Protein AF-0000000072595841 (afdb_homodimer)

pLDDT: mean 74.38, std 19.24, range [22.05, 98.5]

Sequence (706 aa):
MADIISNLPDSILCVLSKHWNLLSRSVTSMDFDYHGGDHGADRWEDRWGDEKACSRFVSSAYFFLLRRRHKDPSFHRFRLRFKSCYNHGEINTLIKHAMQISRRRLQHLDLNLHLFIEVPFFVFRCKTLVVLKLSHLVLKNIFFVNLPLLKTLHLNSVISIKCQDLLQQFLSRSPNLEDLVVQNFIVKNSVANTNTAEKLYRLFKLVTANVDLHLVPLEIVKNVKVLMTDTVCQQDLVFDLQNLVQFVWTQLLPIHQWLLVLEVLRHCPKLQTLANFIQFLKPMKKNQFCHAYFLFPTCLSSHLKSCCLHNYRGSVFEFKFAEYIMQNAKYLRTMKFCFDISTHPYDNSLRREMADIISNLPDSILCVLSKHWNLLSRSVTSMDFDYHGGDHGADRWEDRWGDEKACSRFVSSAYFFLLRRRHKDPSFHRFRLRFKSCYNHGEINTLIKHAMQISRRRLQHLDLNLHLFIEVPFFVFRCKTLVVLKLSHLVLKNIFFVNLPLLKTLHLNSVISIKCQDLLQQFLSRSPNLEDLVVQNFIVKNSVANTNTAEKLYRLFKLVTANVDLHLVPLEIVKNVKVLMTDTVCQQDLVFDLQNLVQFVWTQLLPIHQWLLVLEVLRHCPKLQTLANFIQFLKPMKKNQFCHAYFLFPTCLSSHLKSCCLHNYRGSVFEFKFAEYIMQNAKYLRTMKFCFDISTHPYDNSLRRE

Radius of gyration: 28.28 Å; Cα contacts (8 Å, |Δi|>4): 1492; chains: 2; bounding box: 80×78×52 Å

Nearest PDB structures (foldseek):
  4z64-assembly2_A  TM=2.746E-01  e=5.522E-04  Arabidopsis thaliana
  4z5w-assembly2_B  TM=2.981E-01  e=2.938E-03  Daucus carota
  4z61-assembly2_B  TM=4.494E-01  e=1.606E-01  Daucus carota
  5z8x-assembly2_B  TM=5.050E-01  e=4.895E-01  Homo sapiens
  4z64-assembly2_A  TM=2.803E-01  e=5.641E-04  Arabidopsis thaliana

Organism: Phaseolus vulgaris (NCBI:txid3885)

Foldseek 3Di:
DDPPVVVQDPVLNVVPPDPPPLPDLPDQADAEADPQPPPPPPDPVSVVVRQVVVSVSLSVLQVVLVSNQPDHDAHQYYYHADQDYPCLPSVLVSQVSSCVSNQQRHAYYHYHYLDQHEHDQCVQVRANHAEDADENYEYEDHEAGAHANHAEYADYQYEYEQYEPVVLRVQQRHLNHAYEHDYNYHYDPHPHDPPCPRPLRANPNHAEYHDECVSHPVNNCLAYQYYHYEDDFLVRDPAASANHAYYEYEYADALLVVVRVLSNLLRYQQHAEYEYHYNHDPRDDDDCSVPPPPSQRNCQQPHHAYYEYEQCPPDPSSVVSLVVSVVRRPNHNYYHYYRDPDDDPPVVDCPPD/DDPPVVVQDPVLNVVPPPPPPLPDLPAQADAEADPQPPPPPPDPVSVVVRQVVVSVSLSVLQVVLVSNQPDHDAHQYYAHADQDYPCQPSVLVSQVSSCVSNQQRHAYYHYHHLDAHEHDQSVQVRANHAEDADENYEYEDHEAGAHANHAYYADYQYEYEQYEPVVLRVQQRHLNHAYEHDYNYHYDPHPHDPPCPRPLDANPNHAEYHDECVSRPVNNCLAYQYYHYEDDFLVRDPAASANHAYYEYEYADALLVVVRVLSNLLRYQQHAEYEYHYNHDPNDDDDCSVPPDCSQRNCQQPHHAYYEYEQCPPDPSSVVSLVVSVVRRPNHNYYYYYRDPDDDPPVVDCPPD

Secondary structure (DSSP, 8-state):
---GGGGS-HHHHGGG-TT-----TT--EEEEEEE-----TT-HHHHHHHHHHHHHHHHHHHHHHHHHHTTS---SEEEEEESS-S-HHHHHHHHHHHHHHHTTT--EEEEEESS--B--GGGGG-TT--EEEEES-EEES------TT--EEEEES-EEES-SSHHHHHHHT-TT--EEEEES-EEES----S---------TT--EEEE-TTTS-GGGGTT-SEEEEE---GGG-SS--TT--EEEEEEEEETT-THHHHHHHTT-TT--EEEEEEEEE---S------------HHHHHT--EEEEET----HHHHHHHHHHHHH-TT--EEEEEEESSS-TTTT-----/---TGGGS-HHHHTT--TT-----TT--EEEEEEE-----TT-HHHHHHHHHHHHHHHHHHHHHHHHHHTTS---SEEEEEESS-S-HHHHHHHHHHHHHHHTTT--EEEEEESS--B--GGGGG-TT--EEEEES-EEES------TT--EEEEES-EEES-SSHHHHHHHT-TT--EEEEES-EEES----S---------TT--EEEE-TTTS-GGGGTT-SEEEES---GGG-SS--TT--EEEEEEEEETT-THHHHHHHTT-TT--EEEEEEEEE---S------------HHHHHT--EEEEET----HHHHHHHHHHHHH-TT--EEEEEEESSS-TTTS-----

Structure (mmCIF, N/CA/C/O backbone):
data_AF-0000000072595841-model_v1
#
loop_
_entity.id
_entity.type
_entity.pdbx_description
1 polymer 'FBD domain-containing protein'
#
loop_
_atom_site.group_PDB
_atom_site.id
_atom_site.type_symbol
_atom_site.label_atom_id
_atom_site.label_alt_id
_atom_site.label_comp_id
_atom_site.label_asym_id
_atom_site.label_entity_id
_atom_site.label_seq_id
_atom_site.pdbx_PDB_ins_code
_atom_site.Cartn_x
_atom_site.Cartn_y
_atom_site.Cartn_z
_atom_site.occupancy
_atom_site.B_iso_or_equiv
_atom_site.auth_seq_id
_atom_site.auth_comp_id
_atom_site.auth_asym_id
_atom_site.auth_atom_id
_atom_site.pdbx_PDB_model_num
ATOM 1 N N . MET A 1 1 ? -31 -34.625 -3.008 1 22.05 1 MET A N 1
ATOM 2 C CA . MET A 1 1 ? -30.906 -33.156 -3.057 1 22.05 1 MET A CA 1
ATOM 3 C C . MET A 1 1 ? -30.922 -32.562 -1.652 1 22.05 1 MET A C 1
ATOM 5 O O . MET A 1 1 ? -31.875 -31.891 -1.274 1 22.05 1 MET A O 1
ATOM 9 N N . ALA A 1 2 ? -30.562 -33.156 -0.598 1 28.88 2 ALA A N 1
ATOM 10 C CA . ALA A 1 2 ? -30.609 -33.156 0.862 1 28.88 2 ALA A CA 1
ATOM 11 C C . ALA A 1 2 ? -29.984 -31.859 1.421 1 28.88 2 ALA A C 1
ATOM 13 O O . ALA A 1 2 ? -29.188 -31.203 0.746 1 28.88 2 ALA A O 1
ATOM 14 N N . ASP A 1 3 ? -30.406 -31.328 2.77 1 32.53 3 ASP A N 1
ATOM 15 C CA . ASP A 1 3 ? -30.641 -30.094 3.502 1 32.53 3 ASP A CA 1
ATOM 16 C C . ASP A 1 3 ? -29.328 -29.422 3.881 1 32.53 3 ASP A C 1
ATOM 18 O O . ASP A 1 3 ? -28.672 -29.812 4.855 1 32.53 3 ASP A O 1
ATOM 22 N N . ILE A 1 4 ? -28.484 -29.219 3.014 1 37.25 4 ILE A N 1
ATOM 23 C CA . ILE A 1 4 ? -27.188 -28.594 3.254 1 37.25 4 ILE A CA 1
ATOM 24 C C . ILE A 1 4 ? -27.328 -27.438 4.23 1 37.25 4 ILE A C 1
ATOM 26 O O . ILE A 1 4 ? -26.375 -27.062 4.918 1 37.25 4 ILE A O 1
ATOM 30 N N . ILE A 1 5 ? -28.516 -26.75 4.254 1 39.03 5 ILE A N 1
ATOM 31 C CA . ILE A 1 5 ? -28.984 -25.812 5.266 1 39.03 5 ILE A CA 1
ATOM 32 C C . ILE A 1 5 ? -28.922 -26.469 6.645 1 39.03 5 ILE A C 1
ATOM 34 O O . ILE A 1 5 ? -28.688 -25.797 7.648 1 39.03 5 ILE A O 1
ATOM 38 N N . SER A 1 6 ? -29.188 -27.719 6.711 1 39.31 6 SER A N 1
ATOM 39 C CA . SER A 1 6 ? -29.344 -28.453 7.969 1 39.31 6 SER A CA 1
ATOM 40 C C . SER A 1 6 ? -28.031 -28.469 8.75 1 39.31 6 SER A C 1
ATOM 42 O O . SER A 1 6 ? -28.031 -28.703 9.961 1 39.31 6 SER A O 1
ATOM 44 N N . ASN A 1 7 ? -26.922 -28.391 8.125 1 40.09 7 ASN A N 1
ATOM 45 C CA . ASN A 1 7 ? -25.688 -28.562 8.867 1 40.09 7 ASN A CA 1
ATOM 46 C C . ASN A 1 7 ? -25.078 -27.219 9.281 1 40.09 7 ASN A C 1
ATOM 48 O O . ASN A 1 7 ? -23.938 -27.156 9.719 1 40.09 7 ASN A O 1
ATOM 52 N N . LEU A 1 8 ? -25.688 -26.094 9 1 41.59 8 LEU A N 1
ATOM 53 C CA . LEU A 1 8 ? -25.266 -24.766 9.43 1 41.59 8 LEU A CA 1
ATOM 54 C C . LEU A 1 8 ? -25.562 -24.547 10.906 1 41.59 8 LEU A C 1
ATOM 56 O O . LEU A 1 8 ? -26.547 -25.078 11.43 1 41.59 8 LEU A O 1
ATOM 60 N N . PRO A 1 9 ? -24.766 -24.094 11.789 1 43.88 9 PRO A N 1
ATOM 61 C CA . PRO A 1 9 ? -25.109 -23.906 13.195 1 43.88 9 PRO A CA 1
ATOM 62 C C . PRO A 1 9 ? -26.422 -23.156 13.383 1 43.88 9 PRO A C 1
ATOM 64 O O . PRO A 1 9 ? -26.844 -22.391 12.5 1 43.88 9 PRO A O 1
ATOM 67 N N . ASP A 1 10 ? -27.344 -23.484 14.375 1 44.5 10 ASP A N 1
ATOM 68 C CA . ASP A 1 10 ? -28.656 -23.031 14.781 1 44.5 10 ASP A CA 1
ATOM 69 C C . ASP A 1 10 ? -28.719 -21.516 14.836 1 44.5 10 ASP A C 1
ATOM 71 O O . ASP A 1 10 ? -29.75 -20.906 14.539 1 44.5 10 ASP A O 1
ATOM 75 N N . SER A 1 11 ? -27.734 -20.891 15.219 1 42.34 11 SER A N 1
ATOM 76 C CA . SER A 1 11 ? -27.75 -19.438 15.391 1 42.34 11 SER A CA 1
ATOM 77 C C . SER A 1 11 ? -27.969 -18.734 14.055 1 42.34 11 SER A C 1
ATOM 79 O O . SER A 1 11 ? -28.594 -17.672 14.016 1 42.34 11 SER A O 1
ATOM 81 N N . ILE A 1 12 ? -27.422 -19.172 12.977 1 42.41 12 ILE A N 1
ATOM 82 C CA . ILE A 1 12 ? -27.578 -18.625 11.641 1 42.41 12 ILE A CA 1
ATOM 83 C C . ILE A 1 12 ? -28.938 -19.047 11.062 1 42.41 12 ILE A C 1
ATOM 85 O O . ILE A 1 12 ? -29.594 -18.266 10.375 1 42.41 12 ILE A O 1
ATOM 89 N N . LEU A 1 13 ? -29.438 -20.297 11.375 1 42 13 LEU A N 1
ATOM 90 C CA . LEU A 1 13 ? -30.703 -20.828 10.883 1 42 13 LEU A CA 1
ATOM 91 C C . LEU A 1 13 ? -31.859 -19.938 11.312 1 42 13 LEU A C 1
ATOM 93 O O . LEU A 1 13 ? -32.812 -19.766 10.562 1 42 13 LEU A O 1
ATOM 97 N N . CYS A 1 14 ? -31.891 -19.453 12.516 1 39.78 14 CYS A N 1
ATOM 98 C CA . CYS A 1 14 ? -33.031 -18.719 13.016 1 39.78 14 CYS A CA 1
ATOM 99 C C . CYS A 1 14 ? -33.25 -17.422 12.227 1 39.78 14 CYS A C 1
ATOM 101 O O . CYS A 1 14 ? -34.375 -16.969 12.062 1 39.78 14 CYS A O 1
ATOM 103 N N . VAL A 1 15 ? -32.25 -16.734 11.844 1 39.69 15 VAL A N 1
ATOM 104 C CA . VAL A 1 15 ? -32.406 -15.492 11.102 1 39.69 15 VAL A CA 1
ATOM 105 C C . VAL A 1 15 ? -32.812 -15.797 9.664 1 39.69 15 VAL A C 1
ATOM 107 O O . VAL A 1 15 ? -33.281 -14.914 8.945 1 39.69 15 VAL A O 1
ATOM 110 N N . LEU A 1 16 ? -32.594 -16.969 9.164 1 39.62 16 LEU A N 1
ATOM 111 C CA . LEU A 1 16 ? -32.938 -17.375 7.801 1 39.62 16 LEU A CA 1
ATOM 112 C C . LEU A 1 16 ? -34.438 -17.531 7.621 1 39.62 16 LEU A C 1
ATOM 114 O O . LEU A 1 16 ? -34.906 -18.25 6.727 1 39.62 16 LEU A O 1
ATOM 118 N N . SER A 1 17 ? -35.344 -17 8.359 1 35.84 17 SER A N 1
ATOM 119 C CA . SER A 1 17 ? -36.719 -17.234 7.941 1 35.84 17 SER A CA 1
ATOM 120 C C . SER A 1 17 ? -36.906 -16.969 6.453 1 35.84 17 SER A C 1
ATOM 122 O O . SER A 1 17 ? -36.094 -16.297 5.836 1 35.84 17 SER A O 1
ATOM 124 N N . LYS A 1 18 ? -38.125 -17.453 5.773 1 39 18 LYS A N 1
ATOM 125 C CA . LYS A 1 18 ? -38.688 -17.688 4.449 1 39 18 LYS A CA 1
ATOM 126 C C . LYS A 1 18 ? -38.531 -16.453 3.561 1 39 18 LYS A C 1
ATOM 128 O O . LYS A 1 18 ? -38.5 -16.562 2.334 1 39 18 LYS A O 1
ATOM 133 N N . HIS A 1 19 ? -38.719 -15.219 4.109 1 38.12 19 HIS A N 1
ATOM 134 C CA . HIS A 1 19 ? -39.031 -14.102 3.221 1 38.12 19 HIS A CA 1
ATOM 135 C C . HIS A 1 19 ? -37.75 -13.539 2.615 1 38.12 19 HIS A C 1
ATOM 137 O O . HIS A 1 19 ? -37.688 -12.367 2.227 1 38.12 19 HIS A O 1
ATOM 143 N N . TRP A 1 20 ? -36.656 -14.18 2.814 1 39.94 20 TRP A N 1
ATOM 144 C CA . TRP A 1 20 ? -35.5 -13.469 2.33 1 39.94 20 TRP A CA 1
ATOM 145 C C . TRP A 1 20 ? -35.562 -13.227 0.827 1 39.94 20 TRP A C 1
ATOM 147 O O . TRP A 1 20 ? -35.625 -14.172 0.04 1 39.94 20 TRP A O 1
ATOM 157 N N . ASN A 1 21 ? -36.219 -12.211 0.546 1 44.69 21 ASN A N 1
ATOM 158 C CA . ASN A 1 21 ? -36.219 -11.68 -0.813 1 44.69 21 ASN A CA 1
ATOM 159 C C . ASN A 1 21 ? -34.844 -11.742 -1.457 1 44.69 21 ASN A C 1
ATOM 161 O O . ASN A 1 21 ? -33.844 -11.781 -0.758 1 44.69 21 ASN A O 1
ATOM 165 N N . LEU A 1 22 ? -34.75 -12.047 -2.732 1 45.12 22 LEU A N 1
ATOM 166 C CA . LEU A 1 22 ? -33.719 -12.141 -3.754 1 45.12 22 LEU A CA 1
ATOM 167 C C . LEU A 1 22 ? -32.625 -11.078 -3.533 1 45.12 22 LEU A C 1
ATOM 169 O O . LEU A 1 22 ? -32.906 -9.883 -3.59 1 45.12 22 LEU A O 1
ATOM 173 N N . LEU A 1 23 ? -31.859 -11.164 -2.496 1 50.31 23 LEU A N 1
ATOM 174 C CA . LEU A 1 23 ? -30.719 -10.297 -2.27 1 50.31 23 LEU A CA 1
ATOM 175 C C . LEU A 1 23 ? -30.094 -9.844 -3.592 1 50.31 23 LEU A C 1
ATOM 177 O O . LEU A 1 23 ? -30.281 -10.508 -4.617 1 50.31 23 LEU A O 1
ATOM 181 N N . SER A 1 24 ? -29.516 -8.602 -3.629 1 53.69 24 SER A N 1
ATOM 182 C CA . SER A 1 24 ? -29.141 -7.832 -4.812 1 53.69 24 SER A CA 1
ATOM 183 C C . SER A 1 24 ? -28.219 -8.633 -5.727 1 53.69 24 SER A C 1
ATOM 185 O O . SER A 1 24 ? -27.188 -9.141 -5.289 1 53.69 24 SER A O 1
ATOM 187 N N . ARG A 1 25 ? -28.719 -9.18 -6.797 1 58.91 25 ARG A N 1
ATOM 188 C CA . ARG A 1 25 ? -28.234 -9.773 -8.039 1 58.91 25 ARG A CA 1
ATOM 189 C C . ARG A 1 25 ? -27 -9.039 -8.555 1 58.91 25 ARG A C 1
ATOM 191 O O . ARG A 1 25 ? -26.266 -9.555 -9.398 1 58.91 25 ARG A O 1
ATOM 198 N N . SER A 1 26 ? -26.609 -7.934 -7.844 1 72.31 26 SER A N 1
ATOM 199 C CA . SER A 1 26 ? -25.656 -7.113 -8.578 1 72.31 26 SER A CA 1
ATOM 200 C C . SER A 1 26 ? -24.234 -7.301 -8.039 1 72.31 26 SER A C 1
ATOM 202 O O . SER A 1 26 ? -23.266 -6.887 -8.672 1 72.31 26 SER A O 1
ATOM 204 N N . VAL A 1 27 ? -24.016 -8.086 -7.004 1 79.75 27 VAL A N 1
ATOM 205 C CA . VAL A 1 27 ? -22.672 -8.18 -6.438 1 79.75 27 VAL A CA 1
ATOM 206 C C . VAL A 1 27 ? -21.844 -9.203 -7.219 1 79.75 27 VAL A C 1
ATOM 208 O O . VAL A 1 27 ? -22.156 -10.391 -7.211 1 79.75 27 VAL A O 1
ATOM 211 N N . THR A 1 28 ? -20.828 -8.766 -7.852 1 82.31 28 THR A N 1
ATOM 212 C CA . THR A 1 28 ? -20 -9.648 -8.672 1 82.31 28 THR A CA 1
ATOM 213 C C . THR A 1 28 ? -18.656 -9.906 -8.016 1 82.31 28 THR A C 1
ATOM 215 O O . THR A 1 28 ? -17.922 -10.805 -8.43 1 82.31 28 THR A O 1
ATOM 218 N N . SER A 1 29 ? -18.375 -9.156 -6.988 1 88.88 29 SER A N 1
ATOM 219 C CA . SER A 1 29 ? -17.094 -9.328 -6.309 1 88.88 29 SER A CA 1
ATOM 220 C C . SER A 1 29 ? -17.281 -9.453 -4.801 1 88.88 29 SER A C 1
ATOM 222 O O . SER A 1 29 ? -17.906 -8.594 -4.172 1 88.88 29 SER A O 1
ATOM 224 N N . MET A 1 30 ? -16.781 -10.562 -4.27 1 88.19 30 MET A N 1
ATOM 225 C CA . MET A 1 30 ? -16.828 -10.797 -2.828 1 88.19 30 MET A CA 1
ATOM 226 C C . MET A 1 30 ? -15.438 -10.891 -2.232 1 88.19 30 MET A C 1
ATOM 228 O O . MET A 1 30 ? -14.586 -11.617 -2.744 1 88.19 30 MET A O 1
ATOM 232 N N . ASP A 1 31 ? -15.227 -10.141 -1.233 1 90.19 31 ASP A N 1
ATOM 233 C CA . ASP A 1 31 ? -13.922 -10.086 -0.575 1 90.19 31 ASP A CA 1
ATOM 234 C C . ASP A 1 31 ? -14.062 -10.297 0.931 1 90.19 31 ASP A C 1
ATOM 236 O O . ASP A 1 31 ? -14.758 -9.547 1.609 1 90.19 31 ASP A O 1
ATOM 240 N N . PHE A 1 32 ? -13.492 -11.406 1.411 1 89.81 32 PHE A N 1
ATOM 241 C CA . PHE A 1 32 ? -13.508 -11.711 2.836 1 89.81 32 PHE A CA 1
ATOM 242 C C . PHE A 1 32 ? -12.094 -11.688 3.406 1 89.81 32 PHE A C 1
ATOM 244 O O . PHE A 1 32 ? -11.219 -12.422 2.947 1 89.81 32 PHE A O 1
ATOM 251 N N . ASP A 1 33 ? -11.844 -10.828 4.352 1 86.94 33 ASP A N 1
ATOM 252 C CA . ASP A 1 33 ? -10.516 -10.664 4.941 1 86.94 33 ASP A CA 1
ATOM 253 C C . ASP A 1 33 ? -10.578 -10.773 6.465 1 86.94 33 ASP A C 1
ATOM 255 O O . ASP A 1 33 ? -11.008 -9.836 7.141 1 86.94 33 ASP A O 1
ATOM 259 N N . TYR A 1 34 ? -10.195 -11.891 6.934 1 83.5 34 TYR A N 1
ATOM 260 C CA . TYR A 1 34 ? -10.172 -12.094 8.375 1 83.5 34 TYR A CA 1
ATOM 261 C C . TYR A 1 34 ? -8.75 -12.086 8.914 1 83.5 34 TYR A C 1
ATOM 263 O O . TYR A 1 34 ? -8 -13.047 8.727 1 83.5 34 TYR A O 1
ATOM 271 N N . HIS A 1 35 ? -8.336 -10.891 9.477 1 72.44 35 HIS A N 1
ATOM 272 C CA . HIS A 1 35 ? -7.016 -10.781 10.078 1 72.44 35 HIS A CA 1
ATOM 273 C C . HIS A 1 35 ? -7.082 -10.969 11.594 1 72.44 35 HIS A C 1
ATOM 275 O O . HIS A 1 35 ? -7.539 -10.078 12.312 1 72.44 35 HIS A O 1
ATOM 281 N N . GLY A 1 36 ? -7.473 -12.062 12.109 1 60.91 36 GLY A N 1
ATOM 282 C CA . GLY A 1 36 ? -7.598 -12.305 13.539 1 60.91 36 GLY A CA 1
ATOM 283 C C . GLY A 1 36 ? -6.59 -11.531 14.367 1 60.91 36 GLY A C 1
ATOM 284 O O . GLY A 1 36 ? -5.605 -11.016 13.828 1 60.91 36 GLY A O 1
ATOM 285 N N . GLY A 1 37 ? -6.875 -10.922 15.562 1 53.16 37 GLY A N 1
ATOM 286 C CA . GLY A 1 37 ? -6.031 -10.203 16.5 1 53.16 37 GLY A CA 1
ATOM 287 C C . GLY A 1 37 ? -4.711 -10.891 16.781 1 53.16 37 GLY A C 1
ATOM 288 O O . GLY A 1 37 ? -4.648 -12.117 16.844 1 53.16 37 GLY A O 1
ATOM 289 N N . ASP A 1 38 ? -3.643 -10.562 16.188 1 46.69 38 ASP A N 1
ATOM 290 C CA . ASP A 1 38 ? -2.439 -10.945 16.922 1 46.69 38 ASP A CA 1
ATOM 291 C C . ASP A 1 38 ? -2.639 -10.773 18.422 1 46.69 38 ASP A C 1
ATOM 293 O O . ASP A 1 38 ? -2.039 -9.891 19.047 1 46.69 38 ASP A O 1
ATOM 297 N N . HIS A 1 39 ? -3.797 -10.734 19.031 1 41.81 39 HIS A N 1
ATOM 298 C CA . HIS A 1 39 ? -3.637 -10.625 20.484 1 41.81 39 HIS A CA 1
ATOM 299 C C . HIS A 1 39 ? -2.518 -11.531 20.984 1 41.81 39 HIS A C 1
ATOM 301 O O . HIS A 1 39 ? -2.412 -12.688 20.562 1 41.81 39 HIS A O 1
ATOM 307 N N . GLY A 1 40 ? -1.374 -10.969 21.266 1 39.06 40 GLY A N 1
ATOM 308 C CA . GLY A 1 40 ? -0.54 -11.758 22.156 1 39.06 40 GLY A CA 1
ATOM 309 C C . GLY A 1 40 ? -1.288 -12.906 22.812 1 39.06 40 GLY A C 1
ATOM 310 O O . GLY A 1 40 ? -2.473 -12.773 23.125 1 39.06 40 GLY A O 1
ATOM 311 N N . ALA A 1 41 ? -0.907 -14.133 22.531 1 38.59 41 ALA A N 1
ATOM 312 C CA . ALA A 1 41 ? -1.227 -15.398 23.203 1 38.59 41 ALA A CA 1
ATOM 313 C C . ALA A 1 41 ? -1.666 -15.156 24.641 1 38.59 41 ALA A C 1
ATOM 315 O O . ALA A 1 41 ? -1.985 -16.109 25.359 1 38.59 41 ALA A O 1
ATOM 316 N N . ASP A 1 42 ? -1.461 -14.07 25.25 1 40.97 42 ASP A N 1
ATOM 317 C CA . ASP A 1 42 ? -1.396 -14.234 26.703 1 40.97 42 ASP A CA 1
ATOM 318 C C . ASP A 1 42 ? -2.795 -14.305 27.312 1 40.97 42 ASP A C 1
ATOM 320 O O . ASP A 1 42 ? -2.963 -14.742 28.453 1 40.97 42 ASP A O 1
ATOM 324 N N . ARG A 1 43 ? -3.811 -13.43 26.828 1 42.47 43 ARG A N 1
ATOM 325 C CA . ARG A 1 43 ? -4.941 -13.719 27.703 1 42.47 43 ARG A CA 1
ATOM 326 C C . ARG A 1 43 ? -5.938 -14.648 27.016 1 42.47 43 ARG A C 1
ATOM 328 O O . ARG A 1 43 ? -6.336 -14.414 25.875 1 42.47 43 ARG A O 1
ATOM 335 N N . TRP A 1 44 ? -6.227 -15.797 27.469 1 42.59 44 TRP A N 1
ATOM 336 C CA . TRP A 1 44 ? -7.109 -16.922 27.141 1 42.59 44 TRP A CA 1
ATOM 337 C C . TRP A 1 44 ? -8.461 -16.422 26.641 1 42.59 44 TRP A C 1
ATOM 339 O O . TRP A 1 44 ? -9.031 -16.969 25.703 1 42.59 44 TRP A O 1
ATOM 349 N N . GLU A 1 45 ? -8.984 -15.484 27.203 1 45.25 45 GLU A N 1
ATOM 350 C CA . GLU A 1 45 ? -10.312 -14.938 26.938 1 45.25 45 GLU A CA 1
ATOM 351 C C . GLU A 1 45 ? -10.383 -14.305 25.547 1 45.25 45 GLU A C 1
ATOM 353 O O . GLU A 1 45 ? -11.414 -14.391 24.875 1 45.25 45 GLU A O 1
ATOM 358 N N . ASP A 1 46 ? -9.305 -13.797 25.109 1 50.59 46 ASP A N 1
ATOM 359 C CA . ASP A 1 46 ? -9.242 -13.094 23.828 1 50.59 46 ASP A CA 1
ATOM 360 C C . ASP A 1 46 ? -9.188 -14.078 22.672 1 50.59 46 ASP A C 1
ATOM 362 O O . ASP A 1 46 ? -9.773 -13.828 21.609 1 50.59 46 ASP A O 1
ATOM 366 N N . ARG A 1 47 ? -8.695 -15.141 23.031 1 52.41 47 ARG A N 1
ATOM 367 C CA . ARG A 1 47 ? -8.656 -16.219 22.047 1 52.41 47 ARG A CA 1
ATOM 368 C C . ARG A 1 47 ? -10.055 -16.734 21.734 1 52.41 47 ARG A C 1
ATOM 370 O O . ARG A 1 47 ? -10.391 -16.969 20.578 1 52.41 47 ARG A O 1
ATOM 377 N N . TRP A 1 48 ? -10.766 -17.031 22.875 1 50.69 48 TRP A N 1
ATOM 378 C CA . TRP A 1 48 ? -12.125 -17.531 22.703 1 50.69 48 TRP A CA 1
ATOM 379 C C . TRP A 1 48 ? -12.992 -16.516 21.953 1 50.69 48 TRP A C 1
ATOM 381 O O . TRP A 1 48 ? -13.805 -16.906 21.109 1 50.69 48 TRP A O 1
ATOM 391 N N . GLY A 1 49 ? -12.75 -15.281 22.234 1 55.5 49 GLY A N 1
ATOM 392 C CA . GLY A 1 49 ? -13.469 -14.227 21.531 1 55.5 49 GLY A CA 1
ATOM 393 C C . GLY A 1 49 ? -13.125 -14.133 20.062 1 55.5 49 GLY A C 1
ATOM 394 O O . GLY A 1 49 ? -14.016 -13.961 19.219 1 55.5 49 GLY A O 1
ATOM 395 N N . ASP A 1 50 ? -11.977 -14.617 19.891 1 64.06 50 ASP A N 1
ATOM 396 C CA . ASP A 1 50 ? -11.5 -14.57 18.516 1 64.06 50 ASP A CA 1
ATOM 397 C C . ASP A 1 50 ? -12.031 -15.75 17.703 1 64.06 50 ASP A C 1
ATOM 399 O O . ASP A 1 50 ? -12.398 -15.602 16.547 1 64.06 50 ASP A O 1
ATOM 403 N N . GLU A 1 51 ? -12.195 -16.875 18.484 1 69 51 GLU A N 1
ATOM 404 C CA . GLU A 1 51 ? -12.703 -18.062 17.781 1 69 51 GLU A CA 1
ATOM 405 C C . GLU A 1 51 ? -14.172 -17.891 17.422 1 69 51 GLU A C 1
ATOM 407 O O . GLU A 1 51 ? -14.602 -18.281 16.344 1 69 51 GLU A O 1
ATOM 412 N N . LYS A 1 52 ? -14.898 -17.344 18.328 1 72.31 52 LYS A N 1
ATOM 413 C CA . LYS A 1 52 ? -16.312 -17.109 18.062 1 72.31 52 LYS A CA 1
ATOM 414 C C . LYS A 1 52 ? -16.5 -16.094 16.938 1 72.31 52 LYS A C 1
ATOM 416 O O . LYS A 1 52 ? -17.359 -16.266 16.078 1 72.31 52 LYS A O 1
ATOM 421 N N . ALA A 1 53 ? -15.672 -15.156 16.953 1 73.5 53 ALA A N 1
ATOM 422 C CA . ALA A 1 53 ? -15.75 -14.148 15.898 1 73.5 53 ALA A CA 1
ATOM 423 C C . ALA A 1 53 ? -15.398 -14.734 14.539 1 73.5 53 ALA A C 1
ATOM 425 O O . ALA A 1 53 ? -16.031 -14.406 13.531 1 73.5 53 ALA A O 1
ATOM 426 N N . CYS A 1 54 ? -14.523 -15.602 14.656 1 77.06 54 CYS A N 1
ATOM 427 C CA . CYS A 1 54 ? -14.125 -16.266 13.414 1 77.06 54 CYS A CA 1
ATOM 428 C C . CYS A 1 54 ? -15.258 -17.125 12.867 1 77.06 54 CYS A C 1
ATOM 430 O O . CYS A 1 54 ? -15.562 -17.062 11.68 1 77.06 54 CYS A O 1
ATOM 432 N N . SER A 1 55 ? -15.797 -17.875 13.758 1 78.56 55 SER A N 1
ATOM 433 C CA . SER A 1 55 ? -16.891 -18.719 13.336 1 78.56 55 SER A CA 1
ATOM 434 C C . SER A 1 55 ? -18.062 -17.906 12.789 1 78.56 55 SER A C 1
ATOM 436 O O . SER A 1 55 ? -18.672 -18.281 11.797 1 78.56 55 SER A O 1
ATOM 438 N N . ARG A 1 56 ? -18.328 -16.828 13.383 1 79.06 56 ARG A N 1
ATOM 439 C CA . ARG A 1 56 ? -19.406 -15.953 12.914 1 79.06 56 ARG A CA 1
ATOM 440 C C . ARG A 1 56 ? -19.062 -15.344 11.562 1 79.06 56 ARG A C 1
ATOM 442 O O . ARG A 1 56 ? -19.922 -15.211 10.695 1 79.06 56 ARG A O 1
ATOM 449 N N . PHE A 1 57 ? -17.938 -15.023 11.438 1 82.5 57 PHE A N 1
ATOM 450 C CA . PHE A 1 57 ? -17.469 -14.461 10.18 1 82.5 57 PHE A CA 1
ATOM 451 C C . PHE A 1 57 ? -17.625 -15.461 9.047 1 82.5 57 PHE A C 1
ATOM 453 O O . PHE A 1 57 ? -18.172 -15.133 7.984 1 82.5 57 PHE A O 1
ATOM 460 N N . VAL A 1 58 ? -17.141 -16.609 9.344 1 81.25 58 VAL A N 1
ATOM 461 C CA . VAL A 1 58 ? -17.203 -17.656 8.328 1 81.25 58 VAL A CA 1
ATOM 462 C C . VAL A 1 58 ? -18.656 -17.969 8.016 1 81.25 58 VAL A C 1
ATOM 464 O O . VAL A 1 58 ? -19.031 -18.141 6.852 1 81.25 58 VAL A O 1
ATOM 467 N N . SER A 1 59 ? -19.453 -18.031 9.016 1 79.88 59 SER A N 1
ATOM 468 C CA . SER A 1 59 ? -20.875 -18.297 8.82 1 79.88 59 SER A CA 1
ATOM 469 C C . SER A 1 59 ? -21.531 -17.203 7.988 1 79.88 59 SER A C 1
ATOM 471 O O . SER A 1 59 ? -22.375 -17.484 7.133 1 79.88 59 SER A O 1
ATOM 473 N N . SER A 1 60 ? -21.172 -16.031 8.211 1 82.5 60 SER A N 1
ATOM 474 C CA . SER A 1 60 ? -21.703 -14.922 7.418 1 82.5 60 SER A CA 1
ATOM 475 C C . SER A 1 60 ? -21.281 -15.039 5.957 1 82.5 60 SER A C 1
ATOM 477 O O . SER A 1 60 ? -22.094 -14.844 5.055 1 82.5 60 SER A O 1
ATOM 479 N N . ALA A 1 61 ? -20.031 -15.305 5.836 1 82.38 61 ALA A N 1
ATOM 480 C CA . ALA A 1 61 ? -19.531 -15.469 4.473 1 82.38 61 ALA A CA 1
ATOM 481 C C . ALA A 1 61 ? -20.312 -16.562 3.736 1 82.38 61 ALA A C 1
ATOM 483 O O . ALA A 1 61 ? -20.703 -16.391 2.582 1 82.38 61 ALA A O 1
ATOM 484 N N . TYR A 1 62 ? -20.453 -17.641 4.441 1 79.25 62 TYR A N 1
ATOM 485 C CA . TYR A 1 62 ? -21.203 -18.766 3.873 1 79.25 62 TYR A CA 1
ATOM 486 C C . TYR A 1 62 ? -22.625 -18.344 3.514 1 79.25 62 TYR A C 1
ATOM 488 O O . TYR A 1 62 ? -23.109 -18.656 2.428 1 79.25 62 TYR A O 1
ATOM 496 N N . PHE A 1 63 ? -23.156 -17.609 4.285 1 78.94 63 PHE A N 1
ATOM 497 C CA . PHE A 1 63 ? -24.516 -17.156 4.074 1 78.94 63 PHE A CA 1
ATOM 498 C C . PHE A 1 63 ? -24.609 -16.266 2.836 1 78.94 63 PHE A C 1
ATOM 500 O O . PHE A 1 63 ? -25.5 -16.453 1.997 1 78.94 63 PHE A O 1
ATOM 507 N N . PHE A 1 64 ? -23.781 -15.391 2.748 1 80.12 64 PHE A N 1
ATOM 508 C CA . PHE A 1 64 ? -23.828 -14.461 1.625 1 80.12 64 PHE A CA 1
ATOM 509 C C . PHE A 1 64 ? -23.562 -15.188 0.312 1 80.12 64 PHE A C 1
ATOM 511 O O . PHE A 1 64 ? -24.125 -14.844 -0.723 1 80.12 64 PHE A O 1
ATOM 518 N N . LEU A 1 65 ? -22.766 -16.219 0.414 1 76.81 65 LEU A N 1
ATOM 519 C CA . LEU A 1 65 ? -22.469 -17 -0.783 1 76.81 65 LEU A CA 1
ATOM 520 C C . LEU A 1 65 ? -23.656 -17.859 -1.183 1 76.81 65 LEU A C 1
ATOM 522 O O . LEU A 1 65 ? -23.984 -17.953 -2.367 1 76.81 65 LEU A O 1
ATOM 526 N N . LEU A 1 66 ? -24.297 -18.5 -0.194 1 70 66 LEU A N 1
ATOM 527 C CA . LEU A 1 66 ? -25.406 -19.406 -0.458 1 70 66 LEU A CA 1
ATOM 528 C C . LEU A 1 66 ? -26.609 -18.641 -0.994 1 70 66 LEU A C 1
ATOM 530 O O . LEU A 1 66 ? -27.344 -19.141 -1.855 1 70 66 LEU A O 1
ATOM 534 N N . ARG A 1 67 ? -26.688 -17.609 -0.481 1 67.06 67 ARG A N 1
ATOM 535 C CA . ARG A 1 67 ? -27.844 -16.812 -0.878 1 67.06 67 ARG A CA 1
ATOM 536 C C . ARG A 1 67 ? -27.75 -16.406 -2.344 1 67.06 67 ARG A C 1
ATOM 538 O O . ARG A 1 67 ? -28.766 -16.188 -3 1 67.06 67 ARG A O 1
ATOM 545 N N . ARG A 1 68 ? -26.656 -16.422 -2.779 1 63.94 68 ARG A N 1
ATOM 546 C CA . ARG A 1 68 ? -26.422 -16.047 -4.172 1 63.94 68 ARG A CA 1
ATOM 547 C C . ARG A 1 68 ? -26.656 -17.234 -5.102 1 63.94 68 ARG A C 1
ATOM 549 O O . ARG A 1 68 ? -26.984 -17.047 -6.277 1 63.94 68 ARG A O 1
ATOM 556 N N . ARG A 1 69 ? -26.5 -18.609 -4.715 1 57.94 69 ARG A N 1
ATOM 557 C CA . ARG A 1 69 ? -26.562 -19.812 -5.535 1 57.94 69 ARG A CA 1
ATOM 558 C C . ARG A 1 69 ? -27.859 -19.844 -6.344 1 57.94 69 ARG A C 1
ATOM 560 O O . ARG A 1 69 ? -27.875 -20.312 -7.48 1 57.94 69 ARG A O 1
ATOM 567 N N . HIS A 1 70 ? -29.094 -19.562 -5.742 1 49.78 70 HIS A N 1
ATOM 568 C CA . HIS A 1 70 ? -30.359 -19.906 -6.371 1 49.78 70 HIS A CA 1
ATOM 569 C C . HIS A 1 70 ? -30.562 -19.125 -7.664 1 49.78 70 HIS A C 1
ATOM 571 O O . HIS A 1 70 ? -31.203 -19.625 -8.594 1 49.78 70 HIS A O 1
ATOM 577 N N . LYS A 1 71 ? -30.625 -18.031 -7.609 1 48.81 71 LYS A N 1
ATOM 578 C CA . LYS A 1 71 ? -31.172 -17.469 -8.844 1 48.81 71 LYS A CA 1
ATOM 579 C C . LYS A 1 71 ? -30.062 -17.109 -9.828 1 48.81 71 LYS A C 1
ATOM 581 O O . LYS A 1 71 ? -30.219 -17.266 -11.039 1 48.81 71 LYS A O 1
ATOM 586 N N . ASP A 1 72 ? -29.188 -16.016 -9.641 1 51.34 72 ASP A N 1
ATOM 587 C CA . ASP A 1 72 ? -28.453 -15.242 -10.633 1 51.34 72 ASP A CA 1
ATOM 588 C C . ASP A 1 72 ? -26.938 -15.469 -10.5 1 51.34 72 ASP A C 1
ATOM 590 O O . ASP A 1 72 ? -26.469 -15.93 -9.461 1 51.34 72 ASP A O 1
ATOM 594 N N . PRO A 1 73 ? -26.078 -14.703 -11.227 1 55.06 73 PRO A N 1
ATOM 595 C CA . PRO A 1 73 ? -24.797 -14.703 -11.93 1 55.06 73 PRO A CA 1
ATOM 596 C C . PRO A 1 73 ? -23.609 -14.867 -10.984 1 55.06 73 PRO A C 1
ATOM 598 O O . PRO A 1 73 ? -23.672 -14.461 -9.828 1 55.06 73 PRO A O 1
ATOM 601 N N . SER A 1 74 ? -22.812 -15.875 -11.133 1 63.81 74 SER A N 1
ATOM 602 C CA . SER A 1 74 ? -21.453 -16.281 -10.789 1 63.81 74 SER A CA 1
ATOM 603 C C . SER A 1 74 ? -20.578 -15.07 -10.484 1 63.81 74 SER A C 1
ATOM 605 O O . SER A 1 74 ? -20.828 -13.977 -11 1 63.81 74 SER A O 1
ATOM 607 N N . PHE A 1 75 ? -20.062 -15.062 -9.406 1 77.38 75 PHE A N 1
ATOM 608 C CA . PHE A 1 75 ? -19.094 -14 -9.141 1 77.38 75 PHE A CA 1
ATOM 609 C C . PHE A 1 75 ? -17.875 -14.125 -10.047 1 77.38 75 PHE A C 1
ATOM 611 O O . PHE A 1 75 ? -17.516 -15.227 -10.453 1 77.38 75 PHE A O 1
ATOM 618 N N . HIS A 1 76 ? -17.531 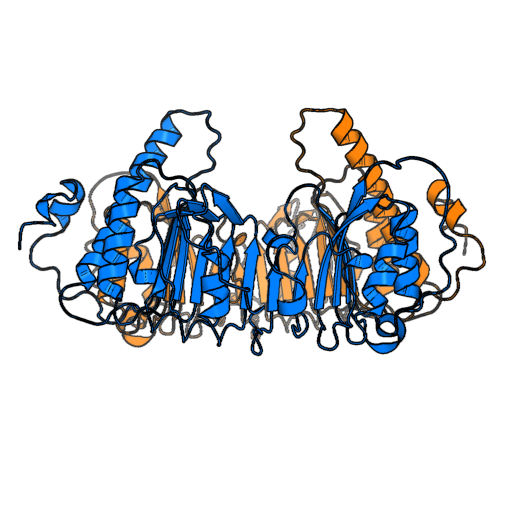-12.961 -10.336 1 87.19 76 HIS A N 1
ATOM 619 C CA . HIS A 1 76 ? -16.359 -12.852 -11.18 1 87.19 76 HIS A CA 1
ATOM 620 C C . HIS A 1 76 ? -15.078 -12.781 -10.336 1 87.19 76 HIS A C 1
ATOM 622 O O . HIS A 1 76 ? -14.008 -13.164 -10.797 1 87.19 76 HIS A O 1
ATOM 628 N N . ARG A 1 77 ? -15.312 -12.273 -9.18 1 90.56 77 ARG A N 1
ATOM 629 C CA . ARG A 1 77 ? -14.141 -12.102 -8.32 1 90.56 77 ARG A CA 1
ATOM 630 C C . ARG A 1 77 ? -14.414 -12.633 -6.918 1 90.56 77 ARG A C 1
ATOM 632 O O . ARG A 1 7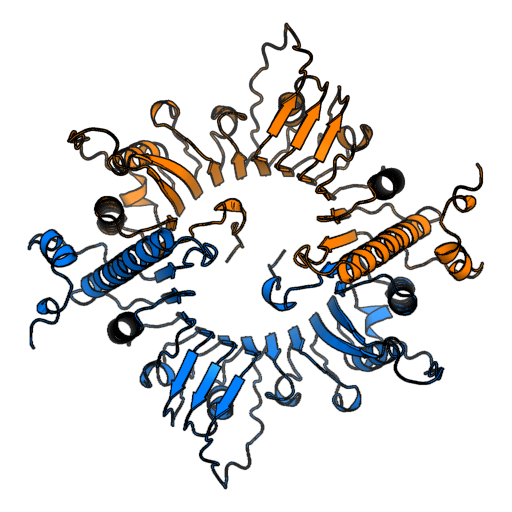7 ? -15.438 -12.32 -6.312 1 90.56 77 ARG A O 1
ATOM 639 N N . PHE A 1 78 ? -13.562 -13.523 -6.469 1 91.06 78 PHE A N 1
ATOM 640 C CA . PHE A 1 78 ? -13.648 -14.086 -5.125 1 91.06 78 PHE A CA 1
ATOM 641 C C . PHE A 1 78 ? -12.305 -13.977 -4.41 1 91.06 78 PHE A C 1
ATOM 643 O O . PHE A 1 78 ? -11.281 -14.438 -4.926 1 91.06 78 PHE A O 1
ATOM 650 N N . ARG A 1 79 ? -12.289 -13.289 -3.283 1 92.25 79 ARG A N 1
ATOM 651 C CA . ARG A 1 79 ? -11.086 -13.148 -2.465 1 92.25 79 ARG A CA 1
ATOM 652 C C . ARG A 1 79 ? -11.344 -13.609 -1.033 1 92.25 79 ARG A C 1
ATOM 654 O O . ARG A 1 79 ? -12.359 -13.25 -0.435 1 92.25 79 ARG A O 1
ATOM 661 N N . LEU A 1 80 ? -10.5 -14.453 -0.598 1 90.56 80 LEU A N 1
ATOM 662 C CA . LEU A 1 80 ? -10.586 -14.945 0.77 1 90.56 80 LEU A CA 1
ATOM 663 C C . LEU A 1 80 ? -9.227 -14.906 1.455 1 90.56 80 LEU A C 1
ATOM 665 O O . LEU A 1 80 ? -8.266 -15.516 0.982 1 90.56 80 LEU A O 1
ATOM 669 N N . ARG A 1 81 ? -9.125 -14.188 2.504 1 88.31 81 ARG A N 1
ATOM 670 C CA . ARG A 1 81 ? -7.91 -14.094 3.303 1 88.31 81 ARG A CA 1
ATOM 671 C C . ARG A 1 81 ? -8.188 -14.422 4.766 1 88.31 81 ARG A C 1
ATOM 673 O O . ARG A 1 81 ? -9.039 -13.789 5.395 1 88.31 81 ARG A O 1
ATOM 680 N N . PHE A 1 82 ? -7.477 -15.477 5.18 1 82.38 82 PHE A N 1
ATOM 681 C CA . PHE A 1 82 ? -7.621 -15.898 6.57 1 82.38 82 PHE A CA 1
ATOM 682 C C . PHE A 1 82 ? -6.258 -16.109 7.215 1 82.38 82 PHE A C 1
ATOM 684 O O . PHE A 1 82 ? -5.473 -16.938 6.766 1 82.38 82 PHE A O 1
ATOM 691 N N . LYS A 1 83 ? -5.77 -15.273 8.125 1 70.56 83 LYS A N 1
ATOM 692 C CA . LYS A 1 83 ? -4.469 -15.438 8.766 1 70.56 83 LYS A CA 1
ATOM 693 C C . LYS A 1 83 ? -4.531 -16.469 9.883 1 70.56 83 LYS A C 1
ATOM 695 O O . LYS A 1 83 ? -3.561 -17.203 10.117 1 70.56 83 LYS A O 1
ATOM 700 N N . SER A 1 84 ? -5.629 -16.391 10.797 1 61.97 84 SER A N 1
ATOM 701 C CA . SER A 1 84 ? -5.699 -17.297 11.945 1 61.97 84 SER A CA 1
ATOM 702 C C . SER A 1 84 ? -7.035 -18.031 11.984 1 61.97 84 SER A C 1
ATOM 704 O O . SER A 1 84 ? -8.094 -17.406 11.859 1 61.97 84 SER A O 1
ATOM 706 N N . CYS A 1 85 ? -7.086 -19.25 11.406 1 58.56 85 CYS A N 1
ATOM 707 C CA . CYS A 1 85 ? -8.398 -19.844 11.625 1 58.56 85 CYS A CA 1
ATOM 708 C C . CYS A 1 85 ? -8.258 -21.297 12.094 1 58.56 85 CYS A C 1
ATOM 710 O O . CYS A 1 85 ? -7.461 -22.047 11.547 1 58.56 85 CYS A O 1
ATOM 712 N N . TYR A 1 86 ? -8.852 -21.562 13.289 1 59.41 86 TYR A N 1
ATOM 713 C CA . TYR A 1 86 ? -8.836 -22.875 13.922 1 59.41 86 TYR A CA 1
ATOM 714 C C . TYR A 1 86 ? -9.75 -23.844 13.188 1 59.41 86 TYR A C 1
ATOM 716 O O . TYR A 1 86 ? -9.578 -25.062 13.273 1 59.41 86 TYR A O 1
ATOM 724 N N . ASN A 1 87 ? -10.617 -23.328 12.414 1 67.56 87 ASN A N 1
ATOM 725 C CA . ASN A 1 87 ? -11.531 -24.312 11.844 1 67.56 87 ASN A CA 1
ATOM 726 C C . ASN A 1 87 ? -11.297 -24.5 10.352 1 67.56 87 ASN A C 1
ATOM 728 O O . ASN A 1 87 ? -12.031 -23.953 9.531 1 67.56 87 ASN A O 1
ATOM 732 N N . HIS A 1 88 ? -10.43 -25.328 10.008 1 72 88 HIS A N 1
ATOM 733 C CA . HIS A 1 88 ? -10.023 -25.625 8.633 1 72 88 HIS A CA 1
ATOM 734 C C . HIS A 1 88 ? -11.172 -26.234 7.836 1 72 88 HIS A C 1
ATOM 736 O O . HIS A 1 88 ? -11.336 -25.938 6.652 1 72 88 HIS A O 1
ATOM 742 N N . GLY A 1 89 ? -11.914 -26.969 8.594 1 74.69 89 GLY A N 1
ATOM 743 C CA . GLY A 1 89 ? -13.016 -27.625 7.914 1 74.69 89 GLY A CA 1
ATOM 744 C C . GLY A 1 89 ? -14.055 -26.656 7.379 1 74.69 89 GLY A C 1
ATOM 745 O O . GLY A 1 89 ? -14.508 -26.797 6.242 1 74.69 89 GLY A O 1
ATOM 746 N N . GLU A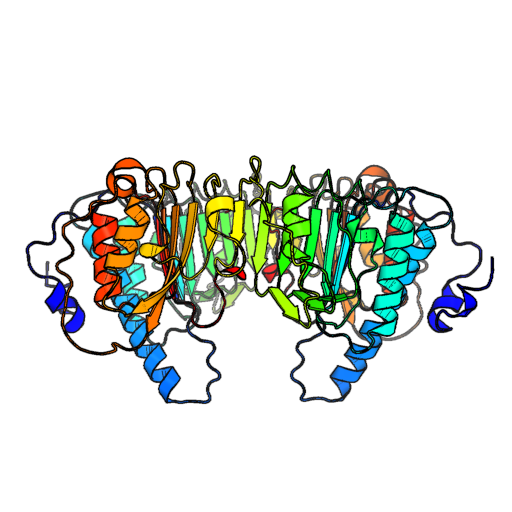 1 90 ? -14.32 -25.719 8.047 1 76 90 GLU A N 1
ATOM 747 C CA . GLU A 1 90 ? -15.328 -24.734 7.633 1 76 90 GLU A CA 1
ATOM 748 C C . GLU A 1 90 ? -14.828 -23.891 6.469 1 76 90 GLU A C 1
ATOM 750 O O . GLU A 1 90 ? -15.586 -23.594 5.543 1 76 90 GLU A O 1
ATOM 755 N N . ILE A 1 91 ? -13.672 -23.609 6.531 1 79.31 91 ILE A N 1
ATOM 756 C CA . ILE A 1 91 ? -13.094 -22.781 5.473 1 79.31 91 ILE A CA 1
ATOM 757 C C . ILE A 1 91 ? -13.008 -23.594 4.184 1 79.31 91 ILE A C 1
ATOM 759 O O . ILE A 1 91 ? -13.289 -23.078 3.098 1 79.31 91 ILE A O 1
ATOM 763 N N . ASN A 1 92 ? -12.633 -24.844 4.387 1 78.38 92 ASN A N 1
ATOM 764 C CA . ASN A 1 92 ? -12.602 -25.719 3.221 1 78.38 92 ASN A CA 1
ATOM 765 C C . ASN A 1 92 ? -13.969 -25.812 2.555 1 78.38 92 ASN A C 1
ATOM 767 O O . ASN A 1 92 ? -14.07 -25.781 1.327 1 78.38 92 ASN A O 1
ATOM 771 N N . THR A 1 93 ? -14.922 -25.875 3.396 1 78.62 93 THR A N 1
ATOM 772 C CA . THR A 1 93 ? -16.281 -25.953 2.887 1 78.62 93 THR A CA 1
ATOM 773 C C . THR A 1 93 ? -16.688 -24.656 2.191 1 78.62 93 THR A C 1
ATOM 775 O O . THR A 1 93 ? -17.312 -24.672 1.136 1 78.62 93 THR A O 1
ATOM 778 N N . LEU A 1 94 ? -16.297 -23.625 2.711 1 81.75 94 LEU A N 1
ATOM 779 C CA . LEU A 1 94 ? -16.578 -22.328 2.137 1 81.75 94 LEU A CA 1
ATOM 780 C C . LEU A 1 94 ? -15.945 -22.188 0.753 1 81.75 94 LEU A C 1
ATOM 782 O O . LEU A 1 94 ? -16.609 -21.75 -0.191 1 81.75 94 LEU A O 1
ATOM 786 N N . ILE A 1 95 ? -14.758 -22.547 0.652 1 82.94 95 ILE A N 1
ATOM 787 C CA . ILE A 1 95 ? -14.031 -22.422 -0.61 1 82.94 95 ILE A CA 1
ATOM 788 C C . ILE A 1 95 ? -14.672 -23.344 -1.654 1 82.94 95 ILE A C 1
ATOM 790 O O . ILE A 1 95 ? -14.883 -22.938 -2.799 1 82.94 95 ILE A O 1
ATOM 794 N N . LYS A 1 96 ? -14.93 -24.531 -1.233 1 80.44 96 LYS A N 1
ATOM 795 C CA . LYS A 1 96 ? -15.562 -25.484 -2.148 1 80.44 96 LYS A CA 1
ATOM 796 C C . LYS A 1 96 ? -16.891 -24.922 -2.676 1 80.44 96 LYS A C 1
ATOM 798 O O . LYS A 1 96 ? -17.156 -25 -3.877 1 80.44 96 LYS A O 1
ATOM 803 N N . HIS A 1 97 ? -17.594 -24.391 -1.823 1 79.69 97 HIS A N 1
ATOM 804 C CA . HIS A 1 97 ? -18.891 -23.828 -2.213 1 79.69 97 HIS A CA 1
ATOM 805 C C . HIS A 1 97 ? -18.719 -22.609 -3.111 1 79.69 97 HIS A C 1
ATOM 807 O O . HIS A 1 97 ? -19.438 -22.469 -4.102 1 79.69 97 HIS A O 1
ATOM 813 N N . ALA A 1 98 ? -17.875 -21.719 -2.744 1 82.25 98 ALA A N 1
ATOM 814 C CA . ALA A 1 98 ? -17.609 -20.531 -3.555 1 82.25 98 ALA A CA 1
ATOM 815 C C . ALA A 1 98 ? -17.203 -20.906 -4.973 1 82.25 98 ALA A C 1
ATOM 817 O O . ALA A 1 98 ? -17.672 -20.312 -5.945 1 82.25 98 ALA A O 1
ATOM 818 N N . MET A 1 99 ? -16.375 -21.906 -5.047 1 81.25 99 MET A N 1
ATOM 819 C CA . MET A 1 99 ? -15.883 -22.328 -6.352 1 81.25 99 MET A CA 1
ATOM 820 C C . MET A 1 99 ? -17 -22.984 -7.164 1 81.25 99 MET A C 1
ATOM 822 O O . MET A 1 99 ? -17.047 -22.844 -8.383 1 81.25 99 MET A O 1
ATOM 826 N N . GLN A 1 100 ? -17.828 -23.656 -6.484 1 78.25 100 GLN A N 1
ATOM 827 C CA . GLN A 1 100 ? -18.938 -24.312 -7.168 1 78.25 100 GLN A CA 1
ATOM 828 C C . GLN A 1 100 ? -19.922 -23.281 -7.73 1 78.25 100 GLN A C 1
ATOM 830 O O . GLN A 1 100 ? -20.422 -23.453 -8.844 1 78.25 100 GLN A O 1
ATOM 835 N N . ILE A 1 101 ? -20.062 -22.281 -6.992 1 76.56 101 ILE A N 1
ATOM 836 C CA . ILE A 1 101 ? -21 -21.234 -7.391 1 76.56 101 ILE A CA 1
ATOM 837 C C . ILE A 1 101 ? -20.406 -20.422 -8.539 1 76.56 101 ILE A C 1
ATOM 839 O O . ILE A 1 101 ? -21.141 -20.016 -9.461 1 76.56 101 ILE A O 1
ATOM 843 N N . SER A 1 102 ? -19.125 -20.234 -8.469 1 76.25 102 SER A N 1
ATOM 844 C CA . SER A 1 102 ? -18.484 -19.328 -9.414 1 76.25 102 SER A CA 1
ATOM 845 C C . SER A 1 102 ? -17.891 -20.094 -10.602 1 76.25 102 SER A C 1
ATOM 847 O O . SER A 1 102 ? -17.219 -19.5 -11.445 1 76.25 102 SER A O 1
ATOM 849 N N . ARG A 1 103 ? -18.016 -21.391 -10.719 1 73.38 103 ARG A N 1
ATOM 850 C CA . ARG A 1 103 ? -17.312 -22.281 -11.633 1 73.38 103 ARG A CA 1
ATOM 851 C C . ARG A 1 103 ? -17.344 -21.766 -13.062 1 73.38 103 ARG A C 1
ATOM 853 O O . ARG A 1 103 ? -16.344 -21.812 -13.781 1 73.38 103 ARG A O 1
ATOM 860 N N . ARG A 1 104 ? -18.406 -21.062 -13.453 1 73 104 ARG A N 1
ATOM 861 C CA . ARG A 1 104 ? -18.531 -20.734 -14.867 1 73 104 ARG A CA 1
ATOM 862 C C . ARG A 1 104 ? -18.094 -19.297 -15.148 1 73 104 ARG A C 1
ATOM 864 O O . ARG A 1 104 ? -17.828 -18.938 -16.297 1 73 104 ARG A O 1
ATOM 871 N N . ARG A 1 105 ? -17.797 -18.562 -14.148 1 82.75 105 ARG A N 1
ATOM 872 C CA . ARG A 1 105 ? -17.578 -17.141 -14.461 1 82.75 105 ARG A CA 1
ATOM 873 C C . ARG A 1 105 ? -16.453 -16.562 -13.609 1 82.75 105 ARG A C 1
ATOM 875 O O . ARG A 1 105 ? -16.188 -15.367 -13.68 1 82.75 105 ARG A O 1
ATOM 882 N N . LEU A 1 106 ? -15.812 -17.406 -12.953 1 89.56 106 LEU A N 1
ATOM 883 C CA . LEU A 1 106 ? -14.758 -16.922 -12.078 1 89.56 106 LEU A CA 1
ATOM 884 C C . LEU A 1 106 ? -13.586 -16.375 -12.891 1 89.56 106 LEU A C 1
ATOM 886 O O . LEU A 1 106 ? -13.062 -17.062 -13.773 1 89.56 106 LEU A O 1
ATOM 890 N N . GLN A 1 107 ? -13.273 -15.164 -12.672 1 93.38 107 GLN A N 1
ATOM 891 C CA . GLN A 1 107 ? -12.172 -14.523 -13.383 1 93.38 107 GLN A CA 1
ATOM 892 C C . GLN A 1 107 ? -11.016 -14.211 -12.438 1 93.38 107 GLN A C 1
ATOM 894 O O . GLN A 1 107 ? -9.859 -14.203 -12.844 1 93.38 107 GLN A O 1
ATOM 899 N N . HIS A 1 108 ? -11.32 -13.891 -11.258 1 95.69 108 HIS A N 1
ATOM 900 C CA . HIS A 1 108 ? -10.328 -13.5 -10.266 1 95.69 108 HIS A CA 1
ATOM 901 C C . HIS A 1 108 ? -10.469 -14.312 -8.984 1 95.69 108 HIS A C 1
ATOM 903 O O . HIS A 1 108 ? -11.508 -14.266 -8.328 1 95.69 108 HIS A O 1
ATOM 909 N N . LEU A 1 109 ? -9.422 -15.062 -8.672 1 94.88 109 LEU A N 1
ATOM 910 C CA . LEU A 1 109 ? -9.383 -15.836 -7.438 1 94.88 109 LEU A CA 1
ATOM 911 C C . LEU A 1 109 ? -8.141 -15.484 -6.617 1 94.88 109 LEU A C 1
ATOM 913 O O . LEU A 1 109 ? -7.016 -15.594 -7.105 1 94.88 109 LEU A O 1
ATOM 917 N N . ASP A 1 110 ? -8.297 -15.016 -5.457 1 94.88 110 ASP A N 1
ATOM 918 C CA . ASP A 1 110 ? -7.23 -14.633 -4.531 1 94.88 110 ASP A CA 1
ATOM 919 C C . ASP A 1 110 ? -7.434 -15.281 -3.164 1 94.88 110 ASP A C 1
ATOM 921 O O . ASP A 1 110 ? -8.312 -14.867 -2.4 1 94.88 110 ASP A O 1
ATOM 925 N N . LEU A 1 111 ? -6.637 -16.297 -2.9 1 93 111 LEU A N 1
ATOM 926 C CA . LEU A 1 111 ? -6.734 -17.016 -1.637 1 93 111 LEU A CA 1
ATOM 927 C C . LEU A 1 111 ? -5.465 -16.844 -0.811 1 93 111 LEU A C 1
ATOM 929 O O . LEU A 1 111 ? -4.359 -17.094 -1.3 1 93 111 LEU A O 1
ATOM 933 N N . ASN A 1 112 ? -5.523 -16.344 0.306 1 90.5 112 ASN A N 1
ATOM 934 C CA . ASN A 1 112 ? -4.441 -16.25 1.283 1 90.5 112 ASN A CA 1
ATOM 935 C C . ASN A 1 112 ? -4.832 -16.891 2.613 1 90.5 112 ASN A C 1
ATOM 937 O O . ASN A 1 112 ? -5.496 -16.266 3.438 1 90.5 112 ASN A O 1
ATOM 941 N N . LEU A 1 113 ? -4.457 -18.109 2.713 1 85.5 113 LEU A N 1
ATOM 942 C CA . LEU A 1 113 ? -4.938 -18.906 3.84 1 85.5 113 LEU A CA 1
ATOM 943 C C . LEU A 1 113 ? -3.771 -19.5 4.617 1 85.5 113 LEU A C 1
ATOM 945 O O . LEU A 1 113 ? -2.828 -20.031 4.02 1 85.5 113 LEU A O 1
ATOM 949 N N . HIS A 1 114 ? -3.564 -19.125 5.73 1 70.56 114 HIS A N 1
ATOM 950 C CA . HIS A 1 114 ? -2.527 -19.703 6.578 1 70.56 114 HIS A CA 1
ATOM 951 C C . HIS A 1 114 ? -2.947 -21.062 7.113 1 70.56 114 HIS A C 1
ATOM 953 O O . HIS A 1 114 ? -2.848 -21.312 8.32 1 70.56 114 HIS A O 1
ATOM 959 N N . LEU A 1 115 ? -3.688 -21.75 6.234 1 66.06 115 LEU A N 1
ATOM 960 C CA . LEU A 1 115 ? -4.215 -23.047 6.633 1 66.06 115 LEU A CA 1
ATOM 961 C C . LEU A 1 115 ? -3.861 -24.109 5.605 1 66.06 115 LEU A C 1
ATOM 963 O O . LEU A 1 115 ? -3.5 -23.797 4.473 1 66.06 115 LEU A O 1
ATOM 967 N N . PHE A 1 116 ? -3.471 -25.344 6.047 1 63.53 116 PHE A N 1
ATOM 968 C CA . PHE A 1 116 ? -3.268 -26.5 5.172 1 63.53 116 PHE A CA 1
ATOM 969 C C . PHE A 1 116 ? -4.551 -26.844 4.426 1 63.53 116 PHE A C 1
ATOM 971 O O . PHE A 1 116 ? -5.145 -27.891 4.66 1 63.53 116 PHE A O 1
ATOM 978 N N . ILE A 1 117 ? -5.02 -25.797 3.711 1 67.19 117 ILE A N 1
ATOM 979 C CA . ILE A 1 117 ? -6.281 -26.031 3.016 1 67.19 117 ILE A CA 1
ATOM 980 C C . ILE A 1 117 ? -6.004 -26.531 1.599 1 67.19 117 ILE A C 1
ATOM 982 O O . ILE A 1 117 ? -5.008 -26.141 0.983 1 67.19 117 ILE A O 1
ATOM 986 N N . GLU A 1 118 ? -6.863 -27.469 1.207 1 72 118 GLU A N 1
ATOM 987 C CA . GLU A 1 118 ? -6.785 -28.062 -0.122 1 72 118 GLU A CA 1
ATOM 988 C C . GLU A 1 118 ? -7.688 -27.328 -1.11 1 72 118 GLU A C 1
ATOM 990 O O . GLU A 1 118 ? -8.906 -27.266 -0.914 1 72 118 GLU A O 1
ATOM 995 N N . VAL A 1 119 ? -7.16 -26.641 -2.127 1 80.56 119 VAL A N 1
ATOM 996 C CA . VAL A 1 119 ? -7.918 -25.984 -3.189 1 80.56 119 VAL A CA 1
ATOM 997 C C . VAL A 1 119 ? -8.469 -27.031 -4.152 1 80.56 119 VAL A C 1
ATOM 999 O O . VAL A 1 119 ? -7.742 -27.938 -4.586 1 80.56 119 VAL A O 1
ATOM 1002 N N . PRO A 1 120 ? -9.734 -26.953 -4.398 1 82.31 120 PRO A N 1
ATOM 1003 C CA . PRO A 1 120 ? -10.312 -27.906 -5.348 1 82.31 120 PRO A CA 1
ATOM 1004 C C . PRO A 1 120 ? -9.586 -27.922 -6.691 1 82.31 120 PRO A C 1
ATOM 1006 O O . PRO A 1 120 ? -9.211 -26.859 -7.199 1 82.31 120 PRO A O 1
ATOM 1009 N N . PHE A 1 121 ? -9.461 -29.141 -7.312 1 84.12 121 PHE A N 1
ATOM 1010 C CA . PHE A 1 121 ? -8.648 -29.344 -8.508 1 84.12 121 PHE A CA 1
ATOM 1011 C C . PHE A 1 121 ? -9.242 -28.609 -9.695 1 84.12 121 PHE A C 1
ATOM 1013 O O . PHE A 1 121 ? -8.523 -28.219 -10.617 1 84.12 121 PHE A O 1
ATOM 1020 N N . PHE A 1 122 ? -10.516 -28.391 -9.734 1 85 122 PHE A N 1
ATOM 1021 C CA . PHE A 1 122 ? -11.148 -27.828 -10.914 1 85 122 PHE A CA 1
ATOM 1022 C C . PHE A 1 122 ? -10.766 -26.359 -11.086 1 85 122 PHE A C 1
ATOM 1024 O O . PHE A 1 122 ? -10.898 -25.812 -12.18 1 85 122 PHE A O 1
ATOM 1031 N N . VAL A 1 123 ? -10.305 -25.734 -10.023 1 88.81 123 VAL A N 1
ATOM 1032 C CA . VAL A 1 123 ? -9.844 -24.344 -10.102 1 88.81 123 VAL A CA 1
ATOM 1033 C C . VAL A 1 123 ? -8.719 -24.234 -11.125 1 88.81 123 VAL A C 1
ATOM 1035 O O . VAL A 1 123 ? -8.609 -23.234 -11.836 1 88.81 123 VAL A O 1
ATOM 1038 N N . PHE A 1 124 ? -7.945 -25.359 -11.281 1 92.75 124 PHE A N 1
ATOM 1039 C CA . PHE A 1 124 ? -6.758 -25.344 -12.125 1 92.75 124 PHE A CA 1
ATOM 1040 C C . PHE A 1 124 ? -7.109 -25.688 -13.562 1 92.75 124 PHE A C 1
ATOM 1042 O O . PHE A 1 124 ? -6.234 -25.75 -14.43 1 92.75 124 PHE A O 1
ATOM 1049 N N . ARG A 1 125 ? -8.445 -25.797 -13.812 1 91.06 125 ARG A N 1
ATOM 1050 C CA . ARG A 1 125 ? -8.938 -26.031 -15.164 1 91.06 125 ARG A CA 1
ATOM 1051 C C . ARG A 1 125 ? -10.008 -25.016 -15.547 1 91.06 125 ARG A C 1
ATOM 1053 O O . ARG A 1 125 ? -10.742 -25.219 -16.516 1 91.06 125 ARG A O 1
ATOM 1060 N N . CYS A 1 126 ? -10.117 -24 -14.758 1 91 126 CYS A N 1
ATOM 1061 C CA . CYS A 1 126 ? -11.102 -22.953 -15.008 1 91 126 CYS A CA 1
ATOM 1062 C C . CYS A 1 126 ? -10.664 -22.062 -16.156 1 91 126 CYS A C 1
ATOM 1064 O O . CYS A 1 126 ? -9.758 -21.234 -16 1 91 126 CYS A O 1
ATOM 1066 N N . LYS A 1 127 ? -11.336 -22.078 -17.234 1 90.69 127 LYS A N 1
ATOM 1067 C CA . LYS A 1 127 ? -10.93 -21.422 -18.469 1 90.69 127 LYS A CA 1
ATOM 1068 C C . LYS A 1 127 ? -11.188 -19.922 -18.406 1 90.69 127 LYS A C 1
ATOM 1070 O O . LYS A 1 127 ? -10.656 -19.156 -19.219 1 90.69 127 LYS A O 1
ATOM 1075 N N . THR A 1 128 ? -11.961 -19.5 -17.438 1 92.38 128 THR A N 1
ATOM 1076 C CA . THR A 1 128 ? -12.32 -18.094 -17.375 1 92.38 128 THR A CA 1
ATOM 1077 C C . THR A 1 128 ? -11.383 -17.344 -16.422 1 92.38 128 THR A C 1
ATOM 1079 O O . THR A 1 128 ? -11.406 -16.109 -16.359 1 92.38 128 THR A O 1
ATOM 1082 N N . LEU A 1 129 ? -10.5 -18.031 -15.75 1 95.06 129 LEU A N 1
ATOM 1083 C CA . LEU A 1 129 ? -9.641 -17.422 -14.742 1 95.06 129 LEU A CA 1
ATOM 1084 C C . LEU A 1 129 ? -8.594 -16.516 -15.391 1 95.06 129 LEU A C 1
ATOM 1086 O O . LEU A 1 129 ? -7.906 -16.938 -16.328 1 95.06 129 LEU A O 1
ATOM 1090 N N . VAL A 1 130 ? -8.586 -15.344 -14.969 1 97.25 130 VAL A N 1
ATOM 1091 C CA . VAL A 1 130 ? -7.629 -14.359 -15.477 1 97.25 130 VAL A CA 1
ATOM 1092 C C . VAL A 1 130 ? -6.566 -14.078 -14.414 1 97.25 130 VAL A C 1
ATOM 1094 O O . VAL A 1 130 ? -5.398 -13.859 -14.742 1 97.25 130 VAL A O 1
ATOM 1097 N N . VAL A 1 131 ? -6.957 -14.047 -13.203 1 98.12 131 VAL A N 1
ATOM 1098 C CA . VAL A 1 131 ? -6.055 -13.797 -12.086 1 98.12 131 VAL A CA 1
ATOM 1099 C C . VAL A 1 131 ? -6.152 -14.938 -11.07 1 98.12 131 VAL A C 1
ATOM 1101 O O . VAL A 1 131 ? -7.246 -15.266 -10.609 1 98.12 131 VAL A O 1
ATOM 1104 N N . LEU A 1 132 ? -5.023 -15.547 -10.734 1 97.19 132 LEU A N 1
ATOM 1105 C CA . LEU A 1 132 ? -4.945 -16.594 -9.719 1 97.19 132 LEU A CA 1
ATOM 1106 C C . LEU A 1 132 ? -3.852 -16.281 -8.711 1 97.19 132 LEU A C 1
ATOM 1108 O O . LEU A 1 132 ? -2.666 -16.266 -9.047 1 97.19 132 LEU A O 1
ATOM 1112 N N . LYS A 1 133 ? -4.195 -15.984 -7.543 1 96.44 133 LYS A N 1
ATOM 1113 C CA . LYS A 1 133 ? -3.256 -15.727 -6.453 1 96.44 133 LYS A CA 1
ATOM 1114 C C . LYS A 1 133 ? -3.469 -16.719 -5.305 1 96.44 133 LYS A C 1
ATOM 1116 O O . LYS A 1 133 ? -4.551 -16.766 -4.715 1 96.44 133 LYS A O 1
ATOM 1121 N N . LEU A 1 134 ? -2.475 -17.438 -5.023 1 94.62 134 LEU A N 1
ATOM 1122 C CA . LEU A 1 134 ? -2.516 -18.422 -3.949 1 94.62 134 LEU A CA 1
ATOM 1123 C C . LEU A 1 134 ? -1.385 -18.188 -2.953 1 94.62 134 LEU A C 1
ATOM 1125 O O . LEU A 1 134 ? -0.214 -18.141 -3.336 1 94.62 134 LEU A O 1
ATOM 1129 N N . SER A 1 135 ? -1.753 -18.016 -1.733 1 92.12 135 SER A N 1
ATOM 1130 C CA . SER A 1 135 ? -0.751 -17.766 -0.7 1 92.12 135 SER A CA 1
ATOM 1131 C C . SER A 1 135 ? -0.997 -18.641 0.524 1 92.12 135 SER A C 1
ATOM 1133 O O . SER A 1 135 ? -2.131 -18.766 0.993 1 92.12 135 SER A O 1
ATOM 1135 N N . HIS A 1 136 ? 0.059 -19.281 0.991 1 88.12 136 HIS A N 1
ATOM 1136 C CA . HIS A 1 136 ? 0.043 -20.078 2.207 1 88.12 136 HIS A CA 1
ATOM 1137 C C . HIS A 1 136 ? -0.98 -21.203 2.109 1 88.12 136 HIS A C 1
ATOM 1139 O O . HIS A 1 136 ? -1.819 -21.375 2.998 1 88.12 136 HIS A O 1
ATOM 1145 N N . LEU A 1 137 ? -0.776 -21.922 1.013 1 87.88 137 LEU A N 1
ATOM 1146 C CA . LEU A 1 137 ? -1.713 -23 0.744 1 87.88 137 LEU A CA 1
ATOM 1147 C C . LEU A 1 137 ? -0.971 -24.281 0.379 1 87.88 137 LEU A C 1
ATOM 1149 O O . LEU A 1 137 ? 0.221 -24.25 0.067 1 87.88 137 LEU A O 1
ATOM 1153 N N . VAL A 1 138 ? -1.73 -25.406 0.55 1 85.56 138 VAL A N 1
ATOM 1154 C CA . VAL A 1 138 ? -1.228 -26.703 0.137 1 85.56 138 VAL A CA 1
ATOM 1155 C C . VAL A 1 138 ? -2.027 -27.219 -1.061 1 85.56 138 VAL A C 1
ATOM 1157 O O . VAL A 1 138 ? -3.26 -27.219 -1.036 1 85.56 138 VAL A O 1
ATOM 1160 N N . LEU A 1 139 ? -1.376 -27.531 -2.084 1 88 139 LEU A N 1
ATOM 1161 C CA . LEU A 1 139 ? -1.979 -28.156 -3.26 1 88 139 LEU A CA 1
ATOM 1162 C C . LEU A 1 139 ? -1.688 -29.641 -3.291 1 88 139 LEU A C 1
ATOM 1164 O O . LEU A 1 139 ? -0.527 -30.062 -3.232 1 88 139 LEU A O 1
ATOM 1168 N N . LYS A 1 140 ? -2.76 -30.359 -3.311 1 85.81 140 LYS A N 1
ATOM 1169 C CA . LYS A 1 140 ? -2.59 -31.812 -3.258 1 85.81 140 LYS A CA 1
ATOM 1170 C C . LYS A 1 140 ? -3.211 -32.469 -4.48 1 85.81 140 LYS A C 1
ATOM 1172 O O . LYS A 1 140 ? -4.301 -32.094 -4.914 1 85.81 140 LYS A O 1
ATOM 1177 N N . ASN A 1 141 ? -2.5 -33.375 -5.023 1 86.75 141 ASN A N 1
ATOM 1178 C CA . ASN A 1 141 ? -3.004 -34.312 -6.039 1 86.75 141 ASN A CA 1
ATOM 1179 C C . ASN A 1 141 ? -3.48 -33.562 -7.281 1 86.75 141 ASN A C 1
ATOM 1181 O O . ASN A 1 141 ? -4.57 -33.812 -7.793 1 86.75 141 ASN A O 1
ATOM 1185 N N . ILE A 1 142 ? -2.736 -32.625 -7.703 1 88.25 142 ILE A N 1
ATOM 1186 C CA . ILE A 1 142 ? -3.023 -31.922 -8.945 1 88.25 142 ILE A CA 1
ATOM 1187 C C . ILE A 1 142 ? -2.201 -32.531 -10.086 1 88.25 142 ILE A C 1
ATOM 1189 O O . ILE A 1 142 ? -0.97 -32.469 -10.07 1 88.25 142 ILE A O 1
ATOM 1193 N N . PHE A 1 143 ? -2.867 -33 -11.086 1 87.5 143 PHE A N 1
ATOM 1194 C CA . PHE A 1 143 ? -2.166 -33.719 -12.133 1 87.5 143 PHE A CA 1
ATOM 1195 C C . PHE A 1 143 ? -2.236 -32.969 -13.453 1 87.5 143 PHE A C 1
ATOM 1197 O O . PHE A 1 143 ? -1.465 -33.25 -14.375 1 87.5 143 PHE A O 1
ATOM 1204 N N . PHE A 1 144 ? -3.229 -32.125 -13.461 1 89.88 144 PHE A N 1
ATOM 1205 C CA . PHE A 1 144 ? -3.391 -31.406 -14.719 1 89.88 144 PHE A CA 1
ATOM 1206 C C . PHE A 1 144 ? -3.812 -29.953 -14.469 1 89.88 144 PHE A C 1
ATOM 1208 O O . PHE A 1 144 ? -4.699 -29.703 -13.656 1 89.88 144 PHE A O 1
ATOM 1215 N N . VAL A 1 145 ? -3.1 -29.062 -15.156 1 92.38 145 VAL A N 1
ATOM 1216 C CA . VAL A 1 145 ? -3.4 -27.625 -15.102 1 92.38 145 VAL A CA 1
ATOM 1217 C C . VAL A 1 145 ? -3.664 -27.094 -16.5 1 92.38 145 VAL A C 1
ATOM 1219 O O . VAL A 1 145 ? -2.988 -27.484 -17.469 1 92.38 145 VAL A O 1
ATOM 1222 N N . ASN A 1 146 ? -4.723 -26.391 -16.688 1 93.62 146 ASN A N 1
ATOM 1223 C CA . ASN A 1 146 ? -5.039 -25.719 -17.953 1 93.62 146 ASN A CA 1
ATOM 1224 C C . ASN A 1 146 ? -5.734 -24.375 -17.719 1 93.62 146 ASN A C 1
ATOM 1226 O O . ASN A 1 146 ? -6.941 -24.328 -17.469 1 93.62 146 ASN A O 1
ATOM 1230 N N . LEU A 1 147 ? -4.953 -23.266 -17.859 1 95.25 147 LEU A N 1
ATOM 1231 C CA . LEU A 1 147 ? -5.449 -21.906 -17.625 1 95.25 147 LEU A CA 1
ATOM 1232 C C . LEU A 1 147 ? -5.109 -21 -18.797 1 95.25 147 LEU A C 1
ATOM 1234 O O . LEU A 1 147 ? -4.246 -20.125 -18.672 1 95.25 147 LEU A O 1
ATOM 1238 N N . PRO A 1 148 ? -5.848 -21.062 -19.875 1 94.25 148 PRO A N 1
ATOM 1239 C CA . PRO A 1 148 ? -5.48 -20.391 -21.125 1 94.25 148 PRO A CA 1
ATOM 1240 C C . PRO A 1 148 ? -5.633 -18.875 -21.047 1 94.25 148 PRO A C 1
ATOM 1242 O O . PRO A 1 148 ? -4.938 -18.141 -21.75 1 94.25 148 PRO A O 1
ATOM 1245 N N . LEU A 1 149 ? -6.492 -18.359 -20.125 1 96.25 149 LEU A N 1
ATOM 1246 C CA . LEU A 1 149 ? -6.73 -16.906 -20.078 1 96.25 149 LEU A CA 1
ATOM 1247 C C . LEU A 1 149 ? -6 -16.281 -18.906 1 96.25 149 LEU A C 1
ATOM 1249 O O . LEU A 1 149 ? -6.109 -15.07 -18.688 1 96.25 149 LEU A O 1
ATOM 1253 N N . LEU A 1 150 ? -5.188 -17.031 -18.219 1 97.38 150 LEU A N 1
ATOM 1254 C CA . LEU A 1 150 ? -4.531 -16.547 -17.016 1 97.38 150 LEU A CA 1
ATOM 1255 C C . LEU A 1 150 ? -3.486 -15.484 -17.359 1 97.38 150 LEU A C 1
ATOM 1257 O O . LEU A 1 150 ? -2.607 -15.719 -18.188 1 97.38 150 LEU A O 1
ATOM 1261 N N . LYS A 1 151 ? -3.609 -14.359 -16.75 1 97.88 151 LYS A N 1
ATOM 1262 C CA . LYS A 1 151 ? -2.672 -13.258 -16.969 1 97.88 151 LYS A CA 1
ATOM 1263 C C . LYS A 1 151 ? -1.799 -13.031 -15.742 1 97.88 151 LYS A C 1
ATOM 1265 O O . LYS A 1 151 ? -0.666 -12.555 -15.859 1 97.88 151 LYS A O 1
ATOM 1270 N N . THR A 1 152 ? -2.336 -13.273 -14.633 1 98.5 152 THR A N 1
ATOM 1271 C CA . THR A 1 152 ? -1.614 -13.078 -13.383 1 98.5 152 THR A CA 1
ATOM 1272 C C . THR A 1 152 ? -1.588 -14.375 -12.57 1 98.5 152 THR A C 1
ATOM 1274 O O . THR A 1 152 ? -2.637 -14.953 -12.281 1 98.5 152 THR A O 1
ATOM 1277 N N . LEU A 1 153 ? -0.385 -14.828 -12.195 1 97.81 153 LEU A N 1
ATOM 1278 C CA . LEU A 1 153 ? -0.199 -16 -11.344 1 97.81 153 LEU A CA 1
ATOM 1279 C C . LEU A 1 153 ? 0.71 -15.672 -10.164 1 97.81 153 LEU A C 1
ATOM 1281 O O . LEU A 1 153 ? 1.885 -15.344 -10.352 1 97.81 153 LEU A O 1
ATOM 1285 N N . HIS A 1 154 ? 0.187 -15.672 -9.031 1 97.75 154 HIS A N 1
ATOM 1286 C CA . HIS A 1 154 ? 0.968 -15.469 -7.82 1 97.75 154 HIS A CA 1
ATOM 1287 C C . HIS A 1 154 ? 0.935 -16.719 -6.934 1 97.75 154 HIS A C 1
ATOM 1289 O O . HIS A 1 154 ? -0.13 -17.109 -6.461 1 97.75 154 HIS A O 1
ATOM 1295 N N . LEU A 1 155 ? 2.061 -17.266 -6.738 1 95.38 155 LEU A N 1
ATOM 1296 C CA . LEU A 1 155 ? 2.244 -18.375 -5.824 1 95.38 155 LEU A CA 1
ATOM 1297 C C . LEU A 1 155 ? 3.209 -18.016 -4.703 1 95.38 155 LEU A C 1
ATOM 1299 O O . LEU A 1 155 ? 4.422 -17.984 -4.91 1 95.38 155 LEU A O 1
ATOM 1303 N N . ASN A 1 156 ? 2.65 -17.781 -3.561 1 92.94 156 ASN A N 1
ATOM 1304 C CA . ASN A 1 156 ? 3.459 -17.391 -2.412 1 92.94 156 ASN A CA 1
ATOM 1305 C C . ASN A 1 156 ? 3.326 -18.391 -1.265 1 92.94 156 ASN A C 1
ATOM 1307 O O . ASN A 1 156 ? 2.25 -18.531 -0.677 1 92.94 156 ASN A O 1
ATOM 1311 N N . SER A 1 157 ? 4.426 -19.094 -0.906 1 90.69 157 SER A N 1
ATOM 1312 C CA . SER A 1 157 ? 4.441 -20.062 0.183 1 90.69 157 SER A CA 1
ATOM 1313 C C . SER A 1 157 ? 3.424 -21.172 -0.052 1 90.69 157 SER A C 1
ATOM 1315 O O . SER A 1 157 ? 2.6 -21.453 0.818 1 90.69 157 SER A O 1
ATOM 1317 N N . VAL A 1 158 ? 3.564 -21.688 -1.184 1 91.69 158 VAL A N 1
ATOM 1318 C CA . VAL A 1 158 ? 2.686 -22.781 -1.588 1 91.69 158 VAL A CA 1
ATOM 1319 C C . VAL A 1 158 ? 3.436 -24.109 -1.503 1 91.69 158 VAL A C 1
ATOM 1321 O O . VAL A 1 158 ? 4.594 -24.203 -1.918 1 91.69 158 VAL A O 1
ATOM 1324 N N . ILE A 1 159 ? 2.807 -25.172 -0.952 1 89.25 159 ILE A N 1
ATOM 1325 C CA . ILE A 1 159 ? 3.373 -26.5 -0.864 1 89.25 159 ILE A CA 1
ATOM 1326 C C . ILE A 1 159 ? 2.621 -27.453 -1.801 1 89.25 159 ILE A C 1
ATOM 1328 O O . ILE A 1 159 ? 1.396 -27.562 -1.722 1 89.25 159 ILE A O 1
ATOM 1332 N N . SER A 1 160 ? 3.32 -28 -2.672 1 90.44 160 SER A N 1
ATOM 1333 C CA . SER A 1 160 ? 2.736 -29 -3.555 1 90.44 160 SER A CA 1
ATOM 1334 C C . SER A 1 160 ? 3.066 -30.406 -3.084 1 90.44 160 SER A C 1
ATOM 1336 O O . SER A 1 160 ? 4.23 -30.734 -2.842 1 90.44 160 SER A O 1
ATOM 1338 N N . ILE A 1 161 ? 2.002 -31.188 -2.863 1 88.12 161 ILE A N 1
ATOM 1339 C CA . ILE A 1 161 ? 2.18 -32.562 -2.402 1 88.12 161 ILE A CA 1
ATOM 1340 C C . ILE A 1 161 ? 1.614 -33.531 -3.438 1 88.12 161 ILE A C 1
ATOM 1342 O O . ILE A 1 161 ? 0.443 -33.438 -3.814 1 88.12 161 ILE A O 1
ATOM 1346 N N . LYS A 1 162 ? 2.426 -34.406 -3.873 1 87.69 162 LYS A N 1
ATOM 1347 C CA . LYS A 1 162 ? 2.018 -35.469 -4.809 1 87.69 162 LYS A CA 1
ATOM 1348 C C . LYS A 1 162 ? 1.48 -34.875 -6.102 1 87.69 162 LYS A C 1
ATOM 1350 O O . LYS A 1 162 ? 0.439 -35.281 -6.605 1 87.69 162 LYS A O 1
ATOM 1355 N N . CYS A 1 163 ? 2.062 -33.75 -6.473 1 83.19 163 CYS A N 1
ATOM 1356 C CA . CYS A 1 163 ? 1.7 -33.094 -7.73 1 83.19 163 CYS A CA 1
ATOM 1357 C C . CYS A 1 163 ? 2.723 -33.406 -8.82 1 83.19 163 CYS A C 1
ATOM 1359 O O . CYS A 1 163 ? 3.881 -33.719 -8.523 1 83.19 163 CYS A O 1
ATOM 1361 N N . GLN A 1 164 ? 2.309 -33.5 -10 1 81.06 164 GLN A N 1
ATOM 1362 C CA . GLN A 1 164 ? 3.199 -33.75 -11.125 1 81.06 164 GLN A CA 1
ATOM 1363 C C . GLN A 1 164 ? 3.707 -32.438 -11.734 1 81.06 164 GLN A C 1
ATOM 1365 O O . GLN A 1 164 ? 3.002 -31.797 -12.516 1 81.06 164 GLN A O 1
ATOM 1370 N N . ASP A 1 165 ? 4.887 -32.062 -11.523 1 83.75 165 ASP A N 1
ATOM 1371 C CA . ASP A 1 165 ? 5.543 -30.891 -12.102 1 83.75 165 ASP A CA 1
ATOM 1372 C C . ASP A 1 165 ? 4.602 -29.688 -12.141 1 83.75 165 ASP A C 1
ATOM 1374 O O . ASP A 1 165 ? 4.445 -29.047 -13.18 1 83.75 165 ASP A O 1
ATOM 1378 N N . LEU A 1 166 ? 4.023 -29.406 -11.062 1 88.25 166 LEU A N 1
ATOM 1379 C CA . LEU A 1 166 ? 2.945 -28.422 -10.977 1 88.25 166 LEU A CA 1
ATOM 1380 C C . LEU A 1 166 ? 3.41 -27.062 -11.469 1 88.25 166 LEU A C 1
ATOM 1382 O O . LEU A 1 166 ? 2.73 -26.422 -12.273 1 88.25 166 LEU A O 1
ATOM 1386 N N . LEU A 1 167 ? 4.559 -26.641 -11 1 89.44 167 LEU A N 1
ATOM 1387 C CA . LEU A 1 167 ? 5.051 -25.328 -11.406 1 89.44 167 LEU A CA 1
ATOM 1388 C C . LEU A 1 167 ? 5.27 -25.281 -12.914 1 89.44 167 LEU A C 1
ATOM 1390 O O . LEU A 1 167 ? 4.902 -24.297 -13.57 1 89.44 167 LEU A O 1
ATOM 1394 N N . GLN A 1 168 ? 5.805 -26.281 -13.461 1 87.12 168 GLN A N 1
ATOM 1395 C CA . GLN A 1 168 ? 6.012 -26.359 -14.898 1 87.12 168 GLN A CA 1
ATOM 1396 C C . GLN A 1 168 ? 4.688 -26.328 -15.648 1 87.12 168 GLN A C 1
ATOM 1398 O O . GLN A 1 168 ? 4.574 -25.703 -16.703 1 87.12 168 GLN A O 1
ATOM 1403 N N . GLN A 1 169 ? 3.729 -26.984 -15.133 1 89.62 169 GLN A N 1
ATOM 1404 C CA . GLN A 1 169 ? 2.412 -26.984 -15.758 1 89.62 169 GLN A CA 1
ATOM 1405 C C . GLN A 1 169 ? 1.793 -25.594 -15.742 1 89.62 169 GLN A C 1
ATOM 1407 O O . GLN A 1 169 ? 1.238 -25.141 -16.75 1 89.62 169 GLN A O 1
ATOM 1412 N N . PHE A 1 170 ? 1.919 -24.922 -14.602 1 92.12 170 PHE A N 1
ATOM 1413 C CA . PHE A 1 170 ? 1.401 -23.562 -14.508 1 92.12 170 PHE A CA 1
ATOM 1414 C C . PHE A 1 170 ? 2.018 -22.672 -15.578 1 92.12 170 PHE A C 1
ATOM 1416 O O . PHE A 1 170 ? 1.31 -21.922 -16.25 1 92.12 170 PHE A O 1
ATOM 1423 N N . LEU A 1 171 ? 3.289 -22.844 -15.773 1 91.12 171 LEU A N 1
ATOM 1424 C CA . LEU A 1 171 ? 4.016 -21.969 -16.688 1 91.12 171 LEU A CA 1
ATOM 1425 C C . LEU A 1 171 ? 3.756 -22.344 -18.141 1 91.12 171 LEU A C 1
ATOM 1427 O O . LEU A 1 171 ? 3.623 -21.469 -19 1 91.12 171 LEU A O 1
ATOM 1431 N N . SER A 1 172 ? 3.598 -23.609 -18.406 1 88.81 172 SER A N 1
ATOM 1432 C CA . SER A 1 172 ? 3.451 -24.062 -19.797 1 88.81 172 SER A CA 1
ATOM 1433 C C . SER A 1 172 ? 2.006 -23.938 -20.266 1 88.81 172 SER A C 1
ATOM 1435 O O . SER A 1 172 ? 1.75 -23.75 -21.453 1 88.81 172 SER A O 1
ATOM 1437 N N . ARG A 1 173 ? 1.07 -23.969 -19.344 1 90.94 173 ARG A N 1
ATOM 1438 C CA . ARG A 1 173 ? -0.339 -24.016 -19.734 1 90.94 173 ARG A CA 1
ATOM 1439 C C . ARG A 1 173 ? -1.021 -22.672 -19.469 1 90.94 173 ARG A C 1
ATOM 1441 O O . ARG A 1 173 ? -2.248 -22.594 -19.391 1 90.94 173 ARG A O 1
ATOM 1448 N N . SER A 1 174 ? -0.209 -21.672 -19.281 1 93.38 174 SER A N 1
ATOM 1449 C CA . SER A 1 174 ? -0.689 -20.312 -19.172 1 93.38 174 SER A CA 1
ATOM 1450 C C . SER A 1 174 ? 0.041 -19.375 -20.141 1 93.38 174 SER A C 1
ATOM 1452 O O . SER A 1 174 ? 0.803 -18.516 -19.719 1 93.38 174 SER A O 1
ATOM 1454 N N . PRO A 1 175 ? -0.24 -19.453 -21.406 1 91.5 175 PRO A N 1
ATOM 1455 C CA . PRO A 1 175 ? 0.509 -18.719 -22.438 1 91.5 175 PRO A CA 1
ATOM 1456 C C . PRO A 1 175 ? 0.296 -17.203 -22.359 1 91.5 175 PRO A C 1
ATOM 1458 O O . PRO A 1 175 ? 1.125 -16.438 -22.844 1 91.5 175 PRO A O 1
ATOM 1461 N N . ASN A 1 176 ? -0.759 -16.766 -21.734 1 94.69 176 ASN A N 1
ATOM 1462 C CA . ASN A 1 176 ? -1.074 -15.344 -21.688 1 94.69 176 ASN A CA 1
ATOM 1463 C C . ASN A 1 176 ? -0.561 -14.695 -20.406 1 94.69 176 ASN A C 1
ATOM 1465 O O . ASN A 1 176 ? -0.882 -13.539 -20.109 1 94.69 176 ASN A O 1
ATOM 1469 N N . LEU A 1 177 ? 0.295 -15.312 -19.688 1 95.88 177 LEU A N 1
ATOM 1470 C CA . LEU A 1 177 ? 0.779 -14.836 -18.391 1 95.88 177 LEU A CA 1
ATOM 1471 C C . LEU A 1 177 ? 1.567 -13.547 -18.547 1 95.88 177 LEU A C 1
ATOM 1473 O O . LEU A 1 177 ? 2.471 -13.461 -19.375 1 95.88 177 LEU A O 1
ATOM 1477 N N . GLU A 1 178 ? 1.176 -12.5 -17.844 1 97.38 178 GLU A N 1
ATOM 1478 C CA . GLU A 1 178 ? 1.832 -11.195 -17.875 1 97.38 178 GLU A CA 1
ATOM 1479 C C . GLU A 1 178 ? 2.51 -10.883 -16.531 1 97.38 178 GLU A C 1
ATOM 1481 O O . GLU A 1 178 ? 3.461 -10.102 -16.484 1 97.38 178 GLU A O 1
ATOM 1486 N N . ASP A 1 179 ? 2.004 -11.422 -15.586 1 97.62 179 ASP A N 1
ATOM 1487 C CA . ASP A 1 179 ? 2.477 -11.141 -14.227 1 97.62 179 ASP A CA 1
ATOM 1488 C C . ASP A 1 179 ? 2.672 -12.43 -13.438 1 97.62 179 ASP A C 1
ATOM 1490 O O . ASP A 1 179 ? 1.706 -13.141 -13.148 1 97.62 179 ASP A O 1
ATOM 1494 N N . LEU A 1 180 ? 3.967 -12.68 -12.992 1 96.5 180 LEU A N 1
ATOM 1495 C CA . LEU A 1 180 ? 4.301 -13.938 -12.328 1 96.5 180 LEU A CA 1
ATOM 1496 C C . LEU A 1 180 ? 4.988 -13.68 -10.992 1 96.5 180 LEU A C 1
ATOM 1498 O O . LEU A 1 180 ? 5.969 -12.938 -10.93 1 96.5 180 LEU A O 1
ATOM 1502 N N . VAL A 1 181 ? 4.453 -14.234 -9.992 1 96.25 181 VAL A N 1
ATOM 1503 C CA . VAL A 1 181 ? 5.109 -14.242 -8.688 1 96.25 181 VAL A CA 1
ATOM 1504 C C . VAL A 1 181 ? 5.238 -15.672 -8.18 1 96.25 181 VAL A C 1
ATOM 1506 O O . VAL A 1 181 ? 4.246 -16.406 -8.094 1 96.25 181 VAL A O 1
ATOM 1509 N N . VAL A 1 182 ? 6.402 -16.094 -7.914 1 94.25 182 VAL A N 1
ATOM 1510 C CA . VAL A 1 182 ? 6.664 -17.391 -7.309 1 94.25 182 VAL A CA 1
ATOM 1511 C C . VAL A 1 182 ? 7.664 -17.234 -6.164 1 94.25 182 VAL A C 1
ATOM 1513 O O . VAL A 1 182 ? 8.852 -17.016 -6.395 1 94.25 182 VAL A O 1
ATOM 1516 N N . GLN A 1 183 ? 7.152 -17.344 -5.016 1 90.75 183 GLN A N 1
ATOM 1517 C CA . GLN A 1 183 ? 7.988 -17.234 -3.824 1 90.75 183 GLN A CA 1
ATOM 1518 C C . GLN A 1 183 ? 7.723 -18.375 -2.852 1 90.75 183 GLN A C 1
ATOM 1520 O O . GLN A 1 183 ? 6.566 -18.688 -2.549 1 90.75 183 GLN A O 1
ATOM 1525 N N . ASN A 1 184 ? 8.812 -19.047 -2.395 1 89.44 184 ASN A N 1
ATOM 1526 C CA . ASN A 1 184 ? 8.703 -20.109 -1.391 1 89.44 184 ASN A CA 1
ATOM 1527 C C . ASN A 1 184 ? 7.773 -21.219 -1.846 1 89.44 184 ASN A C 1
ATOM 1529 O O . ASN A 1 184 ? 6.859 -21.609 -1.116 1 89.44 184 ASN A O 1
ATOM 1533 N N . PHE A 1 185 ? 8.055 -21.656 -3.008 1 90.12 185 PHE A N 1
ATOM 1534 C CA . PHE A 1 185 ? 7.324 -22.797 -3.543 1 90.12 185 PHE A CA 1
ATOM 1535 C C . PHE A 1 185 ? 8.031 -24.094 -3.189 1 90.12 185 PHE A C 1
ATOM 1537 O O . PHE A 1 185 ? 9.172 -24.328 -3.598 1 90.12 185 PHE A O 1
ATOM 1544 N N . ILE A 1 186 ? 7.383 -24.969 -2.426 1 88.94 186 ILE A N 1
ATOM 1545 C CA . ILE A 1 186 ? 8 -26.203 -1.94 1 88.94 186 ILE A CA 1
ATOM 1546 C C . ILE A 1 186 ? 7.328 -27.406 -2.594 1 88.94 186 ILE A C 1
ATOM 1548 O O . ILE A 1 186 ? 6.102 -27.5 -2.621 1 88.94 186 ILE A O 1
ATOM 1552 N N . VAL A 1 187 ? 8.133 -28.234 -3.107 1 88 187 VAL A N 1
ATOM 1553 C CA . VAL A 1 187 ? 7.637 -29.469 -3.725 1 88 187 VAL A CA 1
ATOM 1554 C C . VAL A 1 187 ? 7.965 -30.656 -2.83 1 88 187 VAL A C 1
ATOM 1556 O O . VAL A 1 187 ? 9.125 -30.859 -2.451 1 88 187 VAL A O 1
ATOM 1559 N N . LYS A 1 188 ? 6.895 -31.266 -2.41 1 85.75 188 LYS A N 1
ATOM 1560 C CA . LYS A 1 188 ? 7.07 -32.469 -1.617 1 85.75 188 LYS A CA 1
ATOM 1561 C C . LYS A 1 188 ? 6.539 -33.688 -2.359 1 85.75 188 LYS A C 1
ATOM 1563 O O . LYS A 1 188 ? 5.438 -33.656 -2.908 1 85.75 188 LYS A O 1
ATOM 1568 N N . ASN A 1 189 ? 7.355 -34.875 -2.355 1 80.25 189 ASN A N 1
ATOM 1569 C CA . ASN A 1 189 ? 6.973 -36.156 -2.945 1 80.25 189 ASN A CA 1
ATOM 1570 C C . ASN A 1 189 ? 6.555 -35.969 -4.406 1 80.25 189 ASN A C 1
ATOM 1572 O O . ASN A 1 189 ? 5.477 -36.438 -4.797 1 80.25 189 ASN A O 1
ATOM 1576 N N . SER A 1 190 ? 7.48 -35.281 -5.082 1 71.56 190 SER A N 1
ATOM 1577 C CA . SER A 1 190 ? 7.137 -35.062 -6.48 1 71.56 190 SER A CA 1
ATOM 1578 C C . SER A 1 190 ? 7.172 -36.344 -7.277 1 71.56 190 SER A C 1
ATOM 1580 O O . SER A 1 190 ? 8 -37.219 -7.012 1 71.56 190 SER A O 1
ATOM 1582 N N . VAL A 1 191 ? 6.094 -36.781 -7.961 1 63.09 191 VAL A N 1
ATOM 1583 C CA . VAL A 1 191 ? 6.094 -37.906 -8.914 1 63.09 191 VAL A CA 1
ATOM 1584 C C . VAL A 1 191 ? 6.836 -37.5 -10.18 1 63.09 191 VAL A C 1
ATOM 1586 O O . VAL A 1 191 ? 6.492 -36.5 -10.82 1 63.09 191 VAL A O 1
ATOM 1589 N N . ALA A 1 192 ? 8.172 -37.719 -10.195 1 54.34 192 ALA A N 1
ATOM 1590 C CA . ALA A 1 192 ? 9.062 -37.312 -11.281 1 54.34 192 ALA A CA 1
ATOM 1591 C C . ALA A 1 192 ? 8.484 -37.688 -12.641 1 54.34 192 ALA A C 1
ATOM 1593 O O . ALA A 1 192 ? 7.953 -38.812 -12.797 1 54.34 192 ALA A O 1
ATOM 1594 N N . ASN A 1 193 ? 7.922 -37 -13.461 1 52.78 193 ASN A N 1
ATOM 1595 C CA . ASN A 1 193 ? 7.75 -37.438 -14.844 1 52.78 193 ASN A CA 1
ATOM 1596 C C . ASN A 1 193 ? 9.086 -37.5 -15.586 1 52.78 193 ASN A C 1
ATOM 1598 O O . ASN A 1 193 ? 9.906 -36.594 -15.461 1 52.78 193 ASN A O 1
ATOM 1602 N N . THR A 1 194 ? 9.609 -38.719 -15.953 1 46.47 194 THR A N 1
ATOM 1603 C CA . THR A 1 194 ? 10.727 -39.125 -16.797 1 46.47 194 THR A CA 1
ATOM 1604 C C . THR A 1 194 ? 10.914 -38.156 -17.969 1 46.47 194 THR A C 1
ATOM 1606 O O . THR A 1 194 ? 12.031 -37.938 -18.422 1 46.47 194 THR A O 1
ATOM 1609 N N . ASN A 1 195 ? 10.023 -38.031 -18.953 1 44 195 ASN A N 1
ATOM 1610 C CA . ASN A 1 195 ? 10.18 -37.594 -20.344 1 44 195 ASN A CA 1
ATOM 1611 C C . ASN A 1 195 ? 10.219 -36.062 -20.453 1 44 195 ASN A C 1
ATOM 1613 O O . ASN A 1 195 ? 10.102 -35.531 -21.562 1 44 195 ASN A O 1
ATOM 1617 N N . THR A 1 196 ? 9.703 -35.375 -19.594 1 45.84 196 THR A N 1
ATOM 1618 C CA . THR A 1 196 ? 9.344 -34.031 -20.047 1 45.84 196 THR A CA 1
ATOM 1619 C C . THR A 1 196 ? 10.594 -33.188 -20.281 1 45.84 196 THR A C 1
ATOM 1621 O O . THR A 1 196 ? 11.258 -32.781 -19.328 1 45.84 196 THR A O 1
ATOM 1624 N N . ALA A 1 197 ? 11.531 -33.75 -21.109 1 43.94 197 ALA A N 1
ATOM 1625 C CA . ALA A 1 197 ? 12.406 -32.812 -21.812 1 43.94 197 ALA A CA 1
ATOM 1626 C C . ALA A 1 197 ? 11.844 -31.391 -21.781 1 43.94 197 ALA A C 1
ATOM 1628 O O . ALA A 1 197 ? 10.891 -31.078 -22.5 1 43.94 197 ALA A O 1
ATOM 1629 N N . GLU A 1 198 ? 11.648 -30.766 -20.766 1 48.94 198 GLU A N 1
ATOM 1630 C CA . GLU A 1 198 ? 10.93 -29.594 -20.25 1 48.94 198 GLU A CA 1
ATOM 1631 C C . GLU A 1 198 ? 11.25 -28.344 -21.062 1 48.94 198 GLU A C 1
ATOM 1633 O O . GLU A 1 198 ? 12.398 -27.906 -21.094 1 48.94 198 GLU A O 1
ATOM 1638 N N . LYS A 1 199 ? 10.773 -28.422 -22.312 1 48.78 199 LYS A N 1
ATOM 1639 C CA . LYS A 1 199 ? 10.75 -27.219 -23.141 1 48.78 199 LYS A CA 1
ATOM 1640 C C . LYS A 1 199 ? 10.641 -25.969 -22.297 1 48.78 199 LYS A C 1
ATOM 1642 O O . LYS A 1 199 ? 9.695 -25.812 -21.516 1 48.78 199 LYS A O 1
ATOM 1647 N N . LEU A 1 200 ? 11.609 -25.578 -21.922 1 53.31 200 LEU A N 1
ATOM 1648 C CA . LEU A 1 200 ? 11.727 -24.281 -21.266 1 53.31 200 LEU A CA 1
ATOM 1649 C C . LEU A 1 200 ? 10.789 -23.25 -21.891 1 53.31 200 LEU A C 1
ATOM 1651 O O . LEU A 1 200 ? 10.938 -22.906 -23.062 1 53.31 200 LEU A O 1
ATOM 1655 N N . TYR A 1 201 ? 9.414 -23.312 -21.5 1 59.94 201 TYR A N 1
ATOM 1656 C CA . TYR A 1 201 ? 8.273 -22.516 -21.922 1 59.94 201 TYR A CA 1
ATOM 1657 C C . TYR A 1 201 ? 8.617 -21.031 -21.906 1 59.94 201 TYR A C 1
ATOM 1659 O O . TYR A 1 201 ? 9.359 -20.562 -21.047 1 59.94 201 TYR A O 1
ATOM 1667 N N . ARG A 1 202 ? 8.562 -20.5 -23.172 1 69.19 202 ARG A N 1
ATOM 1668 C CA . ARG A 1 202 ? 8.75 -19.078 -23.375 1 69.19 202 ARG A CA 1
ATOM 1669 C C . ARG A 1 202 ? 7.473 -18.297 -23.062 1 69.19 202 ARG A C 1
ATOM 1671 O O . ARG A 1 202 ? 6.414 -18.578 -23.625 1 69.19 202 ARG A O 1
ATOM 1678 N N . LEU A 1 203 ? 7.367 -17.812 -21.953 1 86.5 203 LEU A N 1
ATOM 1679 C CA . LEU A 1 203 ? 6.316 -16.859 -21.594 1 86.5 203 LEU A CA 1
ATOM 1680 C C . LEU A 1 203 ? 6.562 -15.5 -22.234 1 86.5 203 LEU A C 1
ATOM 1682 O O . LEU A 1 203 ? 7.102 -14.594 -21.609 1 86.5 203 LEU A O 1
ATOM 1686 N N . PHE A 1 204 ? 6.059 -15.344 -23.516 1 86.75 204 PHE A N 1
ATOM 1687 C CA . PHE A 1 204 ? 6.375 -14.188 -24.344 1 86.75 204 PHE A CA 1
ATOM 1688 C C . PHE A 1 204 ? 5.637 -12.945 -23.844 1 86.75 204 PHE A C 1
ATOM 1690 O O . PHE A 1 204 ? 6.055 -11.82 -24.125 1 86.75 204 PHE A O 1
ATOM 1697 N N . LYS A 1 205 ? 4.602 -13.188 -23.156 1 93.38 205 LYS A N 1
ATOM 1698 C CA . LYS A 1 205 ? 3.783 -12.039 -22.781 1 93.38 205 LYS A CA 1
ATOM 1699 C C . LYS A 1 205 ? 4.109 -11.578 -21.359 1 93.38 205 LYS A C 1
ATOM 1701 O O . LYS A 1 205 ? 3.521 -10.617 -20.875 1 93.38 205 LYS A O 1
ATOM 1706 N N . LEU A 1 206 ? 5.082 -12.25 -20.766 1 95.31 206 LEU A N 1
ATOM 1707 C CA . LEU A 1 206 ? 5.434 -11.93 -19.391 1 95.31 206 LEU A CA 1
ATOM 1708 C C . LEU A 1 206 ? 6.039 -10.539 -19.281 1 95.31 206 LEU A C 1
ATOM 1710 O O . LEU A 1 206 ? 6.965 -10.203 -20.031 1 95.31 206 LEU A O 1
ATOM 1714 N N . VAL A 1 207 ? 5.473 -9.742 -18.422 1 96.81 207 VAL A N 1
ATOM 1715 C CA . VAL A 1 207 ? 5.918 -8.367 -18.25 1 96.81 207 VAL A CA 1
ATOM 1716 C C . VAL A 1 207 ? 6.609 -8.195 -16.906 1 96.81 207 VAL A C 1
ATOM 1718 O O . VAL A 1 207 ? 7.676 -7.582 -16.812 1 96.81 207 VAL A O 1
ATOM 1721 N N . THR A 1 208 ? 5.992 -8.695 -15.914 1 97.06 208 THR A N 1
ATOM 1722 C CA . THR A 1 208 ? 6.531 -8.594 -14.562 1 97.06 208 THR A CA 1
ATOM 1723 C C . THR A 1 208 ? 6.766 -9.977 -13.961 1 97.06 208 THR A C 1
ATOM 1725 O O . THR A 1 208 ? 5.957 -10.891 -14.156 1 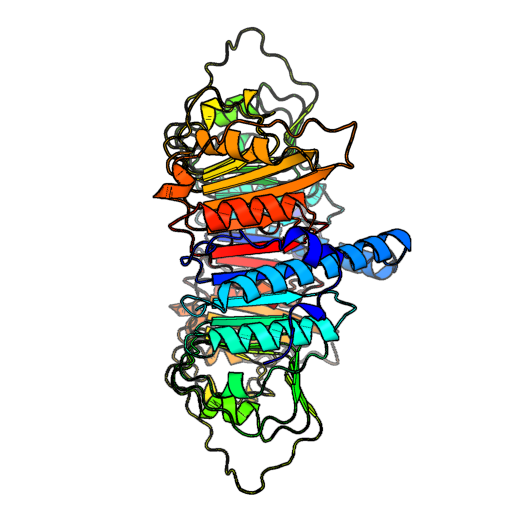97.06 208 THR A O 1
ATOM 1728 N N . ALA A 1 209 ? 7.898 -10.125 -13.234 1 94.56 209 ALA A N 1
ATOM 1729 C CA . ALA A 1 209 ? 8.211 -11.398 -12.594 1 94.56 209 ALA A CA 1
ATOM 1730 C C . ALA A 1 209 ? 8.867 -11.18 -11.234 1 94.56 209 ALA A C 1
ATOM 1732 O O . ALA A 1 209 ? 9.781 -10.359 -11.102 1 94.56 209 ALA A O 1
ATOM 1733 N N . ASN A 1 210 ? 8.352 -11.719 -10.273 1 93.56 210 ASN A N 1
ATOM 1734 C CA . ASN A 1 210 ? 8.945 -11.875 -8.953 1 93.56 210 ASN A CA 1
ATOM 1735 C C . ASN A 1 210 ? 9.195 -13.344 -8.625 1 93.56 210 ASN A C 1
ATOM 1737 O O . ASN A 1 210 ? 8.281 -14.062 -8.211 1 93.56 210 ASN A O 1
ATOM 1741 N N . VAL A 1 211 ? 10.391 -13.719 -8.875 1 90.62 211 VAL A N 1
ATOM 1742 C CA . VAL A 1 211 ? 10.602 -15.164 -8.859 1 90.62 211 VAL A CA 1
ATOM 1743 C C . VAL A 1 211 ? 11.914 -15.484 -8.141 1 90.62 211 VAL A C 1
ATOM 1745 O O . VAL A 1 211 ? 12.828 -14.664 -8.109 1 90.62 211 VAL A O 1
ATOM 1748 N N . ASP A 1 212 ? 11.852 -16.656 -7.527 1 82.62 212 ASP A N 1
ATOM 1749 C CA . ASP A 1 212 ? 13.078 -17.312 -7.074 1 82.62 212 ASP A CA 1
ATOM 1750 C C . ASP A 1 212 ? 13.773 -18.031 -8.227 1 82.62 212 ASP A C 1
ATOM 1752 O O . ASP A 1 212 ? 13.203 -18.938 -8.836 1 82.62 212 ASP A O 1
ATOM 1756 N N . LEU A 1 213 ? 15.016 -17.625 -8.461 1 78.12 213 LEU A N 1
ATOM 1757 C CA . LEU A 1 213 ? 15.695 -18.141 -9.641 1 78.12 213 LEU A CA 1
ATOM 1758 C C . LEU A 1 213 ? 16.078 -19.609 -9.453 1 78.12 213 LEU A C 1
ATOM 1760 O O . LEU A 1 213 ? 16.406 -20.297 -10.422 1 78.12 213 LEU A O 1
ATOM 1764 N N . HIS A 1 214 ? 15.922 -20.141 -8.219 1 79.56 214 HIS A N 1
ATOM 1765 C CA . HIS A 1 214 ? 16.094 -21.562 -8 1 79.56 214 HIS A CA 1
ATOM 1766 C C . HIS A 1 214 ? 14.883 -22.359 -8.477 1 79.56 214 HIS A C 1
ATOM 1768 O O . HIS A 1 214 ? 14.984 -23.547 -8.766 1 79.56 214 HIS A O 1
ATOM 1774 N N . LEU A 1 215 ? 13.82 -21.609 -8.641 1 82.44 215 LEU A N 1
ATOM 1775 C CA . LEU A 1 215 ? 12.57 -22.266 -9 1 82.44 215 LEU A CA 1
ATOM 1776 C C . LEU A 1 215 ? 12.227 -22.016 -10.469 1 82.44 215 LEU A C 1
ATOM 1778 O O . LEU A 1 215 ? 11.688 -22.891 -11.141 1 82.44 215 LEU A O 1
ATOM 1782 N N . VAL A 1 216 ? 12.5 -20.828 -10.898 1 84.56 216 VAL A N 1
ATOM 1783 C CA . VAL A 1 216 ? 12.18 -20.406 -12.258 1 84.56 216 VAL A CA 1
ATOM 1784 C C . VAL A 1 216 ? 13.461 -20.016 -13 1 84.56 216 VAL A C 1
ATOM 1786 O O . VAL A 1 216 ? 14.125 -19.047 -12.633 1 84.56 216 VAL A O 1
ATOM 1789 N N . PRO A 1 217 ? 13.766 -20.75 -14.047 1 81.38 217 PRO A N 1
ATOM 1790 C CA . PRO A 1 217 ? 14.977 -20.422 -14.797 1 81.38 217 PRO A CA 1
ATOM 1791 C C . PRO A 1 217 ? 14.961 -19 -15.352 1 81.38 217 PRO A C 1
ATOM 1793 O O . PRO A 1 217 ? 13.906 -18.5 -15.75 1 81.38 217 PRO A O 1
ATOM 1796 N N . LEU A 1 218 ? 16.078 -18.422 -15.461 1 81.94 218 LEU A N 1
ATOM 1797 C CA . LEU A 1 218 ? 16.25 -17.031 -15.883 1 81.94 218 LEU A CA 1
ATOM 1798 C C . LEU A 1 218 ? 15.812 -16.844 -17.328 1 81.94 218 LEU A C 1
ATOM 1800 O O . LEU A 1 218 ? 15.367 -15.758 -17.703 1 81.94 218 LEU A O 1
ATOM 1804 N N . GLU A 1 219 ? 15.789 -17.891 -18.109 1 82.75 219 GLU A N 1
ATOM 1805 C CA . GLU A 1 219 ? 15.406 -17.828 -19.516 1 82.75 219 GLU A CA 1
ATOM 1806 C C . GLU A 1 219 ? 13.93 -17.469 -19.656 1 82.75 219 GLU A C 1
ATOM 1808 O O . GLU A 1 219 ? 13.531 -16.859 -20.656 1 82.75 219 GLU A O 1
ATOM 1813 N N . ILE A 1 220 ? 13.227 -17.766 -18.656 1 84.5 220 ILE A N 1
ATOM 1814 C CA . ILE A 1 220 ? 11.789 -17.531 -18.688 1 84.5 220 ILE A CA 1
ATOM 1815 C C . ILE A 1 220 ? 11.5 -16.031 -18.469 1 84.5 220 ILE A C 1
ATOM 1817 O O . ILE A 1 220 ? 10.539 -15.5 -19.016 1 84.5 220 ILE A O 1
ATOM 1821 N N . VAL A 1 221 ? 12.414 -15.398 -17.781 1 87.94 221 VAL A N 1
ATOM 1822 C CA . VAL A 1 221 ? 12.148 -14.008 -17.406 1 87.94 221 VAL A CA 1
ATOM 1823 C C . VAL A 1 221 ? 13.055 -13.078 -18.203 1 87.94 221 VAL A C 1
ATOM 1825 O O . VAL A 1 221 ? 13.234 -11.914 -17.844 1 87.94 221 VAL A O 1
ATOM 1828 N N . LYS A 1 222 ? 13.625 -13.5 -19.266 1 86.44 222 LYS A N 1
ATOM 1829 C CA . LYS A 1 222 ? 14.617 -12.734 -20.031 1 86.44 222 LYS A CA 1
ATOM 1830 C C . LYS A 1 222 ? 13.992 -11.492 -20.641 1 86.44 222 LYS A C 1
ATOM 1832 O O . LYS A 1 222 ? 14.656 -10.469 -20.797 1 86.44 222 LYS A O 1
ATOM 1837 N N . ASN A 1 223 ? 12.695 -11.555 -20.922 1 89.5 223 ASN A N 1
ATOM 1838 C CA . ASN A 1 223 ? 12.07 -10.461 -21.672 1 89.5 223 ASN A CA 1
ATOM 1839 C C . ASN A 1 223 ? 11.172 -9.617 -20.766 1 89.5 223 ASN A C 1
ATOM 1841 O O . ASN A 1 223 ? 10.367 -8.828 -21.266 1 89.5 223 ASN A O 1
ATOM 1845 N N . VAL A 1 224 ? 11.352 -9.664 -19.531 1 94.5 224 VAL A N 1
ATOM 1846 C CA . VAL A 1 224 ? 10.445 -8.961 -18.641 1 94.5 224 VAL A CA 1
ATOM 1847 C C . VAL A 1 224 ? 10.875 -7.504 -18.5 1 94.5 224 VAL A C 1
ATOM 1849 O O . VAL A 1 224 ? 12.039 -7.168 -18.766 1 94.5 224 VAL A O 1
ATOM 1852 N N . LYS A 1 225 ? 9.961 -6.707 -18.188 1 96.69 225 LYS A N 1
ATOM 1853 C CA . LYS A 1 225 ? 10.234 -5.297 -17.938 1 96.69 225 LYS A CA 1
ATOM 1854 C C . LYS A 1 225 ? 10.555 -5.051 -16.469 1 96.69 225 LYS A C 1
ATOM 1856 O O . LYS A 1 225 ? 11.32 -4.148 -16.141 1 96.69 225 LYS A O 1
ATOM 1861 N N . VAL A 1 226 ? 9.914 -5.777 -15.688 1 96.38 226 VAL A N 1
ATOM 1862 C CA . VAL A 1 226 ? 10.117 -5.672 -14.25 1 96.38 226 VAL A CA 1
ATOM 1863 C C . VAL A 1 226 ? 10.523 -7.027 -13.68 1 96.38 226 VAL A C 1
ATOM 1865 O O . VAL A 1 226 ? 9.812 -8.023 -13.859 1 96.38 226 VAL A O 1
ATOM 1868 N N . LEU A 1 227 ? 11.656 -7.051 -13 1 93.12 227 LEU A N 1
ATOM 1869 C CA . LEU A 1 227 ? 12.148 -8.305 -12.43 1 93.12 227 LEU A CA 1
ATOM 1870 C C . LEU A 1 227 ? 12.508 -8.133 -10.961 1 93.12 227 LEU A C 1
ATOM 1872 O O . LEU A 1 227 ? 13.219 -7.188 -10.602 1 93.12 227 LEU A O 1
ATOM 1876 N N . MET A 1 228 ? 11.914 -8.93 -10.18 1 91.56 228 MET A N 1
ATOM 1877 C CA . MET A 1 228 ? 12.289 -9.031 -8.773 1 91.56 228 MET A CA 1
ATOM 1878 C C . MET A 1 228 ? 12.828 -10.422 -8.453 1 91.56 228 MET A C 1
ATOM 1880 O O . MET A 1 228 ? 12.156 -11.43 -8.719 1 91.56 228 MET A O 1
ATOM 1884 N N . THR A 1 229 ? 13.922 -10.445 -8.008 1 86.31 229 THR A N 1
ATOM 1885 C CA . THR A 1 229 ? 14.492 -11.766 -7.754 1 86.31 229 THR A CA 1
ATOM 1886 C C . THR A 1 229 ? 15.516 -11.695 -6.625 1 86.31 229 THR A C 1
ATOM 1888 O O . THR A 1 229 ? 15.953 -10.609 -6.234 1 86.31 229 THR A O 1
ATOM 1891 N N . ASP A 1 230 ? 15.57 -12.898 -6.137 1 73.62 230 ASP A N 1
ATOM 1892 C CA . ASP A 1 230 ? 16.641 -13.062 -5.16 1 73.62 230 ASP A CA 1
ATOM 1893 C C . ASP A 1 230 ? 17.922 -13.555 -5.828 1 73.62 230 ASP A C 1
ATOM 1895 O O . ASP A 1 230 ? 17.953 -13.773 -7.043 1 73.62 230 ASP A O 1
ATOM 1899 N N . THR A 1 231 ? 18.984 -13.922 -5.266 1 64.31 231 THR A N 1
ATOM 1900 C CA . THR A 1 231 ? 20.344 -14.383 -5.492 1 64.31 231 THR A CA 1
ATOM 1901 C C . THR A 1 231 ? 20.656 -14.43 -6.984 1 64.31 231 THR A C 1
ATOM 1903 O O . THR A 1 231 ? 20.203 -15.336 -7.688 1 64.31 231 THR A O 1
ATOM 1906 N N . VAL A 1 232 ? 20.703 -13.336 -7.738 1 61.03 232 VAL A N 1
ATOM 1907 C CA . VAL A 1 232 ? 21.25 -13.406 -9.094 1 61.03 232 VAL A CA 1
ATOM 1908 C C . VAL A 1 232 ? 22.766 -13.258 -9.047 1 61.03 232 VAL A C 1
ATOM 1910 O O . VAL A 1 232 ? 23.297 -12.344 -8.398 1 61.03 232 VAL A O 1
ATOM 1913 N N . CYS A 1 233 ? 23.391 -14.414 -9.375 1 59.72 233 CYS A N 1
ATOM 1914 C CA . CYS A 1 233 ? 24.828 -14.273 -9.523 1 59.72 233 CYS A CA 1
ATOM 1915 C C . CYS A 1 233 ? 25.219 -14.023 -10.977 1 59.72 233 CYS A C 1
ATOM 1917 O O . CYS A 1 233 ? 24.422 -14.266 -11.883 1 59.72 233 CYS A O 1
ATOM 1919 N N . GLN A 1 234 ? 26.328 -13.211 -11.141 1 58.28 234 GLN A N 1
ATOM 1920 C CA . GLN A 1 234 ? 26.891 -12.906 -12.445 1 58.28 234 GLN A CA 1
ATOM 1921 C C . GLN A 1 234 ? 26.938 -14.141 -13.336 1 58.28 234 GLN A C 1
ATOM 1923 O O . GLN A 1 234 ? 26.672 -14.062 -14.539 1 58.28 234 GLN A O 1
ATOM 1928 N N . GLN A 1 235 ? 27.172 -15.227 -12.656 1 59.69 235 GLN A N 1
ATOM 1929 C CA . GLN A 1 235 ? 27.359 -16.438 -13.445 1 59.69 235 GLN A CA 1
ATOM 1930 C C . GLN A 1 235 ? 26.062 -16.891 -14.094 1 59.69 235 GLN A C 1
ATOM 1932 O O . GLN A 1 235 ? 26.078 -17.594 -15.109 1 59.69 235 GLN A O 1
ATOM 1937 N N . ASP A 1 236 ? 24.984 -16.172 -13.57 1 61.66 236 ASP A N 1
ATOM 1938 C CA . ASP A 1 236 ? 23.672 -16.625 -14.031 1 61.66 236 ASP A CA 1
ATOM 1939 C C . ASP A 1 236 ? 23.203 -15.82 -15.234 1 61.66 236 ASP A C 1
ATOM 1941 O O . ASP A 1 236 ? 22.328 -16.25 -15.984 1 61.66 236 ASP A O 1
ATOM 1945 N N . LEU A 1 237 ? 24 -14.711 -15.422 1 71.75 237 LEU A N 1
ATOM 1946 C CA . LEU A 1 237 ? 23.484 -13.82 -16.453 1 71.75 237 LEU A CA 1
ATOM 1947 C C . LEU A 1 237 ? 24.281 -13.969 -17.75 1 71.75 237 LEU A C 1
ATOM 1949 O O . LEU A 1 237 ? 25.234 -13.219 -17.984 1 71.75 237 LEU A O 1
ATOM 1953 N N . VAL A 1 238 ? 23.938 -15.031 -18.578 1 75.44 238 VAL A N 1
ATOM 1954 C CA . VAL A 1 238 ? 24.578 -15.32 -19.859 1 75.44 238 VAL A CA 1
ATOM 1955 C C . VAL A 1 238 ? 23.938 -14.484 -20.969 1 75.44 238 VAL A C 1
ATOM 1957 O O . VAL A 1 238 ? 24.375 -14.516 -22.109 1 75.44 238 VAL A O 1
ATOM 1960 N N . PHE A 1 239 ? 22.938 -13.75 -20.703 1 84.44 239 PHE A N 1
ATOM 1961 C CA . PHE A 1 239 ? 22.266 -12.875 -21.656 1 84.44 239 PHE A CA 1
ATOM 1962 C C . PHE A 1 239 ? 21.938 -11.531 -21.016 1 84.44 239 PHE A C 1
ATOM 1964 O O . PHE A 1 239 ? 21.984 -11.391 -19.797 1 84.44 239 PHE A O 1
ATOM 1971 N N . ASP A 1 240 ? 21.672 -10.664 -21.953 1 89.44 240 ASP A N 1
ATOM 1972 C CA . ASP A 1 240 ? 21.297 -9.328 -21.484 1 89.44 240 ASP A CA 1
ATOM 1973 C C . ASP A 1 240 ? 19.781 -9.234 -21.266 1 89.44 240 ASP A C 1
ATOM 1975 O O . ASP A 1 240 ? 19 -9.789 -22.031 1 89.44 240 ASP A O 1
ATOM 1979 N N . LEU A 1 241 ? 19.406 -8.609 -20.281 1 91.31 241 LEU A N 1
ATOM 1980 C CA . LEU A 1 241 ? 18.016 -8.266 -20.031 1 91.31 241 LEU A CA 1
ATOM 1981 C C . LEU A 1 241 ? 17.641 -6.957 -20.719 1 91.31 241 LEU A C 1
ATOM 1983 O O . LEU A 1 241 ? 17.531 -5.914 -20.078 1 91.31 241 LEU A O 1
ATOM 1987 N N . GLN A 1 242 ? 17.312 -7.102 -21.969 1 91.25 242 GLN A N 1
ATOM 1988 C CA . GLN A 1 242 ? 17.234 -5.945 -22.859 1 91.25 242 GLN A CA 1
ATOM 1989 C C . GLN A 1 242 ? 15.992 -5.105 -22.547 1 91.25 242 GLN A C 1
ATOM 1991 O O . GLN A 1 242 ? 15.984 -3.895 -22.766 1 91.25 242 GLN A O 1
ATOM 1996 N N . ASN A 1 243 ? 15 -5.742 -21.969 1 93.88 243 ASN A N 1
ATOM 1997 C CA . ASN A 1 243 ? 13.75 -5.023 -21.766 1 93.88 243 ASN A CA 1
ATOM 1998 C C . ASN A 1 243 ? 13.586 -4.57 -20.312 1 93.88 243 ASN A C 1
ATOM 2000 O O . ASN A 1 243 ? 12.641 -3.85 -19.984 1 93.88 243 ASN A O 1
ATOM 2004 N N . LEU A 1 244 ? 14.516 -4.879 -19.5 1 95 244 LEU A N 1
ATOM 2005 C CA . LEU A 1 244 ? 14.367 -4.652 -18.062 1 95 244 LEU A CA 1
ATOM 2006 C C . LEU A 1 244 ? 14.477 -3.17 -17.734 1 95 244 LEU A C 1
ATOM 2008 O O . LEU A 1 244 ? 15.492 -2.533 -18.031 1 95 244 LEU A O 1
ATOM 2012 N N . VAL A 1 245 ? 13.43 -2.688 -17.188 1 96.88 245 VAL A N 1
ATOM 2013 C CA . VAL A 1 245 ? 13.391 -1.272 -16.828 1 96.88 245 VAL A CA 1
ATOM 2014 C C . VAL A 1 245 ? 13.477 -1.119 -15.32 1 96.88 245 VAL A C 1
ATOM 2016 O O . VAL A 1 245 ? 14.039 -0.145 -14.812 1 96.88 245 VAL A O 1
ATOM 2019 N N . GLN A 1 246 ? 12.883 -2.031 -14.68 1 96.62 246 GLN A N 1
ATOM 2020 C CA . GLN A 1 246 ? 12.906 -2.021 -13.219 1 96.62 246 GLN A CA 1
ATOM 2021 C C . GLN A 1 246 ? 13.477 -3.33 -12.672 1 96.62 246 GLN A C 1
ATOM 2023 O O . GLN A 1 246 ? 13.016 -4.414 -13.047 1 96.62 246 GLN A O 1
ATOM 2028 N N . PHE A 1 247 ? 14.445 -3.176 -11.781 1 91.62 247 PHE A N 1
ATOM 2029 C CA . PHE A 1 247 ? 15.117 -4.34 -11.211 1 91.62 247 PHE A CA 1
ATOM 2030 C C . PHE A 1 247 ? 15.172 -4.25 -9.695 1 91.62 247 PHE A C 1
ATOM 2032 O O . PHE A 1 247 ? 15.68 -3.27 -9.141 1 91.62 247 PHE A O 1
ATOM 2039 N N . VAL A 1 248 ? 14.477 -5.145 -9.039 1 88.75 248 VAL A N 1
ATOM 2040 C CA . VAL A 1 248 ? 14.586 -5.277 -7.594 1 88.75 248 VAL A CA 1
ATOM 2041 C C . VAL A 1 248 ? 15.414 -6.512 -7.25 1 88.75 248 VAL A C 1
ATOM 2043 O O . VAL A 1 248 ? 15.023 -7.641 -7.566 1 88.75 248 VAL A O 1
ATOM 2046 N N . TRP A 1 249 ? 16.453 -6.27 -6.598 1 82.75 249 TRP A N 1
ATOM 2047 C CA . TRP A 1 249 ? 17.438 -7.328 -6.402 1 82.75 249 TRP A CA 1
ATOM 2048 C C . TRP A 1 249 ? 17.797 -7.477 -4.93 1 82.75 249 TRP A C 1
ATOM 2050 O O . TRP A 1 249 ? 18.172 -6.504 -4.273 1 82.75 249 TRP A O 1
ATOM 2060 N N . THR A 1 250 ? 17.516 -8.711 -4.387 1 73.5 250 THR A N 1
ATOM 2061 C CA . THR A 1 250 ? 17.906 -9.008 -3.012 1 73.5 250 THR A CA 1
ATOM 2062 C C . THR A 1 250 ? 19.172 -9.867 -2.975 1 73.5 250 THR A C 1
ATOM 2064 O O . THR A 1 250 ? 19.203 -10.938 -3.578 1 73.5 250 THR A O 1
ATOM 2067 N N . GLN A 1 251 ? 20.203 -9.32 -2.549 1 66.06 251 GLN A N 1
ATOM 2068 C CA . GLN A 1 251 ? 21.422 -10.102 -2.574 1 66.06 251 GLN A CA 1
ATOM 2069 C C . GLN A 1 251 ? 22.078 -10.156 -1.192 1 66.06 251 GLN A C 1
ATOM 2071 O O . GLN A 1 251 ? 22.047 -9.172 -0.45 1 66.06 251 GLN A O 1
ATOM 2076 N N . LEU A 1 252 ? 22.375 -11.453 -0.942 1 61.06 252 LEU A N 1
ATOM 2077 C CA . LEU A 1 252 ? 23.312 -11.633 0.167 1 61.06 252 LEU A CA 1
ATOM 2078 C C . LEU A 1 252 ? 24.75 -11.516 -0.312 1 61.06 252 LEU A C 1
ATOM 2080 O O . LEU A 1 252 ? 25.203 -12.312 -1.142 1 61.06 252 LEU A O 1
ATOM 2084 N N . LEU A 1 253 ? 25.297 -10.391 -0.283 1 61.31 253 LEU A N 1
ATOM 2085 C CA . LEU A 1 253 ? 26.672 -10.273 -0.78 1 61.31 253 LEU A CA 1
ATOM 2086 C C . LEU A 1 253 ? 27.641 -10.016 0.365 1 61.31 253 LEU A C 1
ATOM 2088 O O . LEU A 1 253 ? 27.297 -9.344 1.343 1 61.31 253 LEU A O 1
ATOM 2092 N N . PRO A 1 254 ? 28.641 -10.883 0.249 1 58.94 254 PRO A N 1
ATOM 2093 C CA . PRO A 1 254 ? 29.703 -10.43 1.147 1 58.94 254 PRO A CA 1
ATOM 2094 C C . PRO A 1 254 ? 30.016 -8.938 0.985 1 58.94 254 PRO A C 1
ATOM 2096 O O . PRO A 1 254 ? 29.922 -8.398 -0.119 1 58.94 254 PRO A O 1
ATOM 2099 N N . ILE A 1 255 ? 30.109 -8.195 2.062 1 55.56 255 ILE A N 1
ATOM 2100 C CA . ILE A 1 255 ? 30.25 -6.75 2.207 1 55.56 255 ILE A CA 1
ATOM 2101 C C . ILE A 1 255 ? 31.203 -6.211 1.145 1 55.56 255 ILE A C 1
ATOM 2103 O O . ILE A 1 255 ? 30.969 -5.145 0.574 1 55.56 255 ILE A O 1
ATOM 2107 N N . HIS A 1 256 ? 32.281 -7.074 0.699 1 56.59 256 HIS A N 1
ATOM 2108 C CA . HIS A 1 256 ? 33.344 -6.535 -0.149 1 56.59 256 HIS A CA 1
ATOM 2109 C C . HIS A 1 256 ? 33 -6.695 -1.627 1 56.59 256 HIS A C 1
ATOM 2111 O O . HIS A 1 256 ? 33.75 -6.223 -2.494 1 56.59 256 HIS A O 1
ATOM 2117 N N . GLN A 1 257 ? 31.844 -7.184 -1.785 1 64.56 257 GLN A N 1
ATOM 2118 C CA . GLN A 1 257 ? 31.641 -7.535 -3.186 1 64.56 257 GLN A CA 1
ATOM 2119 C C . GLN A 1 257 ? 30.5 -6.711 -3.797 1 64.56 257 GLN A C 1
ATOM 2121 O O . GLN A 1 257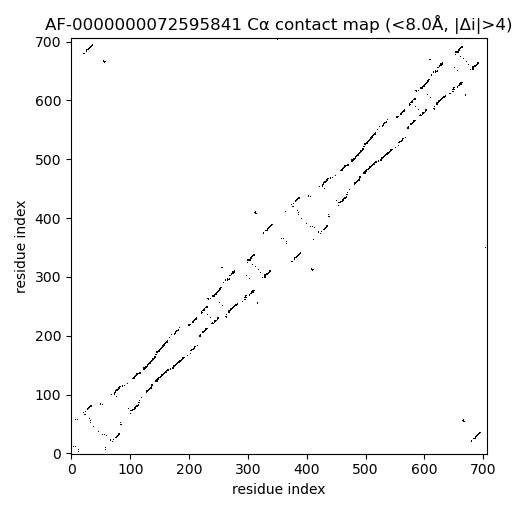 ? 29.672 -7.242 -4.547 1 64.56 257 GLN A O 1
ATOM 2126 N N . TRP A 1 258 ? 30.453 -5.352 -3.551 1 68.31 258 TRP A N 1
ATOM 2127 C CA . TRP A 1 258 ? 29.453 -4.52 -4.211 1 68.31 258 TRP A CA 1
ATOM 2128 C C . TRP A 1 258 ? 29.703 -4.453 -5.711 1 68.31 258 TRP A C 1
ATOM 2130 O O . TRP A 1 258 ? 28.797 -4.176 -6.488 1 68.31 258 TRP A O 1
ATOM 2140 N N . LEU A 1 259 ? 30.875 -4.836 -6.148 1 71.44 259 LEU A N 1
ATOM 2141 C CA . LEU A 1 259 ? 31.25 -4.84 -7.559 1 71.44 259 LEU A CA 1
ATOM 2142 C C . LEU A 1 259 ? 30.438 -5.887 -8.32 1 71.44 259 LEU A C 1
ATOM 2144 O O . LEU A 1 259 ? 30.203 -5.742 -9.523 1 71.44 259 LEU A O 1
ATOM 2148 N N . LEU A 1 260 ? 29.984 -6.801 -7.492 1 74.38 260 LEU A N 1
ATOM 2149 C CA . LEU A 1 260 ? 29.188 -7.836 -8.125 1 74.38 260 LEU A CA 1
ATOM 2150 C C . LEU A 1 260 ? 27.859 -7.266 -8.609 1 74.38 260 LEU A C 1
ATOM 2152 O O . LEU A 1 260 ? 27.312 -7.723 -9.617 1 74.38 260 LEU A O 1
ATOM 2156 N N . VAL A 1 261 ? 27.453 -6.184 -7.984 1 78.5 261 VAL A N 1
ATOM 2157 C CA . VAL A 1 261 ? 26.219 -5.52 -8.391 1 78.5 261 VAL A CA 1
ATOM 2158 C C . VAL A 1 261 ? 26.422 -4.836 -9.742 1 78.5 261 VAL A C 1
ATOM 2160 O O . VAL A 1 261 ? 25.547 -4.902 -10.617 1 78.5 261 VAL A O 1
ATOM 2163 N N . LEU A 1 262 ? 27.609 -4.32 -9.938 1 80.81 262 LEU A N 1
ATOM 2164 C CA . LEU A 1 262 ? 27.906 -3.625 -11.188 1 80.81 262 LEU A CA 1
ATOM 2165 C C . LEU A 1 262 ? 28 -4.605 -12.352 1 80.81 262 LEU A C 1
ATOM 2167 O O . LEU A 1 262 ? 27.625 -4.273 -13.477 1 80.81 262 LEU A O 1
ATOM 2171 N N . GLU A 1 263 ? 28.375 -5.805 -12.016 1 81.06 263 GLU A N 1
ATOM 2172 C CA . GLU A 1 263 ? 28.453 -6.832 -13.047 1 81.06 263 GLU A CA 1
ATOM 2173 C C . GLU A 1 263 ? 27.062 -7.227 -13.539 1 81.06 263 GLU A C 1
ATOM 2175 O O . GLU A 1 263 ? 26.859 -7.453 -14.734 1 81.06 263 GLU A O 1
ATOM 2180 N N . VAL A 1 264 ? 26.203 -7.242 -12.633 1 83.38 264 VAL A N 1
ATOM 2181 C CA . VAL A 1 264 ? 24.828 -7.586 -12.992 1 83.38 264 VAL A CA 1
ATOM 2182 C C . VAL A 1 264 ? 24.203 -6.445 -13.789 1 83.38 264 VAL A C 1
ATOM 2184 O O . VAL A 1 264 ? 23.5 -6.684 -14.773 1 83.38 264 VAL A O 1
ATOM 2187 N N . LEU A 1 265 ? 24.578 -5.238 -13.398 1 87.5 265 LEU A N 1
ATOM 2188 C CA . LEU A 1 265 ? 23.984 -4.066 -14.031 1 87.5 265 LEU A CA 1
ATOM 2189 C C . LEU A 1 265 ? 24.469 -3.924 -15.477 1 87.5 265 LEU A C 1
ATOM 2191 O O . LEU A 1 265 ? 23.797 -3.301 -16.297 1 87.5 265 LEU A O 1
ATOM 2195 N N . ARG A 1 266 ? 25.547 -4.574 -15.812 1 87.12 266 ARG A N 1
ATOM 2196 C CA . ARG A 1 266 ? 26.047 -4.547 -17.188 1 87.12 266 ARG A CA 1
ATOM 2197 C C . ARG A 1 266 ? 25.094 -5.266 -18.141 1 87.12 266 ARG A C 1
ATOM 2199 O O . ARG A 1 266 ? 25.047 -4.941 -19.328 1 87.12 266 ARG A O 1
ATOM 2206 N N . HIS A 1 267 ? 24.328 -6.105 -17.516 1 88.81 267 HIS A N 1
ATOM 2207 C CA . HIS A 1 267 ? 23.406 -6.898 -18.328 1 88.81 267 HIS A CA 1
ATOM 2208 C C . HIS A 1 267 ? 22.031 -6.262 -18.375 1 88.81 267 HIS A C 1
ATOM 2210 O O . HIS A 1 267 ? 21.094 -6.852 -18.922 1 88.81 267 HIS A O 1
ATOM 2216 N N . CYS A 1 268 ? 21.906 -5.082 -17.906 1 91.62 268 CYS A N 1
ATOM 2217 C CA . CYS A 1 268 ? 20.625 -4.371 -17.891 1 91.62 268 CYS A CA 1
ATOM 2218 C C . CYS A 1 268 ? 20.766 -2.992 -18.516 1 91.62 268 CYS A C 1
ATOM 2220 O O . CYS A 1 268 ? 20.672 -1.974 -17.828 1 91.62 268 CYS A O 1
ATOM 2222 N N . PRO A 1 269 ? 20.875 -2.875 -19.812 1 92.06 269 PRO A N 1
ATOM 2223 C CA . PRO A 1 269 ? 21.203 -1.609 -20.469 1 92.06 269 PRO A CA 1
ATOM 2224 C C . PRO A 1 269 ? 20.078 -0.578 -20.359 1 92.06 269 PRO A C 1
ATOM 2226 O O . PRO A 1 269 ? 20.344 0.627 -20.375 1 92.06 269 PRO A O 1
ATOM 2229 N N . LYS A 1 270 ? 18.859 -0.956 -20.203 1 94.94 270 LYS A N 1
ATOM 2230 C CA . LYS A 1 270 ? 17.75 -0.009 -20.203 1 94.94 270 LYS A CA 1
ATOM 2231 C C . LYS A 1 270 ? 17.203 0.21 -18.797 1 94.94 270 LYS A C 1
ATOM 2233 O O . LYS A 1 270 ? 16.125 0.803 -18.625 1 94.94 270 LYS A O 1
ATOM 2238 N N . LEU A 1 271 ? 17.875 -0.217 -17.828 1 95.69 271 LEU A N 1
ATOM 2239 C CA . LEU A 1 271 ? 17.406 -0.157 -16.438 1 95.69 271 LEU A CA 1
ATOM 2240 C C . LEU A 1 271 ? 17.203 1.288 -16 1 95.69 271 LEU A C 1
ATOM 2242 O O . LEU A 1 271 ? 18.094 2.129 -16.172 1 95.69 271 LEU A O 1
ATOM 2246 N N . GLN A 1 272 ? 16.031 1.555 -15.523 1 96.06 272 GLN A N 1
ATOM 2247 C CA . GLN A 1 272 ? 15.703 2.906 -15.078 1 96.06 272 GLN A CA 1
ATOM 2248 C C . GLN A 1 272 ? 15.578 2.971 -13.562 1 96.06 272 GLN A C 1
ATOM 2250 O O . GLN A 1 272 ? 15.82 4.016 -12.961 1 96.06 272 GLN A O 1
ATOM 2255 N N . THR A 1 273 ? 15.117 1.924 -13.039 1 95.38 273 THR A N 1
ATOM 2256 C CA . THR A 1 273 ? 14.93 1.886 -11.586 1 95.38 273 THR A CA 1
ATOM 2257 C C . THR A 1 273 ? 15.617 0.663 -10.984 1 95.38 273 THR A C 1
ATOM 2259 O O . THR A 1 273 ? 15.383 -0.466 -11.422 1 95.38 273 THR A O 1
ATOM 2262 N N . LEU A 1 274 ? 16.453 0.93 -9.984 1 91.88 274 LEU A N 1
ATOM 2263 C CA . LEU A 1 274 ? 17.156 -0.139 -9.281 1 91.88 274 LEU A CA 1
ATOM 2264 C C . LEU A 1 274 ? 16.859 -0.102 -7.789 1 91.88 274 LEU A C 1
ATOM 2266 O O . LEU A 1 274 ? 16.969 0.948 -7.156 1 91.88 274 LEU A O 1
ATOM 2270 N N . ALA A 1 275 ? 16.328 -1.174 -7.332 1 86.88 275 ALA A N 1
ATOM 2271 C CA . ALA A 1 275 ? 16.172 -1.349 -5.887 1 86.88 275 ALA A CA 1
ATOM 2272 C C . ALA A 1 275 ? 17.016 -2.523 -5.387 1 86.88 275 ALA A C 1
ATOM 2274 O O . ALA A 1 275 ? 16.828 -3.66 -5.832 1 86.88 275 ALA A O 1
ATOM 2275 N N . ASN A 1 276 ? 17.875 -2.221 -4.52 1 79.94 276 ASN A N 1
ATOM 2276 C CA . ASN A 1 276 ? 18.797 -3.246 -4.043 1 79.94 276 ASN A CA 1
ATOM 2277 C C . ASN A 1 276 ? 18.609 -3.521 -2.555 1 79.94 276 ASN A C 1
ATOM 2279 O O . ASN A 1 276 ? 18.516 -2.588 -1.755 1 79.94 276 ASN A O 1
ATOM 2283 N N . PHE A 1 277 ? 18.438 -4.797 -2.285 1 70.06 277 PHE A N 1
ATOM 2284 C CA . PHE A 1 277 ? 18.453 -5.262 -0.903 1 70.06 277 PHE A CA 1
ATOM 2285 C C . PHE A 1 277 ? 19.766 -5.973 -0.586 1 70.06 277 PHE A C 1
ATOM 2287 O O . PHE A 1 277 ? 20 -7.09 -1.05 1 70.06 277 PHE A O 1
ATOM 2294 N N . ILE A 1 278 ? 20.641 -5.207 -0.114 1 60.94 278 ILE A N 1
ATOM 2295 C CA . ILE A 1 278 ? 21.969 -5.785 0.137 1 60.94 278 ILE A CA 1
ATOM 2296 C C . ILE A 1 278 ? 22.062 -6.23 1.595 1 60.94 278 ILE A C 1
ATOM 2298 O O . ILE A 1 278 ? 21.797 -5.449 2.51 1 60.94 278 ILE A O 1
ATOM 2302 N N . GLN A 1 279 ? 22.016 -7.504 1.881 1 60.59 279 GLN A N 1
ATOM 2303 C CA . GLN A 1 279 ? 22.359 -8.008 3.205 1 60.59 279 GLN A CA 1
ATOM 2304 C C . GLN A 1 279 ? 23.844 -8.352 3.285 1 60.59 279 GLN A C 1
ATOM 2306 O O . GLN A 1 279 ? 24.344 -9.18 2.514 1 60.59 279 GLN A O 1
ATOM 2311 N N . PHE A 1 280 ? 24.578 -7.426 3.916 1 54.44 280 PHE A N 1
ATOM 2312 C CA . PHE A 1 280 ? 26.016 -7.664 3.982 1 54.44 280 PHE A CA 1
ATOM 2313 C C . PHE A 1 280 ? 26.344 -8.68 5.066 1 54.44 280 PHE A C 1
ATOM 2315 O O . PHE A 1 280 ? 25.859 -8.57 6.195 1 54.44 280 PHE A O 1
ATOM 2322 N N . LEU A 1 281 ? 26.656 -9.859 4.684 1 52.53 281 LEU A N 1
ATOM 2323 C CA . LEU A 1 281 ? 27.188 -10.852 5.613 1 52.53 281 LEU A CA 1
ATOM 2324 C C . LEU A 1 281 ? 28.578 -10.469 6.078 1 52.53 281 LEU A C 1
ATOM 2326 O O . LEU A 1 281 ? 29.328 -9.805 5.352 1 52.53 281 LEU A O 1
ATOM 2330 N N . LYS A 1 282 ? 28.797 -10.648 7.488 1 50.88 282 LYS A N 1
ATOM 2331 C CA . LYS A 1 282 ? 30.094 -10.469 8.117 1 50.88 282 LYS A CA 1
ATOM 2332 C C . LYS A 1 282 ? 31.219 -10.797 7.137 1 50.88 282 LYS A C 1
ATOM 2334 O O . LYS A 1 282 ? 31.094 -11.695 6.305 1 50.88 282 LYS A O 1
ATOM 2339 N N . PRO A 1 283 ? 32.156 -9.773 7.172 1 48.22 283 PRO A N 1
ATOM 2340 C CA . PRO A 1 283 ? 33.344 -9.93 6.305 1 48.22 283 PRO A CA 1
ATOM 2341 C C . PRO A 1 283 ? 33.875 -11.352 6.309 1 48.22 283 PRO A C 1
ATOM 2343 O O . PRO A 1 283 ? 34.094 -11.93 7.379 1 48.22 283 PRO A O 1
ATOM 2346 N N . MET A 1 284 ? 33.438 -12.305 5.578 1 44.47 284 MET A N 1
ATOM 2347 C CA . MET A 1 284 ? 34.406 -13.398 5.609 1 44.47 284 MET A CA 1
ATOM 2348 C C . MET A 1 284 ? 35.812 -12.867 5.52 1 44.47 284 MET A C 1
ATOM 2350 O O . MET A 1 284 ? 36.031 -11.68 5.281 1 44.47 284 MET A O 1
ATOM 2354 N N . LYS A 1 285 ? 36.906 -13.953 4.918 1 41.06 285 LYS A N 1
ATOM 2355 C CA . LYS A 1 285 ? 38.344 -13.688 4.82 1 41.06 285 LYS A CA 1
ATOM 2356 C C . LYS A 1 285 ? 38.625 -12.352 4.137 1 41.06 285 LYS A C 1
ATOM 2358 O O . LYS A 1 285 ? 37.688 -11.742 3.578 1 41.06 285 LYS A O 1
ATOM 2363 N N . LYS A 1 286 ? 40.031 -12.352 3.531 1 38.44 286 LYS A N 1
ATOM 2364 C CA . LYS A 1 286 ? 40.969 -11.328 3.068 1 38.44 286 LYS A CA 1
ATOM 2365 C C . LYS A 1 286 ? 40.281 -10.352 2.115 1 38.44 286 LYS A C 1
ATOM 2367 O O . LYS A 1 286 ? 39.25 -10.664 1.525 1 38.44 286 LYS A O 1
ATOM 2372 N N . ASN A 1 287 ? 41.094 -9.188 1.756 1 40.66 287 ASN A N 1
ATOM 2373 C CA . ASN A 1 287 ? 41.375 -7.906 1.126 1 40.66 287 ASN A CA 1
ATOM 2374 C C . ASN A 1 287 ? 40.906 -7.867 -0.321 1 40.66 287 ASN A C 1
ATOM 2376 O O . ASN A 1 287 ? 41.375 -7.062 -1.119 1 40.66 287 ASN A O 1
ATOM 2380 N N . GLN A 1 288 ? 40.625 -9 -0.979 1 39.91 288 GLN A N 1
ATOM 2381 C CA . GLN A 1 288 ? 40.875 -8.695 -2.385 1 39.91 288 GLN A CA 1
ATOM 2382 C C . GLN A 1 288 ? 39.844 -7.699 -2.916 1 39.91 288 GLN A C 1
ATOM 2384 O O . GLN A 1 288 ? 38.656 -8.023 -3.037 1 39.91 288 GLN A O 1
ATOM 2389 N N . PHE A 1 289 ? 39.969 -6.535 -2.422 1 42.06 289 PHE A N 1
ATOM 2390 C CA . PHE A 1 289 ? 39.344 -5.5 -3.244 1 42.06 289 PHE A CA 1
ATOM 2391 C C . PHE A 1 289 ? 39.406 -5.879 -4.719 1 42.06 289 PHE A C 1
ATOM 2393 O O . PHE A 1 289 ? 40.469 -5.984 -5.305 1 42.06 289 PHE A O 1
ATOM 2400 N N . CYS A 1 290 ? 38.875 -6.922 -5.047 1 39.09 290 CYS A N 1
ATOM 2401 C CA . CYS A 1 290 ? 38.906 -7.09 -6.496 1 39.09 290 CYS A CA 1
ATOM 2402 C C . CYS A 1 290 ? 38.844 -5.742 -7.203 1 39.09 290 CYS A C 1
ATOM 2404 O O . CYS A 1 290 ? 37.938 -4.945 -6.945 1 39.09 290 CYS A O 1
ATOM 2406 N N . HIS A 1 291 ? 40 -5.137 -7.363 1 39.66 291 HIS A N 1
ATOM 2407 C CA . HIS A 1 291 ? 40.188 -4.086 -8.359 1 39.66 291 HIS A CA 1
ATOM 2408 C C . HIS A 1 291 ? 39.219 -4.27 -9.539 1 39.66 291 HIS A C 1
ATOM 2410 O O . HIS A 1 291 ? 39.625 -4.793 -10.586 1 39.66 291 HIS A O 1
ATOM 2416 N N . ALA A 1 292 ? 38.375 -5.121 -9.453 1 41.12 292 ALA A N 1
ATOM 2417 C CA . ALA A 1 292 ? 37.625 -5.262 -10.703 1 41.12 292 ALA A CA 1
ATOM 2418 C C . ALA A 1 292 ? 37.469 -3.92 -11.414 1 41.12 292 ALA A C 1
ATOM 2420 O O . ALA A 1 292 ? 37.219 -2.898 -10.773 1 41.12 292 ALA A O 1
ATOM 2421 N N . TYR A 1 293 ? 38.219 -3.768 -12.422 1 40.78 293 TYR A N 1
ATOM 2422 C CA . TYR A 1 293 ? 38.125 -2.852 -13.555 1 40.78 293 TYR A CA 1
ATOM 2423 C C . TYR A 1 293 ? 36.75 -2.207 -13.641 1 40.78 293 TYR A C 1
ATOM 2425 O O . TYR A 1 293 ? 35.75 -2.764 -13.141 1 40.78 293 TYR A O 1
ATOM 2433 N N . PHE A 1 294 ? 36.688 -0.841 -14.055 1 49.12 294 PHE A N 1
ATOM 2434 C CA . PHE A 1 294 ? 35.719 0.212 -14.422 1 49.12 294 PHE A CA 1
ATOM 2435 C C . PHE A 1 294 ? 34.5 -0.371 -15.133 1 49.12 294 PHE A C 1
ATOM 2437 O O . PHE A 1 294 ? 34.5 -0.463 -16.359 1 49.12 294 PHE A O 1
ATOM 2444 N N . LEU A 1 295 ? 33.969 -1.431 -14.703 1 58.81 295 LEU A N 1
ATOM 2445 C CA . LEU A 1 295 ? 32.781 -1.815 -15.422 1 58.81 295 LEU A CA 1
ATOM 2446 C C . LEU A 1 295 ? 31.719 -0.724 -15.328 1 58.81 295 LEU A C 1
ATOM 2448 O O . LEU A 1 295 ? 31.438 -0.213 -14.234 1 58.81 295 LEU A O 1
ATOM 2452 N N . PHE A 1 296 ? 31.672 -0.009 -16.344 1 77.69 296 PHE A N 1
ATOM 2453 C CA . PHE A 1 296 ? 30.719 1.092 -16.469 1 77.69 296 PHE A CA 1
ATOM 2454 C C . PHE A 1 296 ? 29.422 0.616 -17.109 1 77.69 296 PHE A C 1
ATOM 2456 O O . PHE A 1 296 ? 29.312 0.541 -18.328 1 77.69 296 PHE A O 1
ATOM 2463 N N . PRO A 1 297 ? 28.547 0.143 -16.234 1 86.88 297 PRO A N 1
ATOM 2464 C CA . PRO A 1 297 ? 27.25 -0.224 -16.812 1 86.88 297 PRO A CA 1
ATOM 2465 C C . PRO A 1 297 ? 26.609 0.917 -17.594 1 86.88 297 PRO A C 1
ATOM 2467 O O . PRO A 1 297 ? 26.609 2.061 -17.141 1 86.88 297 PRO A O 1
ATOM 2470 N N . THR A 1 298 ? 26.219 0.615 -18.781 1 86.81 298 THR A N 1
ATOM 2471 C CA . THR A 1 298 ? 25.641 1.604 -19.688 1 86.81 298 THR A CA 1
ATOM 2472 C C . THR A 1 298 ? 24.391 2.236 -19.078 1 86.81 298 THR A C 1
ATOM 2474 O O . THR A 1 298 ? 24.109 3.414 -19.312 1 86.81 298 THR A O 1
ATOM 2477 N N . CYS A 1 299 ? 23.734 1.523 -18.266 1 90.69 299 CYS A N 1
ATOM 2478 C CA . CYS A 1 299 ? 22.484 2.025 -17.719 1 90.69 299 CYS A CA 1
ATOM 2479 C C . CYS A 1 299 ? 22.734 3.203 -16.781 1 90.69 299 CYS A C 1
ATOM 2481 O O . CYS A 1 299 ? 21.875 4.078 -16.625 1 90.69 299 CYS A O 1
ATOM 2483 N N . LEU A 1 300 ? 23.922 3.285 -16.188 1 88.25 300 LEU A N 1
ATOM 2484 C CA . LEU A 1 300 ? 24.234 4.367 -15.258 1 88.25 300 LEU A CA 1
ATOM 2485 C C . LEU A 1 300 ? 24.391 5.691 -16 1 88.25 300 LEU A C 1
ATOM 2487 O O . LEU A 1 300 ? 23.891 6.723 -15.547 1 88.25 300 LEU A O 1
ATOM 2491 N N . SER A 1 301 ? 24.906 5.562 -17.203 1 85.12 301 SER A N 1
ATOM 2492 C CA . SER A 1 301 ? 25.172 6.793 -17.938 1 85.12 301 SER A CA 1
ATOM 2493 C C . SER A 1 301 ? 23.969 7.234 -18.75 1 85.12 301 SER A C 1
ATOM 2495 O O . SER A 1 301 ? 23.859 8.406 -19.125 1 85.12 301 SER A O 1
ATOM 2497 N N . SER A 1 302 ? 23 6.293 -18.875 1 88.12 302 SER A N 1
ATOM 2498 C CA . SER A 1 302 ? 22.031 6.684 -19.891 1 88.12 302 SER A CA 1
ATOM 2499 C C . SER A 1 302 ? 20.609 6.551 -19.375 1 88.12 302 SER A C 1
ATOM 2501 O O . SER A 1 302 ? 19.703 7.242 -19.859 1 88.12 302 SER A O 1
ATOM 2503 N N . HIS A 1 303 ? 20.391 5.695 -18.406 1 92.38 303 HIS A N 1
ATOM 2504 C CA . HIS A 1 303 ? 18.969 5.379 -18.234 1 92.38 303 HIS A CA 1
ATOM 2505 C C . HIS A 1 303 ? 18.578 5.379 -16.766 1 92.38 303 HIS A C 1
ATOM 2507 O O . HIS A 1 303 ? 17.422 5.609 -16.422 1 92.38 303 HIS A O 1
ATOM 2513 N N . LEU A 1 304 ? 19.422 5.203 -15.836 1 93.19 304 LEU A N 1
ATOM 2514 C CA . LEU A 1 304 ? 19.062 5.008 -14.43 1 93.19 304 LEU A CA 1
ATOM 2515 C C . LEU A 1 304 ? 18.531 6.305 -13.82 1 93.19 304 LEU A C 1
ATOM 2517 O O . LEU A 1 304 ? 19.266 7.293 -13.734 1 93.19 304 LEU A O 1
ATOM 2521 N N . LYS A 1 305 ? 17.328 6.215 -13.414 1 92.75 305 LYS A N 1
ATOM 2522 C CA . LYS A 1 305 ? 16.672 7.414 -12.898 1 92.75 305 LYS A CA 1
ATOM 2523 C C . LYS A 1 305 ? 16.469 7.32 -11.391 1 92.75 305 LYS A C 1
ATOM 2525 O O . LYS A 1 305 ? 16.375 8.344 -10.711 1 92.75 305 LYS A O 1
ATOM 2530 N N . SER A 1 306 ? 16.281 6.16 -10.961 1 94.06 306 SER A N 1
ATOM 2531 C CA . SER A 1 306 ? 15.992 5.984 -9.539 1 94.06 306 SER A CA 1
ATOM 2532 C C . SER A 1 306 ? 16.766 4.801 -8.969 1 94.06 306 SER A C 1
ATOM 2534 O O . SER A 1 306 ? 16.891 3.76 -9.617 1 94.06 306 SER A O 1
ATOM 2536 N N . CYS A 1 307 ? 17.328 4.988 -7.754 1 91.69 307 CYS A N 1
ATOM 2537 C CA . CYS A 1 307 ? 18.062 3.936 -7.047 1 91.69 307 CYS A CA 1
ATOM 2538 C C . CYS A 1 307 ? 17.672 3.904 -5.574 1 91.69 307 CYS A C 1
ATOM 2540 O O . CYS A 1 307 ? 17.641 4.945 -4.914 1 91.69 307 CYS A O 1
ATOM 2542 N N . CYS A 1 308 ? 17.328 2.73 -5.156 1 90.75 308 CYS A N 1
ATOM 2543 C CA . CYS A 1 308 ? 16.953 2.533 -3.758 1 90.75 308 CYS A CA 1
ATOM 2544 C C . CYS A 1 308 ? 17.859 1.494 -3.1 1 90.75 308 CYS A C 1
ATOM 2546 O O . CYS A 1 308 ? 17.984 0.371 -3.592 1 90.75 308 CYS A O 1
ATOM 2548 N N . LEU A 1 309 ? 18.484 1.92 -2.053 1 87.81 309 LEU A N 1
ATOM 2549 C CA . LEU A 1 309 ? 19.297 0.991 -1.275 1 87.81 309 LEU A CA 1
ATOM 2550 C C . LEU A 1 309 ? 18.562 0.552 -0.012 1 87.81 309 LEU A C 1
ATOM 2552 O O . LEU A 1 309 ? 18.344 1.356 0.897 1 87.81 309 LEU A O 1
ATOM 2556 N N . HIS A 1 310 ? 18.266 -0.712 -0.08 1 83.38 310 HIS A N 1
ATOM 2557 C CA . HIS A 1 310 ? 17.594 -1.283 1.074 1 83.38 310 HIS A CA 1
ATOM 2558 C C . HIS A 1 310 ? 18.578 -1.86 2.074 1 83.38 310 HIS A C 1
ATOM 2560 O O . HIS A 1 310 ? 19.672 -2.297 1.692 1 83.38 310 HIS A O 1
ATOM 2566 N N . ASN A 1 311 ? 18.203 -1.878 3.299 1 79.75 311 ASN A N 1
ATOM 2567 C CA . ASN A 1 311 ? 19.047 -2.334 4.402 1 79.75 311 ASN A CA 1
ATOM 2568 C C . ASN A 1 311 ? 20.391 -1.608 4.422 1 79.75 311 ASN A C 1
ATOM 2570 O O . ASN A 1 311 ? 21.438 -2.24 4.559 1 79.75 311 ASN A O 1
ATOM 2574 N N . TYR A 1 312 ? 20.312 -0.354 4.184 1 82.56 312 TYR A N 1
ATOM 2575 C CA . TYR A 1 312 ? 21.5 0.486 4.199 1 82.56 312 TYR A CA 1
ATOM 2576 C C . TYR A 1 312 ? 21.953 0.761 5.629 1 82.56 312 TYR A C 1
ATOM 2578 O O . TYR A 1 312 ? 21.266 1.465 6.379 1 82.56 312 TYR A O 1
ATOM 2586 N N . ARG A 1 313 ? 23.062 0.261 5.938 1 76 313 ARG A N 1
ATOM 2587 C CA . ARG A 1 313 ? 23.578 0.397 7.293 1 76 313 ARG A CA 1
ATOM 2588 C C . ARG A 1 313 ? 24.656 1.476 7.363 1 76 313 ARG A C 1
ATOM 2590 O O . ARG A 1 313 ? 25.156 1.804 8.445 1 76 313 ARG A O 1
ATOM 2597 N N . GLY A 1 314 ? 25 1.978 6.227 1 76.69 314 GLY A N 1
ATOM 2598 C CA . GLY A 1 314 ? 26 3.027 6.203 1 76.69 314 GLY A CA 1
ATOM 2599 C C . GLY A 1 314 ? 27.422 2.498 6.273 1 76.69 314 GLY A C 1
ATOM 2600 O O . GLY A 1 314 ? 28.328 3.197 6.723 1 76.69 314 GLY A O 1
ATOM 2601 N N . SER A 1 315 ? 27.578 1.22 5.957 1 76.31 315 SER A N 1
ATOM 2602 C CA . SER A 1 315 ? 28.938 0.69 5.891 1 76.31 315 SER A CA 1
ATOM 2603 C C . SER A 1 315 ? 29.75 1.387 4.805 1 76.31 315 SER A C 1
ATOM 2605 O O . SER A 1 315 ? 29.188 2.033 3.92 1 76.31 315 SER A O 1
ATOM 2607 N N . VAL A 1 316 ? 31.062 1.215 4.938 1 74.75 316 VAL A N 1
ATOM 2608 C CA . VAL A 1 316 ? 31.969 1.87 4.004 1 74.75 316 VAL A CA 1
ATOM 2609 C C . VAL A 1 316 ? 31.688 1.398 2.582 1 74.75 316 VAL A C 1
ATOM 2611 O O . VAL A 1 316 ? 31.719 2.191 1.638 1 74.75 316 VAL A O 1
ATOM 2614 N N . PHE A 1 317 ? 31.281 0.266 2.521 1 75.25 317 PHE A N 1
ATOM 2615 C CA . PHE A 1 317 ? 31.062 -0.283 1.188 1 75.25 317 PHE A CA 1
ATOM 2616 C C . PHE A 1 317 ? 29.734 0.196 0.615 1 75.25 317 PHE A C 1
ATOM 2618 O O . PHE A 1 317 ? 29.641 0.511 -0.573 1 75.25 317 PHE A O 1
ATOM 2625 N N . GLU A 1 318 ? 28.766 0.178 1.403 1 80 318 GLU A N 1
ATOM 2626 C CA . GLU A 1 318 ? 27.469 0.712 0.969 1 80 318 GLU A CA 1
ATOM 2627 C C . GLU A 1 318 ? 27.594 2.18 0.568 1 80 318 GLU A C 1
ATOM 2629 O O . GLU A 1 318 ? 27 2.607 -0.423 1 80 318 GLU A O 1
ATOM 2634 N N . PHE A 1 319 ? 28.359 2.691 1.385 1 81 319 PHE A N 1
ATOM 2635 C CA . PHE A 1 319 ? 28.594 4.105 1.115 1 81 319 PHE A CA 1
ATOM 2636 C C . PHE A 1 319 ? 29.312 4.297 -0.22 1 81 319 PHE A C 1
ATOM 2638 O O . PHE A 1 319 ? 28.922 5.152 -1.019 1 81 319 PHE A O 1
ATOM 2645 N N . LYS A 1 320 ? 30.297 3.51 -0.455 1 78.44 320 LYS A N 1
ATOM 2646 C CA . LYS A 1 320 ? 31.047 3.598 -1.7 1 78.44 320 LYS A CA 1
ATOM 2647 C C . LYS A 1 320 ? 30.172 3.25 -2.9 1 78.44 320 LYS A C 1
AT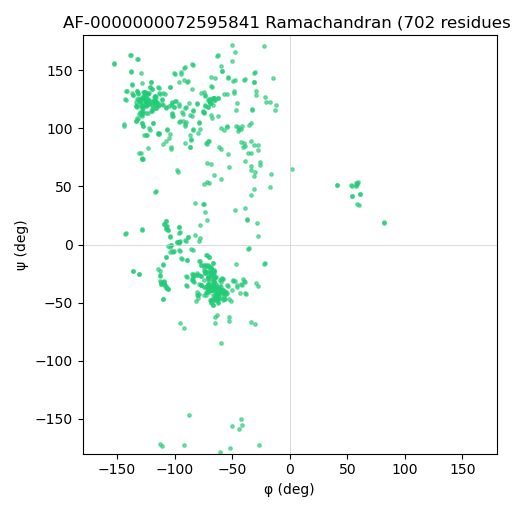OM 2649 O O . LYS A 1 320 ? 30.297 3.857 -3.967 1 78.44 320 LYS A O 1
ATOM 2654 N N . PHE A 1 321 ? 29.375 2.412 -2.721 1 82.56 321 PHE A N 1
ATOM 2655 C CA . PHE A 1 321 ? 28.453 2.049 -3.787 1 82.56 321 PHE A CA 1
ATOM 2656 C C . PHE A 1 321 ? 27.5 3.201 -4.102 1 82.56 321 PHE A C 1
ATOM 2658 O O . PHE A 1 321 ? 27.328 3.566 -5.266 1 82.56 321 PHE A O 1
ATOM 2665 N N . ALA A 1 322 ? 26.875 3.686 -3.027 1 84.19 322 ALA A N 1
ATOM 2666 C CA . ALA A 1 322 ? 25.984 4.816 -3.207 1 84.19 322 ALA A CA 1
ATOM 2667 C C . ALA A 1 322 ? 26.688 5.988 -3.879 1 84.19 322 ALA A C 1
ATOM 2669 O O . ALA A 1 322 ? 26.141 6.625 -4.781 1 84.19 322 ALA A O 1
ATOM 2670 N N . GLU A 1 323 ? 27.891 6.191 -3.469 1 80.81 323 GLU A N 1
ATOM 2671 C CA . GLU A 1 323 ? 28.688 7.258 -4.051 1 80.81 323 GLU A CA 1
ATOM 2672 C C . GLU A 1 323 ? 28.953 7.008 -5.531 1 80.81 323 GLU A C 1
ATOM 2674 O O . GLU A 1 323 ? 28.828 7.922 -6.352 1 80.81 323 GLU A O 1
ATOM 2679 N N . TYR A 1 324 ? 29.25 5.828 -5.805 1 81.69 324 TYR A N 1
ATOM 2680 C CA . TYR A 1 324 ? 29.531 5.453 -7.188 1 81.69 324 TYR A CA 1
ATOM 2681 C C . TYR A 1 324 ? 28.312 5.684 -8.07 1 81.69 324 TYR A C 1
ATOM 2683 O O . TYR A 1 324 ? 28.422 6.242 -9.164 1 81.69 324 TYR A O 1
ATOM 2691 N N . ILE A 1 325 ? 27.188 5.277 -7.617 1 85.12 325 ILE A N 1
ATOM 2692 C CA . ILE A 1 325 ? 25.953 5.422 -8.383 1 85.12 325 ILE A CA 1
ATOM 2693 C C . ILE A 1 325 ? 25.656 6.902 -8.586 1 85.12 325 ILE A C 1
ATOM 2695 O O . ILE A 1 325 ? 25.344 7.332 -9.703 1 85.12 325 ILE A O 1
ATOM 2699 N N . MET A 1 326 ? 25.734 7.617 -7.547 1 83.19 326 MET A N 1
ATOM 2700 C CA . MET A 1 326 ? 25.375 9.031 -7.613 1 83.19 326 MET A CA 1
ATOM 2701 C C . MET A 1 326 ? 26.359 9.797 -8.5 1 83.19 326 MET A C 1
ATOM 2703 O O . MET A 1 326 ? 25.969 10.781 -9.141 1 83.19 326 MET A O 1
ATOM 2707 N N . GLN A 1 327 ? 27.547 9.234 -8.648 1 79.44 327 GLN A N 1
ATOM 2708 C CA . GLN A 1 327 ? 28.578 9.898 -9.453 1 79.44 327 GLN A CA 1
ATOM 2709 C C . GLN A 1 327 ? 28.406 9.555 -10.93 1 79.44 327 GLN A C 1
ATOM 2711 O O . GLN A 1 327 ? 28.703 10.383 -11.797 1 79.44 327 GLN A O 1
ATOM 2716 N N . ASN A 1 328 ? 27.906 8.414 -11.086 1 82.31 328 ASN A N 1
ATOM 2717 C CA . ASN A 1 328 ? 27.984 7.93 -12.461 1 82.31 328 ASN A CA 1
ATOM 2718 C C . ASN A 1 328 ? 26.609 7.891 -13.117 1 82.31 328 ASN A C 1
ATOM 2720 O O . ASN A 1 328 ? 26.5 7.785 -14.344 1 82.31 328 ASN A O 1
ATOM 2724 N N . ALA A 1 329 ? 25.594 7.938 -12.352 1 87 329 ALA A N 1
ATOM 2725 C CA . ALA A 1 329 ? 24.25 7.953 -12.922 1 87 329 ALA A CA 1
ATOM 2726 C C . ALA A 1 329 ? 23.844 9.367 -13.312 1 87 329 ALA A C 1
ATOM 2728 O O . ALA A 1 329 ? 23.312 10.117 -12.492 1 87 329 ALA A O 1
ATOM 2729 N N . LYS A 1 330 ? 23.953 9.672 -14.516 1 83.31 330 LYS A N 1
ATOM 2730 C CA . LYS A 1 330 ? 23.781 11.031 -15.008 1 83.31 330 LYS A CA 1
ATOM 2731 C C . LYS A 1 330 ? 22.312 11.453 -14.945 1 83.31 330 LYS A C 1
ATOM 2733 O O . LYS A 1 330 ? 22 12.633 -14.789 1 83.31 330 LYS A O 1
ATOM 2738 N N . TYR A 1 331 ? 21.469 10.516 -15.039 1 88.06 331 TYR A N 1
ATOM 2739 C CA . TYR A 1 331 ? 20.047 10.836 -15.102 1 88.06 331 TYR A CA 1
ATOM 2740 C C . TYR A 1 331 ? 19.344 10.508 -13.789 1 88.06 331 TYR A C 1
ATOM 2742 O O . TYR A 1 331 ? 18.125 10.508 -13.719 1 88.06 331 TYR A O 1
ATOM 2750 N N . LEU A 1 332 ? 20.094 10.258 -12.781 1 88.56 332 LEU A N 1
ATOM 2751 C CA . LEU A 1 332 ? 19.516 9.883 -11.492 1 88.56 332 LEU A CA 1
ATOM 2752 C C . LEU A 1 332 ? 18.719 11.031 -10.891 1 88.56 332 LEU A C 1
ATOM 2754 O O . LEU A 1 332 ? 19.234 12.148 -10.75 1 88.56 332 LEU A O 1
ATOM 2758 N N . ARG A 1 333 ? 17.562 10.758 -10.578 1 87.69 333 ARG A N 1
ATOM 2759 C CA . ARG A 1 333 ? 16.688 11.773 -10.008 1 87.69 333 ARG A CA 1
ATOM 2760 C C . ARG A 1 333 ? 16.359 11.469 -8.547 1 87.69 333 ARG A C 1
ATOM 2762 O O . ARG A 1 333 ? 16.219 12.391 -7.73 1 87.69 333 ARG A O 1
ATOM 2769 N N . THR A 1 334 ? 16.328 10.219 -8.328 1 88.94 334 THR A N 1
ATOM 2770 C CA . THR A 1 334 ? 15.906 9.852 -6.977 1 88.94 334 THR A CA 1
ATOM 2771 C C . THR A 1 334 ? 16.875 8.859 -6.355 1 88.94 334 THR A C 1
ATOM 2773 O O . THR A 1 334 ? 17.219 7.844 -6.965 1 88.94 334 THR A O 1
ATOM 2776 N N . MET A 1 335 ? 17.375 9.203 -5.188 1 88.25 335 MET A N 1
ATOM 2777 C CA . MET A 1 335 ? 18.156 8.281 -4.367 1 88.25 335 MET A CA 1
ATOM 2778 C C . MET A 1 335 ? 17.469 8.016 -3.033 1 88.25 335 MET A C 1
ATOM 2780 O O . MET A 1 335 ? 17.141 8.953 -2.305 1 88.25 335 MET A O 1
ATOM 2784 N N . LYS A 1 336 ? 17.234 6.762 -2.811 1 89.19 336 LYS A N 1
ATOM 2785 C CA . LYS A 1 336 ? 16.547 6.379 -1.58 1 89.19 336 LYS A CA 1
ATOM 2786 C C . LYS A 1 336 ? 17.422 5.453 -0.733 1 89.19 336 LYS A C 1
ATOM 2788 O O . LYS A 1 336 ? 18.016 4.516 -1.254 1 89.19 336 LYS A O 1
ATOM 2793 N N . PHE A 1 337 ? 17.469 5.773 0.526 1 88.31 337 PHE A N 1
ATOM 2794 C CA . PHE A 1 337 ? 18.172 4.938 1.499 1 88.31 337 PHE A CA 1
ATOM 2795 C C . PHE A 1 337 ? 17.203 4.398 2.543 1 88.31 337 PHE A C 1
ATOM 2797 O O . PHE A 1 337 ? 16.484 5.168 3.188 1 88.31 337 PHE A O 1
ATOM 2804 N N . CYS A 1 338 ? 17.188 3.102 2.652 1 84.31 338 CYS A N 1
ATOM 2805 C CA . CYS A 1 338 ? 16.281 2.488 3.615 1 84.31 338 CYS A CA 1
ATOM 2806 C C . CYS A 1 338 ? 17.031 1.546 4.547 1 84.31 338 CYS A C 1
ATOM 2808 O O . CYS A 1 338 ? 17.938 0.824 4.117 1 84.31 338 CYS A O 1
ATOM 2810 N N . PHE A 1 339 ? 16.75 1.736 5.824 1 78.38 339 PHE A N 1
ATOM 2811 C CA . PHE A 1 339 ? 17.219 0.753 6.797 1 78.38 339 PHE A CA 1
ATOM 2812 C C . PHE A 1 339 ? 16.031 0.039 7.445 1 78.38 339 PHE A C 1
ATOM 2814 O O . PHE A 1 339 ? 15.305 0.632 8.242 1 78.38 339 PHE A O 1
ATOM 2821 N N . ASP A 1 340 ? 15.633 -1.08 6.965 1 63.81 340 ASP A N 1
ATOM 2822 C CA . ASP A 1 340 ? 14.562 -1.896 7.535 1 63.81 340 ASP A CA 1
ATOM 2823 C C . ASP A 1 340 ? 15.07 -3.295 7.887 1 63.81 340 ASP A C 1
ATOM 2825 O O . ASP A 1 340 ? 15.719 -3.949 7.07 1 63.81 340 ASP A O 1
ATOM 2829 N N . ILE A 1 341 ? 15.391 -3.547 9.258 1 50.78 341 ILE A N 1
ATOM 2830 C CA . ILE A 1 341 ? 15.836 -4.887 9.617 1 50.78 341 ILE A CA 1
ATOM 2831 C C . ILE A 1 341 ? 14.836 -5.922 9.109 1 50.78 341 ILE A C 1
ATOM 2833 O O . ILE A 1 341 ? 15.219 -7.023 8.711 1 50.78 341 ILE A O 1
ATOM 2837 N N . SER A 1 342 ? 13.625 -5.801 9.648 1 48.22 342 SER A N 1
ATOM 2838 C CA . SER A 1 342 ? 12.805 -7.004 9.578 1 48.22 342 SER A CA 1
ATOM 2839 C C . SER A 1 342 ? 12.578 -7.43 8.133 1 48.22 342 SER A C 1
ATOM 2841 O O . SER A 1 342 ? 12.656 -8.617 7.809 1 48.22 342 SER A O 1
ATOM 2843 N N . THR A 1 343 ? 11.484 -6.758 7.508 1 47.81 343 THR A N 1
ATOM 2844 C CA . THR A 1 343 ? 10.492 -7.449 6.691 1 47.81 343 THR A CA 1
ATOM 2845 C C . THR A 1 343 ? 10.977 -7.594 5.254 1 47.81 343 THR A C 1
ATOM 2847 O O . THR A 1 343 ? 11.789 -6.793 4.781 1 47.81 343 THR A O 1
ATOM 2850 N N . HIS A 1 344 ? 10.812 -8.781 4.758 1 46.31 344 HIS A N 1
ATOM 2851 C CA . HIS A 1 344 ? 10.93 -9.164 3.357 1 46.31 344 HIS A CA 1
ATOM 2852 C C . HIS A 1 344 ? 10.492 -8.031 2.438 1 46.31 344 HIS A C 1
ATOM 2854 O O . HIS A 1 344 ? 9.469 -7.387 2.68 1 46.31 344 HIS A O 1
ATOM 2860 N N . PRO A 1 345 ? 11.508 -7.555 1.669 1 45.03 345 PRO A N 1
ATOM 2861 C CA . PRO A 1 345 ? 11.281 -6.496 0.683 1 45.03 345 PRO A CA 1
ATOM 2862 C C . PRO A 1 345 ? 9.852 -6.48 0.146 1 45.03 345 PRO A C 1
ATOM 2864 O O . PRO A 1 345 ? 9.375 -5.445 -0.326 1 45.03 345 PRO A O 1
ATOM 2867 N N . TYR A 1 346 ? 9.281 -7.715 -0.001 1 41.75 346 TYR A N 1
ATOM 2868 C CA . TYR A 1 346 ? 8.055 -7.883 -0.762 1 41.75 346 TYR A CA 1
ATOM 2869 C C . TYR A 1 346 ? 6.863 -7.285 -0.016 1 41.75 346 TYR A C 1
ATOM 2871 O O . TYR A 1 346 ? 5.816 -7.02 -0.612 1 41.75 346 TYR A O 1
ATOM 2879 N N . ASP A 1 347 ? 6.949 -7.305 1.29 1 43.06 347 ASP A N 1
ATOM 2880 C CA . ASP A 1 347 ? 5.75 -6.844 1.98 1 43.06 347 ASP A CA 1
ATOM 2881 C C . ASP A 1 347 ? 5.512 -5.355 1.74 1 43.06 347 ASP A C 1
ATOM 2883 O O . ASP A 1 347 ? 4.379 -4.879 1.814 1 43.06 347 ASP A O 1
ATOM 2887 N N . ASN A 1 348 ? 6.523 -4.629 1.726 1 38.97 348 ASN A N 1
ATOM 2888 C CA . ASN A 1 348 ? 6.461 -3.197 1.454 1 38.97 348 ASN A CA 1
ATOM 2889 C C . ASN A 1 348 ? 6.324 -2.914 -0.039 1 38.97 348 ASN A C 1
ATOM 2891 O O . ASN A 1 348 ? 7.016 -2.049 -0.578 1 38.97 348 ASN A O 1
ATOM 2895 N N . SER A 1 349 ? 6.207 -3.908 -0.913 1 35.53 349 SER A N 1
ATOM 2896 C CA . SER A 1 349 ? 6.262 -3.812 -2.367 1 35.53 349 SER A CA 1
ATOM 2897 C C . SER A 1 349 ? 5.832 -2.432 -2.848 1 35.53 349 SER A C 1
ATOM 2899 O O . SER A 1 349 ? 5.223 -1.669 -2.094 1 35.53 349 SER A O 1
ATOM 2901 N N . LEU A 1 350 ? 5.703 -2.344 -4.383 1 33.56 350 LEU A N 1
ATOM 2902 C CA . LEU A 1 350 ? 5.387 -1.439 -5.48 1 33.56 350 LEU A CA 1
ATOM 2903 C C . LEU A 1 350 ? 4.105 -0.664 -5.199 1 33.56 350 LEU A C 1
ATOM 2905 O O . LEU A 1 350 ? 3.02 -1.08 -5.605 1 33.56 350 LEU A O 1
ATOM 2909 N N . ARG A 1 351 ? 3.816 -0.433 -4.211 1 31.25 351 ARG A N 1
ATOM 2910 C CA . ARG A 1 351 ? 2.717 0.525 -4.164 1 31.25 351 ARG A CA 1
ATOM 2911 C C . ARG A 1 351 ? 2.916 1.637 -5.188 1 31.25 351 ARG A C 1
ATOM 2913 O O . ARG A 1 351 ? 3.934 2.334 -5.168 1 31.25 351 ARG A O 1
ATOM 2920 N N . ARG A 1 352 ? 2.465 1.424 -6.328 1 31.06 352 ARG A N 1
ATOM 2921 C CA . ARG A 1 352 ? 2.371 2.414 -7.395 1 31.06 352 ARG A CA 1
ATOM 2922 C C . ARG A 1 352 ? 2.271 3.826 -6.828 1 31.06 352 ARG A C 1
ATOM 2924 O O . ARG A 1 352 ? 1.308 4.152 -6.129 1 31.06 352 ARG A O 1
ATOM 2931 N N . GLU A 1 353 ? 3.301 4.418 -6.246 1 25.3 353 GLU A N 1
ATOM 2932 C CA . GLU A 1 353 ? 3.361 5.875 -6.141 1 25.3 353 GLU A CA 1
ATOM 2933 C C . GLU A 1 353 ? 2.957 6.539 -7.453 1 25.3 353 GLU A C 1
ATOM 2935 O O . GLU A 1 353 ? 3.359 6.098 -8.531 1 25.3 353 GLU A O 1
ATOM 2940 N N . MET B 1 1 ? 32.906 32.156 7.949 1 22.97 1 MET B N 1
ATOM 2941 C CA . MET B 1 1 ? 32.469 31.141 7 1 22.97 1 MET B CA 1
ATOM 2942 C C . MET B 1 1 ? 32.969 29.75 7.41 1 22.97 1 MET B C 1
ATOM 2944 O O . MET B 1 1 ? 33.469 29 6.582 1 22.97 1 MET B O 1
ATOM 2948 N N . ALA B 1 2 ? 33.312 29.406 8.594 1 29.2 2 ALA B N 1
ATOM 2949 C CA . ALA B 1 2 ? 34.062 28.453 9.414 1 29.2 2 ALA B CA 1
ATOM 2950 C C . ALA B 1 2 ? 33.562 27.031 9.242 1 29.2 2 ALA B C 1
ATOM 2952 O O . ALA B 1 2 ? 32.469 26.828 8.703 1 29.2 2 ALA B O 1
ATOM 2953 N N . ASP B 1 3 ? 34.188 25.891 10.039 1 32.44 3 ASP B N 1
ATOM 2954 C CA . ASP B 1 3 ? 34.625 24.5 9.953 1 32.44 3 ASP B CA 1
ATOM 2955 C C . ASP B 1 3 ? 33.469 23.547 10.133 1 32.44 3 ASP B C 1
ATOM 2957 O O . ASP B 1 3 ? 33.156 23.109 11.25 1 32.44 3 ASP B O 1
ATOM 2961 N N . ILE B 1 4 ? 32.375 23.859 9.672 1 36.66 4 ILE B N 1
ATOM 2962 C CA . ILE B 1 4 ? 31.188 23.031 9.906 1 36.66 4 ILE B CA 1
ATOM 2963 C C . ILE B 1 4 ? 31.531 21.562 9.633 1 36.66 4 ILE B C 1
ATOM 2965 O O . ILE B 1 4 ? 30.891 20.656 10.18 1 36.66 4 ILE B O 1
ATOM 2969 N N . ILE B 1 5 ? 32.469 21.266 8.68 1 38.66 5 ILE B N 1
ATOM 2970 C CA . ILE B 1 5 ? 33.125 19.984 8.461 1 38.66 5 ILE B CA 1
ATOM 2971 C C . ILE B 1 5 ? 33.781 19.5 9.758 1 38.66 5 ILE B C 1
ATOM 2973 O O . ILE B 1 5 ? 33.875 18.297 9.992 1 38.66 5 ILE B O 1
ATOM 2977 N N . SER B 1 6 ? 34.281 20.422 10.531 1 38.72 6 SER B N 1
ATOM 2978 C CA . SER B 1 6 ? 35.062 20.125 11.727 1 38.72 6 SER B CA 1
ATOM 2979 C C . SER B 1 6 ? 34.219 19.422 12.781 1 38.72 6 SER B C 1
ATOM 2981 O O . SER B 1 6 ? 34.75 18.766 13.68 1 38.72 6 SER B O 1
ATOM 2983 N N . ASN B 1 7 ? 32.969 19.641 12.805 1 39.84 7 ASN B N 1
ATOM 2984 C CA . ASN B 1 7 ? 32.188 19.078 13.906 1 39.84 7 ASN B CA 1
ATOM 2985 C C . ASN B 1 7 ? 31.562 17.75 13.516 1 39.84 7 ASN B C 1
ATOM 2987 O O . ASN B 1 7 ? 30.703 17.234 14.234 1 39.84 7 ASN B O 1
ATOM 2991 N N . LEU B 1 8 ? 31.797 17.203 12.336 1 41.09 8 LEU B N 1
ATOM 2992 C CA . LEU B 1 8 ? 31.328 15.898 11.898 1 41.09 8 LEU B CA 1
ATOM 2993 C C . LEU B 1 8 ? 32.156 14.773 12.516 1 41.09 8 LEU B C 1
ATOM 2995 O O . LEU B 1 8 ? 33.344 14.945 12.758 1 41.09 8 LEU B O 1
ATOM 2999 N N . PRO B 1 9 ? 31.719 13.734 13.117 1 43.59 9 PRO B N 1
ATOM 3000 C CA . PRO B 1 9 ? 32.562 12.688 13.695 1 43.59 9 PRO B CA 1
ATOM 3001 C C . PRO B 1 9 ? 33.656 12.219 12.75 1 43.59 9 PRO B C 1
ATOM 3003 O O . PRO B 1 9 ? 33.5 12.312 11.523 1 43.59 9 PRO B O 1
ATOM 3006 N N . ASP B 1 10 ? 34.938 11.914 13.195 1 43.91 10 ASP B N 1
ATOM 3007 C CA . ASP B 1 10 ? 36.188 11.492 12.578 1 43.91 10 ASP B CA 1
ATOM 3008 C C . ASP B 1 10 ? 35.969 10.367 11.562 1 43.91 10 ASP B C 1
ATOM 3010 O O . ASP B 1 10 ? 36.656 10.297 10.539 1 43.91 10 ASP B O 1
ATOM 3014 N N . SER B 1 11 ? 35.094 9.547 11.812 1 42.06 11 SER B N 1
ATOM 3015 C CA . SER B 1 11 ? 34.875 8.398 10.938 1 42.06 11 SER B CA 1
ATOM 3016 C C . SER B 1 11 ? 34.406 8.844 9.555 1 42.06 11 SER B C 1
ATOM 3018 O O . SER B 1 11 ? 34.719 8.211 8.547 1 42.06 11 SER B O 1
ATOM 3020 N N . ILE B 1 12 ? 33.594 9.836 9.438 1 42.06 12 ILE B N 1
ATOM 3021 C CA . ILE B 1 12 ? 33.094 10.391 8.188 1 42.06 12 ILE B CA 1
ATOM 3022 C C . ILE B 1 12 ? 34.156 11.25 7.535 1 42.06 12 ILE B C 1
ATOM 3024 O O . ILE B 1 12 ? 34.312 11.234 6.309 1 42.06 12 ILE B O 1
ATOM 3028 N N . LEU B 1 13 ? 35.031 12 8.32 1 41.41 13 LEU B N 1
ATOM 3029 C CA . LEU B 1 13 ? 36.062 12.883 7.824 1 41.41 13 LEU B CA 1
ATOM 3030 C C . LEU B 1 13 ? 37.094 12.094 7.016 1 41.41 13 LEU B C 1
ATOM 3032 O O . LEU B 1 13 ? 37.625 12.602 6.027 1 41.41 13 LEU B O 1
ATOM 3036 N N . CYS B 1 14 ? 37.5 10.93 7.418 1 39.56 14 CYS B N 1
ATOM 3037 C CA . CYS B 1 14 ? 38.562 10.211 6.734 1 39.56 14 CYS B CA 1
ATOM 3038 C C . CYS B 1 14 ? 38.156 9.852 5.309 1 39.56 14 CYS B C 1
ATOM 3040 O O . CYS B 1 14 ? 39 9.75 4.422 1 39.56 14 CYS B O 1
ATOM 3042 N N . VAL B 1 15 ? 36.969 9.5 5.039 1 39 15 VAL B N 1
ATOM 3043 C CA . VAL B 1 15 ? 36.562 9.148 3.688 1 39 15 VAL B CA 1
ATOM 3044 C C . VAL B 1 15 ? 36.438 10.414 2.838 1 39 15 VAL B C 1
ATOM 3046 O O . VAL B 1 15 ? 36.375 10.336 1.609 1 39 15 VAL B O 1
ATOM 3049 N N . LEU B 1 16 ? 36.344 11.586 3.4 1 38.69 16 LEU B N 1
ATOM 3050 C CA . LEU B 1 16 ? 36.188 12.844 2.672 1 38.69 16 LEU B CA 1
ATOM 3051 C C . LEU B 1 16 ? 37.5 13.242 2.01 1 38.69 16 LEU B C 1
ATOM 3053 O O . LEU B 1 16 ? 38.188 14.148 2.482 1 38.69 16 LEU B O 1
ATOM 3057 N N . SER B 1 17 ? 38.438 12.445 1.619 1 35.97 17 SER B N 1
ATOM 3058 C CA . SER B 1 17 ? 39.562 13.062 0.899 1 35.97 17 SER B CA 1
ATOM 3059 C C . SER B 1 17 ? 39.062 13.961 -0.224 1 35.97 17 SER B C 1
ATOM 3061 O O . SER B 1 17 ? 37.938 13.828 -0.678 1 35.97 17 SER B O 1
ATOM 3063 N N . LYS B 1 18 ? 39.938 15.023 -0.729 1 38.28 18 LYS B N 1
ATOM 3064 C CA . LYS B 1 18 ? 39.938 16.172 -1.633 1 38.28 18 LYS B CA 1
ATOM 3065 C C . LYS B 1 18 ? 39.219 15.836 -2.938 1 38.28 18 LYS B C 1
ATOM 3067 O O . LYS B 1 18 ? 38.719 16.734 -3.627 1 38.28 18 LYS B O 1
ATOM 3072 N N . HIS B 1 19 ? 39.438 14.633 -3.508 1 37.75 19 HIS B N 1
ATOM 3073 C CA . HIS B 1 19 ? 39.125 14.438 -4.918 1 37.75 19 HIS B CA 1
ATOM 3074 C C . HIS B 1 19 ? 37.625 14.25 -5.125 1 37.75 19 HIS B C 1
ATOM 3076 O O . HIS B 1 19 ? 37.188 13.703 -6.141 1 37.75 19 HIS B O 1
ATOM 3082 N N . TRP B 1 20 ? 36.906 14.406 -4.098 1 39.06 20 TRP B N 1
ATOM 3083 C CA . TRP B 1 20 ? 35.5 14.047 -4.355 1 39.06 20 TRP B CA 1
ATOM 3084 C C . TRP B 1 20 ? 34.938 14.914 -5.465 1 39.06 20 TRP B C 1
ATOM 3086 O O . TRP B 1 20 ? 34.812 16.141 -5.316 1 39.06 20 TRP B O 1
ATOM 3096 N N . ASN B 1 21 ? 35.219 14.516 -6.598 1 44.47 21 ASN B N 1
ATOM 3097 C CA . ASN B 1 21 ? 34.562 15.07 -7.789 1 44.47 21 ASN B CA 1
ATOM 3098 C C . ASN B 1 21 ? 33.094 15.336 -7.562 1 44.47 21 ASN B C 1
ATOM 3100 O O . ASN B 1 21 ? 32.469 14.711 -6.695 1 44.47 21 ASN B O 1
ATOM 3104 N N . LEU B 1 22 ? 32.531 16.422 -8.117 1 44.47 22 LEU B N 1
ATOM 3105 C CA . LEU B 1 22 ? 31.203 17 -8.266 1 44.47 22 LEU B CA 1
ATOM 3106 C C . LEU B 1 22 ? 30.141 15.914 -8.406 1 44.47 22 LEU B C 1
ATOM 3108 O O . LEU B 1 22 ? 30.156 15.148 -9.375 1 44.47 22 LEU B O 1
ATOM 3112 N N . LEU B 1 23 ? 29.938 15.117 -7.426 1 49.25 23 LEU B N 1
ATOM 3113 C CA . LEU B 1 23 ? 28.875 14.133 -7.391 1 49.25 23 LEU B CA 1
ATOM 3114 C C . LEU B 1 23 ? 27.656 14.617 -8.18 1 49.25 23 LEU B C 1
ATOM 3116 O O . LEU B 1 23 ? 27.484 15.82 -8.383 1 49.25 23 LEU B O 1
ATOM 3120 N N . SER B 1 24 ? 26.906 13.656 -8.805 1 53.22 24 SER B N 1
ATOM 3121 C CA . SER B 1 24 ? 25.922 13.852 -9.875 1 53.22 24 SER B CA 1
ATOM 3122 C C . SER B 1 24 ? 24.859 14.867 -9.469 1 53.22 24 SER B C 1
ATOM 3124 O O . SER B 1 24 ? 24.219 14.727 -8.43 1 53.22 24 SER B O 1
ATOM 3126 N N . ARG B 1 25 ? 24.953 16.062 -9.914 1 58.41 25 ARG B N 1
ATOM 3127 C CA . ARG B 1 25 ? 24.109 17.25 -10.039 1 58.41 25 ARG B CA 1
ATOM 3128 C C . ARG B 1 25 ? 22.672 16.859 -10.328 1 58.41 25 ARG B C 1
ATOM 3130 O O . ARG B 1 25 ? 21.75 17.688 -10.18 1 58.41 25 ARG B O 1
ATOM 3137 N N . SER B 1 26 ? 22.406 15.523 -10.492 1 72 26 SER B N 1
ATOM 3138 C CA . SER B 1 26 ? 21.094 15.297 -11.094 1 72 26 SER B CA 1
ATOM 3139 C C . SER B 1 26 ? 20.094 14.781 -10.062 1 72 26 SER B C 1
ATOM 3141 O O . SER B 1 26 ? 18.891 14.742 -10.32 1 72 26 SER B O 1
ATOM 3143 N N . VAL B 1 27 ? 20.469 14.57 -8.797 1 79.19 27 VAL B N 1
ATOM 3144 C CA . VAL B 1 27 ? 19.531 14.008 -7.844 1 79.19 27 VAL B CA 1
ATOM 3145 C C . VAL B 1 27 ? 18.656 15.109 -7.266 1 79.19 27 VAL B C 1
ATOM 3147 O O . VAL B 1 27 ? 19.141 16 -6.566 1 79.19 27 VAL B O 1
ATOM 3150 N N . THR B 1 28 ? 17.406 15.062 -7.527 1 81.94 28 THR B N 1
ATOM 3151 C CA . THR B 1 28 ? 16.5 16.109 -7.07 1 81.94 28 THR B CA 1
ATOM 3152 C C . THR B 1 28 ? 15.617 15.586 -5.934 1 81.94 28 THR B C 1
ATOM 3154 O O . THR B 1 28 ? 14.953 16.375 -5.25 1 81.94 28 THR B O 1
ATOM 3157 N N . SER B 1 29 ? 15.656 14.32 -5.727 1 88.69 29 SER B N 1
ATOM 3158 C CA . SER B 1 29 ? 14.828 13.742 -4.672 1 88.69 29 SER B CA 1
ATOM 3159 C C . SER B 1 29 ? 15.648 12.828 -3.762 1 88.69 29 SER B C 1
ATOM 3161 O O . SER B 1 29 ? 16.312 11.906 -4.234 1 88.69 29 SER B O 1
ATOM 3163 N N . MET B 1 30 ? 15.609 13.156 -2.477 1 88.06 30 MET B N 1
ATOM 3164 C CA . MET B 1 30 ? 16.297 12.344 -1.479 1 88.06 30 MET B CA 1
ATOM 3165 C C . MET B 1 30 ? 15.32 11.75 -0.482 1 88.06 30 MET B C 1
ATOM 3167 O O . MET B 1 30 ? 14.477 12.461 0.067 1 88.06 30 MET B O 1
ATOM 3171 N N . ASP B 1 31 ? 15.398 10.508 -0.327 1 90 31 ASP B N 1
ATOM 3172 C CA . ASP B 1 31 ? 14.5 9.781 0.564 1 90 31 ASP B CA 1
ATOM 3173 C C . ASP B 1 31 ? 15.289 8.914 1.551 1 90 31 ASP B C 1
ATOM 3175 O O . ASP B 1 31 ? 16.062 8.039 1.146 1 90 31 ASP B O 1
ATOM 3179 N N . PHE B 1 32 ? 15.188 9.266 2.832 1 89.69 32 PHE B N 1
ATOM 3180 C CA . PHE B 1 32 ? 15.844 8.508 3.887 1 89.69 32 PHE B CA 1
ATOM 3181 C C . PHE B 1 32 ? 14.812 7.844 4.797 1 89.69 32 PHE B C 1
ATOM 3183 O O . PHE B 1 32 ? 13.977 8.523 5.395 1 89.69 32 PHE B O 1
ATOM 3190 N N . ASP B 1 33 ? 14.844 6.543 4.875 1 86.94 33 ASP B N 1
ATOM 3191 C CA . ASP B 1 33 ? 13.875 5.781 5.66 1 86.94 33 ASP B CA 1
ATOM 3192 C C . ASP B 1 33 ? 14.586 4.824 6.621 1 86.94 33 ASP B C 1
ATOM 3194 O O . ASP B 1 33 ? 15.078 3.775 6.203 1 86.94 33 ASP B O 1
ATOM 3198 N N . TYR B 1 34 ? 14.633 5.219 7.816 1 83.25 34 TYR B N 1
ATOM 3199 C CA . TYR B 1 34 ? 15.25 4.363 8.828 1 83.25 34 TYR B CA 1
ATOM 3200 C C . TYR B 1 34 ? 14.195 3.738 9.734 1 83.25 34 TYR B C 1
ATOM 3202 O O . TYR B 1 34 ? 13.625 4.418 10.586 1 83.25 34 TYR B O 1
ATOM 3210 N N . HIS B 1 35 ? 13.852 2.443 9.422 1 72.5 35 HIS B N 1
ATOM 3211 C CA . HIS B 1 35 ? 12.906 1.716 10.258 1 72.5 35 HIS B CA 1
ATOM 3212 C C . HIS B 1 35 ? 13.633 0.81 11.25 1 72.5 35 HIS B C 1
ATOM 3214 O O . HIS B 1 35 ? 14.164 -0.238 10.867 1 72.5 35 HIS B O 1
ATOM 3220 N N . GLY B 1 36 ? 14.375 1.282 12.156 1 60.75 36 GLY B N 1
ATOM 3221 C CA . GLY B 1 36 ? 15.117 0.484 13.125 1 60.75 36 GLY B CA 1
ATOM 3222 C C . GLY B 1 36 ? 14.422 -0.814 13.484 1 60.75 36 GLY B C 1
ATOM 3223 O O . GLY B 1 36 ? 13.227 -0.982 13.211 1 60.75 36 GLY B O 1
ATOM 3224 N N . GLY B 1 37 ? 15.062 -2.008 13.656 1 53.03 37 GLY B N 1
ATOM 3225 C CA . GLY B 1 37 ? 14.562 -3.311 14.07 1 53.03 37 GLY B CA 1
ATOM 3226 C C . GLY B 1 37 ? 13.609 -3.24 15.25 1 53.03 37 GLY B C 1
ATOM 3227 O O . GLY B 1 37 ? 13.797 -2.42 16.156 1 53.03 37 GLY B O 1
ATOM 3228 N N . ASP B 1 38 ? 12.352 -3.275 15.102 1 46.47 38 ASP B N 1
ATOM 3229 C CA . ASP B 1 38 ? 11.641 -3.703 16.312 1 46.47 38 ASP B CA 1
ATOM 3230 C C . ASP B 1 38 ? 12.422 -4.789 17.047 1 46.47 38 ASP B C 1
ATOM 3232 O O . ASP B 1 38 ? 12 -5.949 17.078 1 46.47 38 ASP B O 1
ATOM 3236 N N . HIS B 1 39 ? 13.695 -5.023 16.938 1 41.5 39 HIS B N 1
ATOM 3237 C CA . HIS B 1 39 ? 14.125 -6.113 17.812 1 41.5 39 HIS B CA 1
ATOM 3238 C C . HIS B 1 39 ? 13.484 -6 19.188 1 41.5 39 HIS B C 1
ATOM 3240 O O . HIS B 1 39 ? 13.445 -4.918 19.766 1 41.5 39 HIS B O 1
ATOM 3246 N N . GLY B 1 40 ? 12.445 -6.742 19.438 1 38.97 40 GLY B N 1
ATOM 3247 C CA . GLY B 1 40 ? 12.219 -6.949 20.859 1 38.97 40 GLY B CA 1
ATOM 3248 C C . GLY B 1 40 ? 13.391 -6.516 21.719 1 38.97 40 GLY B C 1
ATOM 3249 O O . GLY B 1 40 ? 14.547 -6.605 21.297 1 38.97 40 GLY B O 1
ATOM 3250 N N . ALA B 1 41 ? 13.18 -5.559 22.641 1 38.34 41 ALA B N 1
ATOM 3251 C CA . ALA B 1 41 ? 13.984 -5.133 23.781 1 38.34 41 ALA B CA 1
ATOM 3252 C C . ALA B 1 41 ? 14.938 -6.238 24.219 1 38.34 41 ALA B C 1
ATOM 3254 O O . ALA B 1 41 ? 15.711 -6.062 25.172 1 38.34 41 ALA B O 1
ATOM 3255 N N . ASP B 1 42 ? 14.812 -7.461 23.875 1 40.56 42 ASP B N 1
ATOM 3256 C CA . ASP B 1 42 ? 15.398 -8.375 24.844 1 40.56 42 ASP B CA 1
ATOM 3257 C C . ASP B 1 42 ? 16.922 -8.461 24.672 1 40.56 42 ASP B C 1
ATOM 3259 O O . ASP B 1 42 ? 17.625 -8.898 25.578 1 40.56 42 ASP B O 1
ATOM 3263 N N . ARG B 1 43 ? 17.484 -8.555 23.359 1 41.94 43 ARG B N 1
ATOM 3264 C CA . ARG B 1 43 ? 18.906 -8.727 23.625 1 41.94 43 ARG B CA 1
ATOM 3265 C C . ARG B 1 43 ? 19.672 -7.418 23.453 1 41.94 43 ARG B C 1
ATOM 3267 O O . ARG B 1 43 ? 19.5 -6.727 22.438 1 41.94 43 ARG B O 1
ATOM 3274 N N . TRP B 1 44 ? 20.297 -6.867 24.375 1 42.28 44 TRP B N 1
ATOM 3275 C CA . TRP B 1 44 ? 21.141 -5.695 24.594 1 42.28 44 TRP B CA 1
ATOM 3276 C C . TRP B 1 44 ? 22.047 -5.453 23.391 1 42.28 44 TRP B C 1
ATOM 3278 O O . TRP B 1 44 ? 22.266 -4.309 22.984 1 42.28 44 TRP B O 1
ATOM 3288 N N . GLU B 1 45 ? 22.594 -6.387 22.859 1 44.88 45 GLU B N 1
ATOM 3289 C CA . GLU B 1 45 ? 23.578 -6.348 21.781 1 44.88 45 GLU B CA 1
ATOM 3290 C C . GLU B 1 45 ? 22.953 -5.824 20.484 1 44.88 45 GLU B C 1
ATOM 3292 O O . GLU B 1 45 ? 23.609 -5.113 19.719 1 44.88 45 GLU B O 1
ATOM 3297 N N . ASP B 1 46 ? 21.719 -6.074 20.344 1 50.34 46 ASP B N 1
ATOM 3298 C CA . ASP B 1 46 ? 21.016 -5.715 19.109 1 50.34 46 ASP B CA 1
ATOM 3299 C C . ASP B 1 46 ? 20.641 -4.234 19.109 1 50.34 46 ASP B C 1
ATOM 3301 O O . ASP B 1 46 ? 20.672 -3.584 18.062 1 50.34 46 ASP B O 1
ATOM 3305 N N . ARG B 1 47 ? 20.531 -3.816 20.25 1 52.09 47 ARG B N 1
ATOM 3306 C CA . ARG B 1 47 ? 20.266 -2.391 20.422 1 52.09 47 ARG B CA 1
ATOM 3307 C C . ARG B 1 47 ? 21.469 -1.559 20.016 1 52.09 47 ARG B C 1
ATOM 3309 O O . ARG B 1 47 ? 21.328 -0.533 19.344 1 52.09 47 ARG B O 1
ATOM 3316 N N . TRP B 1 48 ? 22.641 -2.02 20.594 1 50.91 48 TRP B N 1
ATOM 3317 C CA . TRP B 1 48 ? 23.859 -1.291 20.281 1 50.91 48 TRP B CA 1
ATOM 3318 C C . TRP B 1 48 ? 24.141 -1.331 18.781 1 50.91 48 TRP B C 1
ATOM 3320 O O . TRP B 1 48 ? 24.578 -0.336 18.203 1 50.91 48 TRP B O 1
ATOM 3330 N N . GLY B 1 49 ? 23.828 -2.439 18.172 1 55.38 49 GLY B N 1
ATOM 3331 C CA . GLY B 1 49 ? 24 -2.58 16.734 1 55.38 49 GLY B CA 1
ATOM 3332 C C . GLY B 1 49 ? 23.062 -1.698 15.938 1 55.38 49 GLY B C 1
ATOM 3333 O O . GLY B 1 49 ? 23.484 -1.088 14.945 1 55.38 49 GLY B O 1
ATOM 3334 N N . ASP B 1 50 ? 22.062 -1.451 16.656 1 64.38 50 ASP B N 1
ATOM 3335 C CA . ASP B 1 50 ? 21.047 -0.627 15.992 1 64.38 50 ASP B CA 1
ATOM 3336 C C . ASP B 1 50 ? 21.391 0.857 16.109 1 64.38 50 ASP B C 1
ATOM 3338 O O . ASP B 1 50 ? 21.219 1.618 15.148 1 64.38 50 ASP B O 1
ATOM 3342 N N . GLU B 1 51 ? 22.062 1.159 17.266 1 68.56 51 GLU B N 1
ATOM 3343 C CA . GLU B 1 51 ? 22.422 2.562 17.453 1 68.56 51 GLU B CA 1
ATOM 3344 C C . GLU B 1 51 ? 23.562 2.963 16.516 1 68.56 51 GLU B C 1
ATOM 3346 O O . GLU B 1 51 ? 23.547 4.062 15.961 1 68.56 51 GLU B O 1
ATOM 3351 N N . LYS B 1 52 ? 24.484 2.084 16.391 1 72.5 52 LYS B N 1
ATOM 3352 C CA . LYS B 1 52 ? 25.594 2.367 15.492 1 72.5 52 LYS B CA 1
ATOM 3353 C C . LYS B 1 52 ? 25.125 2.453 14.039 1 72.5 52 LYS B C 1
ATOM 3355 O O . LYS B 1 52 ? 25.562 3.322 13.289 1 72.5 52 LYS B O 1
ATOM 3360 N N . ALA B 1 53 ? 24.234 1.634 13.742 1 73.94 53 ALA B N 1
ATOM 3361 C CA . ALA B 1 53 ? 23.703 1.654 12.383 1 73.94 53 ALA B CA 1
ATOM 3362 C C . ALA B 1 53 ? 22.922 2.941 12.125 1 73.94 53 ALA B C 1
ATOM 3364 O O . ALA B 1 53 ? 23 3.516 11.039 1 73.94 53 ALA B O 1
ATOM 3365 N N . CYS B 1 54 ? 22.344 3.311 13.156 1 77.25 54 CYS B N 1
ATOM 3366 C CA . CYS B 1 54 ? 21.594 4.555 13.031 1 77.25 54 CYS B CA 1
ATOM 3367 C C . CYS B 1 54 ? 22.516 5.742 12.836 1 77.25 54 CYS B C 1
ATOM 3369 O O . CYS B 1 54 ? 22.297 6.578 11.961 1 77.25 54 CYS B O 1
ATOM 3371 N N . SER B 1 55 ? 23.5 5.754 13.672 1 78.69 55 SER B N 1
ATOM 3372 C CA . SER B 1 55 ? 24.453 6.848 13.555 1 78.69 55 SER B CA 1
ATOM 3373 C C . SER B 1 55 ? 25.125 6.855 12.188 1 78.69 55 SER B C 1
ATOM 3375 O O . SER B 1 55 ? 25.328 7.918 11.594 1 78.69 55 SER B O 1
ATOM 3377 N N . ARG B 1 56 ? 25.422 5.742 11.68 1 79.06 56 ARG B N 1
ATOM 3378 C CA . ARG B 1 56 ? 26.047 5.645 10.359 1 79.06 56 ARG B CA 1
ATOM 3379 C C . ARG B 1 56 ? 25.062 6.082 9.273 1 79.06 56 ARG B C 1
ATOM 3381 O O . ARG B 1 56 ? 25.469 6.742 8.305 1 79.06 56 ARG B O 1
ATOM 3388 N N . PHE B 1 57 ? 23.969 5.742 9.453 1 82.56 57 PHE B N 1
ATOM 3389 C CA . PHE B 1 57 ? 22.922 6.121 8.508 1 82.56 57 PHE B CA 1
ATOM 3390 C C . PHE B 1 57 ? 22.766 7.637 8.445 1 82.56 57 PHE B C 1
ATOM 3392 O O . PHE B 1 57 ? 22.766 8.227 7.363 1 82.56 57 PHE B O 1
ATOM 3399 N N . VAL B 1 58 ? 22.656 8.148 9.617 1 81.38 58 VAL B N 1
ATOM 3400 C CA . VAL B 1 58 ? 22.469 9.594 9.695 1 81.38 58 VAL B CA 1
ATOM 3401 C C . VAL B 1 58 ? 23.703 10.297 9.133 1 81.38 58 VAL B C 1
ATOM 3403 O O . VAL B 1 58 ? 23.578 11.281 8.398 1 81.38 58 VAL B O 1
ATOM 3406 N N . SER B 1 59 ? 24.828 9.789 9.445 1 80 59 SER B N 1
ATOM 3407 C CA . SER B 1 59 ? 26.078 10.367 8.93 1 80 59 SER B CA 1
ATOM 3408 C C . SER B 1 59 ? 26.125 10.289 7.402 1 80 59 SER B C 1
ATOM 3410 O O . SER B 1 59 ? 26.578 11.227 6.742 1 80 59 SER B O 1
ATOM 3412 N N . SER B 1 60 ? 25.672 9.234 6.887 1 82.44 60 SER B N 1
ATOM 3413 C CA . SER B 1 60 ? 25.625 9.102 5.438 1 82.44 60 SER B CA 1
ATOM 3414 C C . SER B 1 60 ? 24.656 10.109 4.816 1 82.44 60 SER B C 1
ATOM 3416 O O . SER B 1 60 ? 24.984 10.727 3.801 1 82.44 60 SER B O 1
ATOM 3418 N N . ALA B 1 61 ? 23.547 10.148 5.445 1 82.38 61 ALA B N 1
ATOM 3419 C CA . ALA B 1 61 ? 22.578 11.117 4.949 1 82.38 61 ALA B CA 1
ATOM 3420 C C . ALA B 1 61 ? 23.156 12.531 4.945 1 82.38 61 ALA B C 1
ATOM 3422 O O . ALA B 1 61 ? 23 13.273 3.973 1 82.38 61 ALA B O 1
ATOM 3423 N N . TYR B 1 62 ? 23.766 12.828 6.062 1 79.19 62 TYR B N 1
ATOM 3424 C CA . TYR B 1 62 ? 24.406 14.133 6.18 1 79.19 62 TYR B CA 1
ATOM 3425 C C . TYR B 1 62 ? 25.438 14.336 5.086 1 79.19 62 TYR B C 1
ATOM 3427 O O . TYR B 1 62 ? 25.484 15.398 4.449 1 79.19 62 TYR B O 1
ATOM 3435 N N . PHE B 1 63 ? 26.109 13.391 4.816 1 78.62 63 PHE B N 1
ATOM 3436 C CA . PHE B 1 63 ? 27.156 13.453 3.807 1 78.62 63 PHE B CA 1
ATOM 3437 C C . PHE B 1 63 ? 26.578 13.703 2.424 1 78.62 63 PHE B C 1
ATOM 3439 O O . PHE B 1 63 ? 27.031 14.578 1.691 1 78.62 63 PHE B O 1
ATOM 3446 N N . PHE B 1 64 ? 25.641 13 2.115 1 80.06 64 PHE B N 1
ATOM 3447 C CA . PHE B 1 64 ? 25.047 13.117 0.791 1 80.06 64 PHE B CA 1
ATOM 3448 C C . PHE B 1 64 ? 24.391 14.484 0.617 1 80.06 64 PHE B C 1
ATOM 3450 O O . PHE B 1 64 ? 24.406 15.055 -0.475 1 80.06 64 PHE B O 1
ATOM 3457 N N . LEU B 1 65 ? 23.891 14.992 1.711 1 76.75 65 LEU B N 1
ATOM 3458 C CA . LEU B 1 65 ? 23.281 16.312 1.655 1 76.75 65 LEU B CA 1
ATOM 3459 C C . LEU B 1 65 ? 24.328 17.406 1.511 1 76.75 65 LEU B C 1
ATOM 3461 O O . LEU B 1 65 ? 24.156 18.344 0.733 1 76.75 65 LEU B O 1
ATOM 3465 N N . LEU B 1 66 ? 25.422 17.297 2.281 1 70.19 66 LEU B N 1
ATOM 3466 C CA . LEU B 1 66 ? 26.469 18.312 2.283 1 70.19 66 LEU B CA 1
ATOM 3467 C C . LEU B 1 66 ? 27.188 18.344 0.94 1 70.19 66 LEU B C 1
ATOM 3469 O O . LEU B 1 66 ? 27.562 19.422 0.469 1 70.19 66 LEU B O 1
ATOM 3473 N N . ARG B 1 67 ? 27.266 17.281 0.521 1 67.25 67 ARG B N 1
ATOM 3474 C CA . ARG B 1 67 ? 27.984 17.203 -0.747 1 67.25 67 ARG B CA 1
ATOM 3475 C C . ARG B 1 67 ? 27.219 17.906 -1.858 1 67.25 67 ARG B C 1
ATOM 3477 O O . ARG B 1 67 ? 27.828 18.391 -2.818 1 67.25 67 ARG B O 1
ATOM 3484 N N . ARG B 1 68 ? 26.062 18.016 -1.657 1 64.25 68 ARG B N 1
ATOM 3485 C CA . ARG B 1 68 ? 25.219 18.672 -2.648 1 64.25 68 ARG B CA 1
ATOM 3486 C C . ARG B 1 68 ? 25.25 20.188 -2.484 1 64.25 68 ARG B C 1
ATOM 3488 O O . ARG B 1 68 ? 25.047 20.938 -3.447 1 64.25 68 ARG B O 1
ATOM 3495 N N . ARG B 1 69 ? 25.469 20.875 -1.237 1 58 69 ARG B N 1
ATOM 3496 C CA . ARG B 1 69 ? 25.406 22.312 -0.93 1 58 69 ARG B CA 1
ATOM 3497 C C . ARG B 1 69 ? 26.25 23.109 -1.911 1 58 69 ARG B C 1
ATOM 3499 O O . ARG B 1 69 ? 25.875 24.219 -2.287 1 58 69 ARG B O 1
ATOM 3506 N N . HIS B 1 70 ? 27.531 22.75 -2.205 1 50 70 HIS B N 1
ATOM 3507 C CA . HIS B 1 70 ? 28.484 23.656 -2.859 1 50 70 HIS B CA 1
ATOM 3508 C C . HIS B 1 70 ? 28 24.016 -4.266 1 50 70 HIS B C 1
ATOM 3510 O O . HIS B 1 70 ? 28.281 25.109 -4.75 1 50 70 HIS B O 1
ATOM 3516 N N . LYS B 1 71 ? 27.859 23.234 -5.004 1 48.81 71 LYS B N 1
ATOM 3517 C CA . LYS B 1 71 ? 27.719 23.766 -6.359 1 48.81 71 LYS B CA 1
ATOM 3518 C C . LYS B 1 71 ? 26.25 23.922 -6.746 1 48.81 71 LYS B C 1
ATOM 3520 O O . LYS B 1 71 ? 25.875 24.844 -7.469 1 48.81 71 LYS B O 1
ATOM 3525 N N . ASP B 1 72 ? 25.375 22.812 -6.934 1 51.56 72 ASP B N 1
ATOM 3526 C CA . ASP B 1 72 ? 24.219 22.672 -7.816 1 51.56 72 ASP B CA 1
ATOM 3527 C C . ASP B 1 72 ? 22.922 22.594 -7.012 1 51.56 72 ASP B C 1
ATOM 3529 O O . ASP B 1 72 ? 22.938 22.328 -5.812 1 51.56 72 ASP B O 1
ATOM 3533 N N . PRO B 1 73 ? 21.766 22.328 -7.703 1 55.44 73 PRO B N 1
ATOM 3534 C CA . PRO B 1 73 ? 20.312 22.531 -7.664 1 55.44 73 PRO B CA 1
ATOM 3535 C C . PRO B 1 73 ? 19.656 21.859 -6.449 1 55.44 73 PRO B C 1
ATOM 3537 O O . PRO B 1 73 ? 20.094 20.797 -6.016 1 55.44 73 PRO B O 1
ATOM 3540 N N . SER B 1 74 ? 19.172 22.641 -5.523 1 64.94 74 SER B N 1
ATOM 3541 C CA . SER B 1 74 ? 18.219 22.453 -4.445 1 64.94 74 SER B CA 1
ATOM 3542 C C . SER B 1 74 ? 17.312 21.25 -4.719 1 64.94 74 SER B C 1
ATOM 3544 O O . SER B 1 74 ? 17.078 20.891 -5.879 1 64.94 74 SER B O 1
ATOM 3546 N N . PHE B 1 75 ? 17.25 20.406 -3.838 1 77.38 75 PHE B N 1
ATOM 3547 C CA . PHE B 1 75 ? 16.312 19.297 -4.016 1 77.38 75 PHE B CA 1
ATOM 3548 C C . PHE B 1 75 ? 14.867 19.797 -3.941 1 77.38 75 PHE B C 1
ATOM 3550 O O . PHE B 1 75 ? 14.586 20.797 -3.27 1 77.38 75 PHE B O 1
ATOM 3557 N N . HIS B 1 76 ? 14.219 19.125 -4.754 1 87.25 76 HIS B N 1
ATOM 3558 C CA . HIS B 1 76 ? 12.789 19.438 -4.828 1 87.25 76 HIS B CA 1
ATOM 3559 C C . HIS B 1 76 ? 11.992 18.578 -3.854 1 87.25 76 HIS B C 1
ATOM 3561 O O . HIS B 1 76 ? 10.906 18.969 -3.424 1 87.25 76 HIS B O 1
ATOM 3567 N N . ARG B 1 77 ? 12.578 17.469 -3.615 1 90.31 77 ARG B N 1
ATOM 3568 C CA . ARG B 1 77 ? 11.859 16.562 -2.738 1 90.31 77 ARG B CA 1
ATOM 3569 C C . ARG B 1 77 ? 12.773 16.016 -1.646 1 90.31 77 ARG B C 1
ATOM 3571 O O . ARG B 1 77 ? 13.883 15.547 -1.93 1 90.31 77 ARG B O 1
ATOM 3578 N N . PHE B 1 78 ? 12.367 16.188 -0.422 1 90.94 78 PHE B N 1
ATOM 3579 C CA . PHE B 1 78 ? 13.102 15.664 0.728 1 90.94 78 PHE B CA 1
ATOM 3580 C C . PHE B 1 78 ? 12.18 14.859 1.638 1 90.94 78 PHE B C 1
ATOM 3582 O O . PHE B 1 78 ? 11.133 15.359 2.064 1 90.94 78 PHE B O 1
ATOM 3589 N N . ARG B 1 79 ? 12.508 13.602 1.852 1 92.25 79 ARG B N 1
ATOM 3590 C CA . ARG B 1 79 ? 11.75 12.727 2.742 1 92.25 79 ARG B CA 1
ATOM 3591 C C . ARG B 1 79 ? 12.656 12.102 3.801 1 92.25 79 ARG B C 1
ATOM 3593 O O . ARG B 1 79 ? 13.75 11.625 3.486 1 92.25 79 ARG B O 1
ATOM 3600 N N . LEU B 1 80 ? 12.242 12.25 5 1 90.38 80 LEU B N 1
ATOM 3601 C CA . LEU B 1 80 ? 12.977 11.672 6.117 1 90.38 80 LEU B CA 1
ATOM 3602 C C . LEU B 1 80 ? 12.039 10.93 7.059 1 90.38 80 LEU B C 1
ATOM 3604 O O . LEU B 1 80 ? 11.102 11.516 7.605 1 90.38 80 LEU B O 1
ATOM 3608 N N . ARG B 1 81 ? 12.25 9.68 7.207 1 87.94 81 ARG B N 1
ATOM 3609 C CA . ARG B 1 81 ? 11.484 8.844 8.125 1 87.94 81 ARG B CA 1
ATOM 3610 C C . ARG B 1 81 ? 12.398 8.125 9.109 1 87.94 81 ARG B C 1
ATOM 3612 O O . ARG B 1 81 ? 13.32 7.414 8.695 1 87.94 81 ARG B O 1
ATOM 3619 N N . PHE B 1 82 ? 12.109 8.445 10.398 1 82.25 82 PHE B N 1
ATOM 3620 C CA . PHE B 1 82 ? 12.906 7.836 11.461 1 82.25 82 PHE B CA 1
ATOM 3621 C C . PHE B 1 82 ? 12.008 7.293 12.562 1 82.25 82 PHE B C 1
ATOM 3623 O O . PHE B 1 82 ? 11.25 8.039 13.18 1 82.25 82 PHE B O 1
ATOM 3630 N N . LYS B 1 83 ? 11.836 6 12.758 1 70.31 83 LYS B N 1
ATOM 3631 C CA . LYS B 1 83 ? 10.977 5.445 13.797 1 70.31 83 LYS B CA 1
ATOM 3632 C C . LYS B 1 83 ? 11.695 5.414 15.148 1 70.31 83 LYS B C 1
ATOM 3634 O O . LYS B 1 83 ? 11.062 5.57 16.188 1 70.31 83 LYS B O 1
ATOM 3639 N N . SER B 1 84 ? 13.055 4.844 15.195 1 61.59 84 SER B N 1
ATOM 3640 C CA . SER B 1 84 ? 13.727 4.613 16.469 1 61.59 84 SER B CA 1
ATOM 3641 C C . SER B 1 84 ? 15.062 5.348 16.531 1 61.59 84 SER B C 1
ATOM 3643 O O . SER B 1 84 ? 15.867 5.262 15.609 1 61.59 84 SER B O 1
ATOM 3645 N N . CYS B 1 85 ? 14.984 6.66 16.891 1 59.03 85 CYS B N 1
ATOM 3646 C CA . CYS B 1 85 ? 16.375 7.062 17.031 1 59.03 85 CYS B CA 1
ATOM 3647 C C . CYS B 1 85 ? 16.578 7.91 18.281 1 59.03 85 CYS B C 1
ATOM 3649 O O . CYS B 1 85 ? 15.727 8.727 18.625 1 59.03 85 CYS B O 1
ATOM 3651 N N . TYR B 1 86 ? 17.625 7.445 19.016 1 59.38 86 TYR B N 1
ATOM 3652 C CA . TYR B 1 86 ? 18.016 8 20.312 1 59.38 86 TYR B CA 1
ATOM 3653 C C . TYR B 1 86 ? 18.703 9.352 20.141 1 59.38 86 TYR B C 1
ATOM 3655 O O . TYR B 1 86 ? 18.719 10.172 21.062 1 59.38 86 TYR B O 1
ATOM 3663 N N . ASN B 1 87 ? 19.156 9.609 18.969 1 67.06 87 ASN B N 1
ATOM 3664 C CA . ASN B 1 87 ? 19.906 10.852 18.953 1 67.06 87 ASN B CA 1
ATOM 3665 C C . ASN B 1 87 ? 19.156 11.977 18.25 1 67.06 87 ASN B C 1
ATOM 3667 O O . ASN B 1 87 ? 19.375 12.242 17.078 1 67.06 87 ASN B O 1
ATOM 3671 N N . HIS B 1 88 ? 18.422 12.672 18.906 1 71.75 88 HIS B N 1
ATOM 3672 C CA . HIS B 1 88 ? 17.562 13.75 18.438 1 71.75 88 HIS B CA 1
ATOM 3673 C C . HIS B 1 88 ? 18.391 14.914 17.891 1 71.75 88 HIS B C 1
ATOM 3675 O O . HIS B 1 88 ? 18.016 15.539 16.906 1 71.75 88 HIS B O 1
ATOM 3681 N N . GLY B 1 89 ? 19.516 15.016 18.516 1 74.38 89 GLY B N 1
ATOM 3682 C CA . GLY B 1 89 ? 20.359 16.125 18.094 1 74.38 89 GLY B CA 1
ATOM 3683 C C . GLY B 1 89 ? 20.891 15.992 16.688 1 74.38 89 GLY B C 1
ATOM 3684 O O . GLY B 1 89 ? 20.859 16.953 15.914 1 74.38 89 GLY B O 1
ATOM 3685 N N . GLU B 1 90 ? 21.219 14.891 16.328 1 75.81 90 GLU B N 1
ATOM 3686 C CA . GLU B 1 90 ? 21.766 14.656 15 1 75.81 90 GLU B CA 1
ATOM 3687 C C . GLU B 1 90 ? 20.703 14.789 13.922 1 75.81 90 GLU B C 1
ATOM 3689 O O . GLU B 1 90 ? 20.953 15.352 12.852 1 75.81 90 GLU B O 1
ATOM 3694 N N . ILE B 1 91 ? 19.641 14.352 14.219 1 78.75 91 ILE B N 1
ATOM 3695 C CA . ILE B 1 91 ? 18.547 14.406 13.258 1 78.75 91 ILE B CA 1
ATOM 3696 C C . ILE B 1 91 ? 18.094 15.852 13.086 1 78.75 91 ILE B C 1
ATOM 3698 O O . ILE B 1 91 ? 17.797 16.281 11.969 1 78.75 91 ILE B O 1
ATOM 3702 N N . ASN B 1 92 ? 18.062 16.516 14.227 1 77.81 92 ASN B N 1
ATOM 3703 C CA . ASN B 1 92 ? 17.719 17.938 14.148 1 77.81 92 ASN B CA 1
ATOM 3704 C C . ASN B 1 92 ? 18.688 18.703 13.25 1 77.81 92 ASN B C 1
ATOM 3706 O O . ASN B 1 92 ? 18.266 19.547 12.453 1 77.81 92 ASN B O 1
ATOM 3710 N N . THR B 1 93 ? 19.891 18.312 13.398 1 78.5 93 THR B N 1
ATOM 3711 C CA . THR B 1 93 ? 20.922 18.953 12.578 1 78.5 93 THR B CA 1
ATOM 3712 C C . THR B 1 93 ? 20.75 18.594 11.109 1 78.5 93 THR B C 1
ATOM 3714 O O . THR B 1 93 ? 20.875 19.438 10.227 1 78.5 93 THR B O 1
ATOM 3717 N N . LEU B 1 94 ? 20.422 17.453 10.875 1 81.5 94 LEU B N 1
ATOM 3718 C CA . LEU B 1 94 ? 20.203 16.984 9.516 1 81.5 94 LEU B CA 1
ATOM 3719 C C . LEU B 1 94 ? 19.047 17.719 8.859 1 81.5 94 LEU B C 1
ATOM 3721 O O . LEU B 1 94 ? 19.172 18.188 7.723 1 81.5 94 LEU B O 1
ATOM 3725 N N . ILE B 1 95 ? 18.016 17.828 9.547 1 82.75 95 ILE B N 1
ATOM 3726 C CA . ILE B 1 95 ? 16.828 18.5 9.008 1 82.75 95 ILE B CA 1
ATOM 3727 C C . ILE B 1 95 ? 17.125 19.969 8.75 1 82.75 95 ILE B C 1
ATOM 3729 O O . ILE B 1 95 ? 16.766 20.5 7.703 1 82.75 95 ILE B O 1
ATOM 3733 N N . LYS B 1 96 ? 17.75 20.562 9.719 1 80.25 96 LYS B N 1
ATOM 3734 C CA . LYS B 1 96 ? 18.109 21.969 9.555 1 80.25 96 LYS B CA 1
ATOM 3735 C C . LYS B 1 96 ? 18.969 22.172 8.312 1 80.25 96 LYS B C 1
ATOM 3737 O O . LYS B 1 96 ? 18.719 23.094 7.531 1 80.25 96 LYS B O 1
ATOM 3742 N N . HIS B 1 97 ? 19.844 21.328 8.148 1 79.62 97 HIS B N 1
ATOM 3743 C CA . HIS B 1 97 ? 20.734 21.438 7 1 79.62 97 HIS B CA 1
ATOM 3744 C C . HIS B 1 97 ? 19.984 21.172 5.695 1 79.62 97 HIS B C 1
ATOM 3746 O O . HIS B 1 97 ? 20.188 21.875 4.707 1 79.62 97 HIS B O 1
ATOM 3752 N N . ALA B 1 98 ? 19.219 20.125 5.648 1 82.12 98 ALA B N 1
ATOM 3753 C CA . ALA B 1 98 ? 18.438 19.797 4.457 1 82.12 98 ALA B CA 1
ATOM 3754 C C . ALA B 1 98 ? 17.562 20.969 4.047 1 82.12 98 ALA B C 1
ATOM 3756 O O . ALA B 1 98 ? 17.453 21.297 2.861 1 82.12 98 ALA B O 1
ATOM 3757 N N . MET B 1 99 ? 16.984 21.578 5.02 1 81.19 99 MET B N 1
ATOM 3758 C CA . MET B 1 99 ? 16.078 22.688 4.742 1 81.19 99 MET B CA 1
ATOM 3759 C C . MET B 1 99 ? 16.844 23.906 4.246 1 81.19 99 MET B C 1
ATOM 3761 O O . MET B 1 99 ? 16.359 24.641 3.387 1 81.19 99 MET B O 1
ATOM 3765 N N . GLN B 1 100 ? 17.984 24.062 4.766 1 78.31 100 GLN B N 1
ATOM 3766 C CA . GLN B 1 100 ? 18.812 25.188 4.348 1 78.31 100 GLN B CA 1
ATOM 3767 C C . GLN B 1 100 ? 19.266 25.031 2.9 1 78.31 100 GLN B C 1
ATOM 3769 O O . GLN B 1 100 ? 19.281 26 2.137 1 78.31 100 GLN B O 1
ATOM 3774 N N . ILE B 1 101 ? 19.516 23.828 2.59 1 76.62 101 ILE B N 1
ATOM 3775 C CA . ILE B 1 101 ? 20 23.531 1.247 1 76.62 101 ILE B CA 1
ATOM 3776 C C . ILE B 1 101 ? 18.859 23.656 0.247 1 76.62 101 ILE B C 1
ATOM 3778 O O . ILE B 1 101 ? 19.047 24.125 -0.875 1 76.62 101 ILE B O 1
ATOM 3782 N N . SER B 1 102 ? 17.703 23.25 0.707 1 76.25 102 SER B N 1
ATOM 3783 C CA . SER B 1 102 ? 16.562 23.141 -0.21 1 76.25 102 SER B CA 1
ATOM 3784 C C . SER B 1 102 ? 15.695 24.391 -0.149 1 76.25 102 SER B C 1
ATOM 3786 O O . SER B 1 102 ? 14.633 24.453 -0.775 1 76.25 102 SER B O 1
ATOM 3788 N N . ARG B 1 103 ? 15.992 25.422 0.626 1 73.38 103 ARG B N 1
ATOM 3789 C CA . ARG B 1 103 ? 15.148 26.547 0.996 1 73.38 103 ARG B CA 1
ATOM 3790 C C . ARG B 1 103 ? 14.492 27.172 -0.234 1 73.38 103 ARG B C 1
ATOM 3792 O O . ARG B 1 103 ? 13.32 27.531 -0.199 1 73.38 103 ARG B O 1
ATOM 3799 N N . ARG B 1 104 ? 15.133 27.125 -1.413 1 73 104 ARG B N 1
ATOM 3800 C CA . ARG B 1 104 ? 14.602 27.891 -2.533 1 73 104 ARG B CA 1
ATOM 3801 C C . ARG B 1 104 ? 13.836 27 -3.5 1 73 104 ARG B C 1
ATOM 3803 O O . ARG B 1 104 ? 13.055 27.484 -4.32 1 73 104 ARG B O 1
ATOM 3810 N N . ARG B 1 105 ? 13.867 25.734 -3.289 1 82.88 105 ARG B N 1
ATOM 3811 C CA . ARG B 1 105 ? 13.289 24.922 -4.355 1 82.88 105 ARG B CA 1
ATOM 3812 C C . ARG B 1 105 ? 12.531 23.734 -3.787 1 82.88 105 ARG B C 1
ATOM 3814 O O . ARG B 1 105 ? 12.055 22.875 -4.539 1 82.88 105 ARG B O 1
ATOM 3821 N N . LEU B 1 106 ? 12.375 23.766 -2.539 1 89.44 106 LEU B N 1
ATOM 3822 C CA . LEU B 1 106 ? 11.711 22.625 -1.919 1 89.44 106 LEU B CA 1
ATOM 3823 C C . LEU B 1 106 ? 10.234 22.578 -2.295 1 89.44 106 LEU B C 1
ATOM 3825 O O . LEU B 1 106 ? 9.523 23.578 -2.125 1 89.44 106 LEU B O 1
ATOM 3829 N N . GLN B 1 107 ? 9.828 21.531 -2.865 1 93.25 107 GLN B N 1
ATOM 3830 C CA . GLN B 1 107 ? 8.438 21.375 -3.27 1 93.25 107 GLN B CA 1
ATOM 3831 C C . GLN B 1 107 ? 7.75 20.297 -2.441 1 93.25 107 GLN B C 1
ATOM 3833 O O . GLN B 1 107 ? 6.539 20.359 -2.211 1 93.25 107 GLN B O 1
ATOM 3838 N N . HIS B 1 108 ? 8.461 19.312 -2.076 1 95.5 108 HIS B N 1
ATOM 3839 C CA . HIS B 1 108 ? 7.914 18.172 -1.344 1 95.5 108 HIS B CA 1
ATOM 3840 C C . HIS B 1 108 ? 8.719 17.891 -0.079 1 95.5 108 HIS B C 1
ATOM 3842 O O . HIS B 1 108 ? 9.914 17.594 -0.15 1 95.5 108 HIS B O 1
ATOM 3848 N N . LEU B 1 109 ? 8.047 18.016 1.055 1 94.75 109 LEU B N 1
ATOM 3849 C CA . LEU B 1 109 ? 8.664 17.703 2.34 1 94.75 109 LEU B CA 1
ATOM 3850 C C . LEU B 1 109 ? 7.84 16.672 3.1 1 94.75 109 LEU B C 1
ATOM 3852 O O . LEU B 1 109 ? 6.652 16.875 3.346 1 94.75 109 LEU B O 1
ATOM 3856 N N . ASP B 1 110 ? 8.375 15.57 3.396 1 94.81 110 ASP B N 1
ATOM 3857 C CA . ASP B 1 110 ? 7.742 14.477 4.129 1 94.81 110 ASP B CA 1
ATOM 3858 C C . ASP B 1 110 ? 8.609 14.023 5.301 1 94.81 110 ASP B C 1
ATOM 3860 O O . ASP B 1 110 ? 9.625 13.367 5.109 1 94.81 110 ASP B O 1
ATOM 3864 N N . LEU B 1 111 ? 8.18 14.43 6.477 1 92.94 111 LEU B N 1
ATOM 3865 C CA . LEU B 1 111 ? 8.922 14.086 7.688 1 92.94 111 LEU B CA 1
ATOM 3866 C C . LEU B 1 111 ? 8.102 13.172 8.586 1 92.94 111 LEU B C 1
ATOM 3868 O O . LEU B 1 111 ? 6.961 13.484 8.93 1 92.94 111 LEU B O 1
ATOM 3872 N N . ASN B 1 112 ? 8.531 12.062 8.898 1 90.38 112 ASN B N 1
ATOM 3873 C CA . ASN B 1 112 ? 7.957 11.133 9.867 1 90.38 112 ASN B CA 1
ATOM 3874 C C . ASN B 1 112 ? 8.977 10.734 10.93 1 90.38 112 ASN B C 1
ATOM 3876 O O . ASN B 1 112 ? 9.797 9.844 10.711 1 90.38 112 ASN B O 1
ATOM 3880 N N . LEU B 1 113 ? 8.906 11.469 11.977 1 85.12 113 LEU B N 1
ATOM 3881 C CA . LEU B 1 113 ? 9.938 11.328 13 1 85.12 113 LEU B CA 1
ATOM 3882 C C . LEU B 1 113 ? 9.328 10.992 14.352 1 85.12 113 LEU B C 1
ATOM 3884 O O . LEU B 1 113 ? 8.32 11.586 14.75 1 85.12 113 LEU B O 1
ATOM 3888 N N . HIS B 1 114 ? 9.531 9.914 14.859 1 70.56 114 HIS B N 1
ATOM 3889 C CA . HIS B 1 114 ? 9.047 9.539 16.188 1 70.56 114 HIS B CA 1
ATOM 3890 C C . HIS B 1 114 ? 9.859 10.211 17.281 1 70.56 114 HIS B C 1
ATOM 3892 O O . HIS B 1 114 ? 10.312 9.555 18.219 1 70.56 114 HIS B O 1
ATOM 3898 N N . LEU B 1 115 ? 10.273 11.438 16.953 1 66.19 115 LEU B N 1
ATOM 3899 C CA . LEU B 1 115 ? 11.117 12.188 17.875 1 66.19 115 LEU B CA 1
ATOM 3900 C C . LEU B 1 115 ? 10.562 13.586 18.109 1 66.19 115 LEU B C 1
ATOM 3902 O O . LEU B 1 115 ? 9.734 14.07 17.328 1 66.19 115 LEU B O 1
ATOM 3906 N N . PHE B 1 116 ? 10.797 14.102 19.391 1 63.47 116 PHE B N 1
ATOM 3907 C CA . PHE B 1 116 ? 10.484 15.484 19.734 1 63.47 116 PHE B CA 1
ATOM 3908 C C . PHE B 1 116 ? 11.375 16.453 18.938 1 63.47 116 PHE B C 1
ATOM 3910 O O . PHE B 1 116 ? 12.312 17.016 19.5 1 63.47 116 PHE B O 1
ATOM 3917 N N . ILE B 1 117 ? 11.219 16.328 17.625 1 66.69 117 ILE B N 1
ATOM 3918 C CA . ILE B 1 117 ? 12.086 17.172 16.828 1 66.69 117 ILE B CA 1
ATOM 3919 C C . ILE B 1 117 ? 11.344 18.453 16.438 1 66.69 117 ILE B C 1
ATOM 3921 O O . ILE B 1 117 ? 10.125 18.438 16.25 1 66.69 117 ILE B O 1
ATOM 3925 N N . GLU B 1 118 ? 12.125 19.531 16.5 1 71.44 118 GLU B N 1
ATOM 3926 C CA . GLU B 1 118 ? 11.617 20.844 16.156 1 71.44 118 GLU B CA 1
ATOM 3927 C C . GLU B 1 118 ? 11.867 21.172 14.68 1 71.44 118 GLU B C 1
ATOM 3929 O O . GLU B 1 118 ? 13.016 21.188 14.234 1 71.44 118 GLU B O 1
ATOM 3934 N N . VAL B 1 119 ? 10.828 21.281 13.828 1 79.62 119 VAL B N 1
ATOM 3935 C CA . VAL B 1 119 ? 10.938 21.703 12.43 1 79.62 119 VAL B CA 1
ATOM 3936 C C . VAL B 1 119 ? 11.211 23.203 12.352 1 79.62 119 VAL B C 1
ATOM 3938 O O . VAL B 1 119 ? 10.539 23.984 13.008 1 79.62 119 VAL B O 1
ATOM 3941 N N . PRO B 1 120 ? 12.242 23.531 11.625 1 81.94 120 PRO B N 1
ATOM 3942 C CA . PRO B 1 120 ? 12.531 24.969 11.484 1 81.94 120 PRO B CA 1
ATOM 3943 C C . PRO B 1 120 ? 11.32 25.766 10.984 1 81.94 120 PRO B C 1
ATOM 3945 O O . PRO B 1 120 ? 10.586 25.281 10.109 1 81.94 120 PRO B O 1
ATOM 3948 N N . PHE B 1 121 ? 11.188 27.016 11.508 1 83.81 121 PHE B N 1
ATOM 3949 C CA . PHE B 1 121 ? 10.008 27.844 11.266 1 83.81 121 PHE B CA 1
ATOM 3950 C C . PHE B 1 121 ? 9.914 28.25 9.797 1 83.81 121 PHE B C 1
ATOM 3952 O O . PHE B 1 121 ? 8.82 28.469 9.281 1 83.81 121 PHE B O 1
ATOM 3959 N N . PHE B 1 122 ? 11.008 28.344 9.109 1 84.5 122 PHE B N 1
ATOM 3960 C CA . PHE B 1 122 ? 10.984 28.859 7.742 1 84.5 122 PHE B CA 1
ATOM 3961 C C . PHE B 1 122 ? 10.297 27.875 6.801 1 84.5 122 PHE B C 1
ATOM 3963 O O . PHE B 1 122 ? 9.859 28.266 5.715 1 84.5 122 PHE B O 1
ATOM 3970 N N . VAL B 1 123 ? 10.203 26.625 7.195 1 88.44 123 VAL B N 1
ATOM 3971 C CA . VAL B 1 123 ? 9.508 25.625 6.387 1 88.44 123 VAL B CA 1
ATOM 3972 C C . VAL B 1 123 ? 8.055 26.047 6.18 1 88.44 123 VAL B C 1
ATOM 3974 O O . VAL B 1 123 ? 7.477 25.812 5.117 1 88.44 123 VAL B O 1
ATOM 3977 N N . PHE B 1 124 ? 7.5 26.797 7.176 1 92.62 124 PHE B N 1
ATOM 3978 C CA . PHE B 1 124 ? 6.086 27.156 7.164 1 92.62 124 PHE B CA 1
ATOM 3979 C C . PHE B 1 124 ? 5.863 28.453 6.398 1 92.62 124 PHE B C 1
ATOM 3981 O O . PHE B 1 124 ? 4.734 28.938 6.293 1 92.62 124 PHE B O 1
ATOM 3988 N N . ARG B 1 125 ? 6.98 28.938 5.77 1 90.94 125 ARG B N 1
ATOM 3989 C CA . ARG B 1 125 ? 6.898 30.125 4.926 1 90.94 125 ARG B CA 1
ATOM 3990 C C . ARG B 1 125 ? 7.512 29.875 3.553 1 90.94 125 ARG B C 1
ATOM 3992 O O . ARG B 1 125 ? 7.801 30.812 2.809 1 90.94 125 ARG B O 1
ATOM 3999 N N . CYS B 1 126 ? 7.742 28.641 3.285 1 90.88 126 CYS B N 1
ATOM 4000 C CA . CYS B 1 126 ? 8.328 28.25 2.004 1 90.88 126 CYS B CA 1
ATOM 4001 C C . CYS B 1 126 ? 7.301 28.344 0.884 1 90.88 126 CYS B C 1
ATOM 4003 O O . CYS B 1 126 ? 6.402 27.5 0.792 1 90.88 126 CYS B O 1
ATOM 4005 N N . LYS B 1 127 ? 7.477 29.203 -0.038 1 90.56 127 LYS B N 1
ATOM 4006 C CA . LYS B 1 127 ? 6.48 29.516 -1.06 1 90.56 127 LYS B CA 1
ATOM 4007 C C . LYS B 1 127 ? 6.465 28.453 -2.154 1 90.56 127 LYS B C 1
ATOM 4009 O O . LYS B 1 127 ? 5.52 28.391 -2.943 1 90.56 127 LYS B O 1
ATOM 4014 N N . THR B 1 128 ? 7.461 27.641 -2.193 1 92.25 128 THR B N 1
ATOM 4015 C CA . THR B 1 128 ? 7.551 26.656 -3.27 1 92.25 128 THR B CA 1
ATOM 4016 C C . THR B 1 128 ? 6.973 25.328 -2.83 1 92.25 128 THR B C 1
ATOM 4018 O O . THR B 1 128 ? 6.797 24.422 -3.648 1 92.25 128 THR B O 1
ATOM 4021 N N . LEU B 1 129 ? 6.594 25.172 -1.592 1 95 129 LEU B N 1
ATOM 4022 C CA . LEU B 1 129 ? 6.133 23.906 -1.043 1 95 129 LEU B CA 1
ATOM 4023 C C . LEU B 1 129 ? 4.773 23.531 -1.62 1 95 129 LEU B C 1
ATOM 4025 O O . LEU B 1 129 ? 3.84 24.344 -1.604 1 95 129 LEU B O 1
ATOM 4029 N N . VAL B 1 130 ? 4.738 22.406 -2.18 1 97.25 130 VAL B N 1
ATOM 4030 C CA . VAL B 1 130 ? 3.5 21.891 -2.758 1 97.25 130 VAL B CA 1
ATOM 4031 C C . VAL B 1 130 ? 2.938 20.781 -1.876 1 97.25 130 VAL B C 1
ATOM 4033 O O . VAL B 1 130 ? 1.72 20.641 -1.739 1 97.25 130 VAL B O 1
ATOM 4036 N N . VAL B 1 131 ? 3.785 19.984 -1.326 1 98.06 131 VAL B N 1
ATOM 4037 C CA . VAL B 1 131 ? 3.396 18.875 -0.458 1 98.06 131 VAL B CA 1
ATOM 4038 C C . VAL B 1 131 ? 4.113 19 0.886 1 98.06 131 VAL B C 1
ATOM 4040 O O . VAL B 1 131 ? 5.34 19.109 0.937 1 98.06 131 VAL B O 1
ATOM 4043 N N . LEU B 1 132 ? 3.344 19 1.98 1 97.12 132 LEU B N 1
ATOM 4044 C CA . LEU B 1 132 ? 3.883 19.016 3.336 1 97.12 132 LEU B CA 1
ATOM 4045 C C . LEU B 1 132 ? 3.273 17.906 4.184 1 97.12 132 LEU B C 1
ATOM 4047 O O . LEU B 1 132 ? 2.074 17.922 4.469 1 97.12 132 LEU B O 1
ATOM 4051 N N . LYS B 1 133 ? 4.016 16.953 4.527 1 96.31 133 LYS B N 1
ATOM 4052 C CA . LYS B 1 133 ? 3.586 15.859 5.395 1 96.31 133 LYS B CA 1
ATOM 4053 C C . LYS B 1 133 ? 4.43 15.805 6.664 1 96.31 133 LYS B C 1
ATOM 4055 O O . LYS B 1 133 ? 5.648 15.625 6.598 1 96.31 133 LYS B O 1
ATOM 4060 N N . LEU B 1 134 ? 3.791 15.945 7.742 1 94.38 134 LEU B N 1
ATOM 4061 C CA . LEU B 1 134 ? 4.449 15.906 9.047 1 94.38 134 LEU B CA 1
ATOM 4062 C C . LEU B 1 134 ? 3.812 14.852 9.945 1 94.38 134 LEU B C 1
ATOM 4064 O O . LEU B 1 134 ? 2.602 14.875 10.172 1 94.38 134 LEU B O 1
ATOM 4068 N N . SER B 1 135 ? 4.621 13.961 10.391 1 91.94 135 SER B N 1
ATOM 4069 C CA . SER B 1 135 ? 4.117 12.898 11.258 1 91.94 135 SER B CA 1
ATOM 4070 C C . SER B 1 135 ? 5 12.719 12.484 1 91.94 135 SER B C 1
ATOM 4072 O O . SER B 1 135 ? 6.227 12.68 12.375 1 91.94 135 SER B O 1
ATOM 4074 N N . HIS B 1 136 ? 4.375 12.656 13.648 1 88 136 HIS B N 1
ATOM 4075 C CA . HIS B 1 136 ? 5.035 12.391 14.914 1 88 136 HIS B CA 1
ATOM 4076 C C . HIS B 1 136 ? 6.109 13.43 15.211 1 88 136 HIS B C 1
ATOM 4078 O O . HIS B 1 136 ? 7.258 13.086 15.5 1 88 136 HIS B O 1
ATOM 4084 N N . LEU B 1 137 ? 5.586 14.648 15.125 1 87.5 137 LEU B N 1
ATOM 4085 C CA . LEU B 1 137 ? 6.508 15.766 15.32 1 87.5 137 LEU B CA 1
ATOM 4086 C C . LEU B 1 137 ? 5.926 16.781 16.297 1 87.5 137 LEU B C 1
ATOM 4088 O O . LEU B 1 137 ? 4.727 16.766 16.578 1 87.5 137 LEU B O 1
ATOM 4092 N N . VAL B 1 138 ? 6.887 17.594 16.859 1 85.44 138 VAL B N 1
ATOM 4093 C CA . VAL B 1 138 ? 6.504 18.703 17.719 1 85.44 138 VAL B CA 1
ATOM 4094 C C . VAL B 1 138 ? 6.809 20.031 17.016 1 85.44 138 VAL B C 1
ATOM 4096 O O . VAL B 1 138 ? 7.918 20.234 16.516 1 85.44 138 VAL B O 1
ATOM 4099 N N . LEU B 1 139 ? 5.863 20.828 16.891 1 87.69 139 LEU B N 1
ATOM 4100 C CA . LEU B 1 139 ? 6.023 22.172 16.375 1 87.69 139 LEU B CA 1
ATOM 4101 C C . LEU B 1 139 ? 6.012 23.203 17.5 1 87.69 139 LEU B C 1
ATOM 4103 O O . LEU B 1 139 ? 5.078 23.234 18.312 1 87.69 139 LEU B O 1
ATOM 4107 N N . LYS B 1 140 ? 7.086 23.922 17.531 1 85.12 140 LYS B N 1
ATOM 4108 C CA . LYS B 1 140 ? 7.207 24.875 18.625 1 85.12 140 LYS B CA 1
ATOM 4109 C C . LYS B 1 140 ? 7.371 26.297 18.109 1 85.12 140 LYS B C 1
ATOM 4111 O O . LYS B 1 140 ? 8.102 26.531 17.125 1 85.12 140 LYS B O 1
ATOM 4116 N N . ASN B 1 141 ? 6.672 27.188 18.688 1 86.38 141 ASN B N 1
ATOM 4117 C CA . ASN B 1 141 ? 6.863 28.609 18.5 1 86.38 141 ASN B CA 1
ATOM 4118 C C . ASN B 1 141 ? 6.641 29.031 17.047 1 86.38 141 ASN B C 1
ATOM 4120 O O . ASN B 1 141 ? 7.449 29.766 16.484 1 86.38 141 ASN B O 1
ATOM 4124 N N . ILE B 1 142 ? 5.633 28.516 16.469 1 87.94 142 ILE B N 1
ATOM 4125 C CA . ILE B 1 142 ? 5.242 28.922 15.117 1 87.94 142 ILE B CA 1
ATOM 4126 C C . ILE B 1 142 ? 4.148 29.984 15.195 1 87.94 142 ILE B C 1
ATOM 4128 O O . ILE B 1 142 ? 3.045 29.719 15.68 1 87.94 142 ILE B O 1
ATOM 4132 N N . PHE B 1 143 ? 4.422 31.141 14.664 1 87.25 143 PHE B N 1
ATOM 4133 C CA . PHE B 1 143 ? 3.494 32.25 14.828 1 87.25 143 PHE B CA 1
ATOM 4134 C C . PHE B 1 143 ? 2.865 32.625 13.492 1 87.25 143 PHE B C 1
ATOM 4136 O O . PHE B 1 143 ? 1.835 33.312 13.453 1 87.25 143 PHE B O 1
ATOM 4143 N N . PHE B 1 144 ? 3.6 32.25 12.484 1 89.5 144 PHE B N 1
ATOM 4144 C CA . PHE B 1 144 ? 3.086 32.625 11.18 1 89.5 144 PHE B CA 1
ATOM 4145 C C . PHE B 1 144 ? 3.312 31.516 10.156 1 89.5 144 PHE B C 1
ATOM 4147 O O . PHE B 1 144 ? 4.398 30.938 10.094 1 89.5 144 PHE B O 1
ATOM 4154 N N . VAL B 1 145 ? 2.232 31.219 9.438 1 92.12 145 VAL B N 1
ATOM 4155 C CA . VAL B 1 145 ? 2.273 30.234 8.367 1 92.12 145 VAL B CA 1
ATOM 4156 C C . VAL B 1 145 ? 1.826 30.859 7.055 1 92.12 145 VAL B C 1
ATOM 4158 O O . VAL B 1 145 ? 0.898 31.672 7.039 1 92.12 145 VAL B O 1
ATOM 4161 N N . ASN B 1 146 ? 2.564 30.688 6 1 93.5 146 ASN B N 1
ATOM 4162 C CA . ASN B 1 146 ? 2.203 31.125 4.66 1 93.5 146 ASN B CA 1
ATOM 4163 C C . ASN B 1 146 ? 2.682 30.141 3.596 1 93.5 146 ASN B C 1
ATOM 4165 O O . ASN B 1 146 ? 3.854 30.156 3.217 1 93.5 146 ASN B O 1
ATOM 4169 N N . LEU B 1 147 ? 1.714 29.328 3.064 1 95.12 147 LEU B N 1
ATOM 4170 C CA . LEU B 1 147 ? 2.012 28.297 2.074 1 95.12 147 LEU B CA 1
ATOM 4171 C C . LEU B 1 147 ? 1.058 28.391 0.887 1 95.12 147 LEU B C 1
ATOM 4173 O O . LEU B 1 147 ? 0.183 27.531 0.717 1 95.12 147 LEU B O 1
ATOM 4177 N N . PRO B 1 148 ? 1.286 29.312 -0.018 1 94.12 148 PRO B N 1
ATOM 4178 C CA . PRO B 1 148 ? 0.318 29.625 -1.071 1 94.12 148 PRO B CA 1
ATOM 4179 C C . PRO B 1 148 ? 0.219 28.531 -2.129 1 94.12 148 PRO B C 1
ATOM 4181 O O . PRO B 1 148 ? -0.823 28.391 -2.773 1 94.12 148 PRO B O 1
ATOM 4184 N N . LEU B 1 149 ? 1.274 27.688 -2.299 1 96.19 149 LEU B N 1
ATOM 4185 C CA . LEU B 1 149 ? 1.25 26.688 -3.361 1 96.19 149 LEU B CA 1
ATOM 4186 C C . LEU B 1 149 ? 0.964 25.297 -2.797 1 96.19 149 LEU B C 1
ATOM 4188 O O . LEU B 1 149 ? 0.941 24.312 -3.539 1 96.19 149 LEU B O 1
ATOM 4192 N N . LEU B 1 150 ? 0.654 25.219 -1.533 1 97.38 150 LEU B N 1
ATOM 4193 C CA . LEU B 1 150 ? 0.479 23.922 -0.876 1 97.38 150 LEU B CA 1
ATOM 4194 C C . LEU B 1 150 ? -0.784 23.234 -1.373 1 97.38 150 LEU B C 1
ATOM 4196 O O . LEU B 1 150 ? -1.871 23.812 -1.344 1 97.38 150 LEU B O 1
ATOM 4200 N N . LYS B 1 151 ? -0.625 22.047 -1.835 1 97.81 151 LYS B N 1
ATOM 4201 C CA . LYS B 1 151 ? -1.748 21.25 -2.328 1 97.81 151 LYS B CA 1
ATOM 4202 C C . LYS B 1 151 ? -2.059 20.094 -1.389 1 97.81 151 LYS B C 1
ATOM 4204 O O . LYS B 1 151 ? -3.203 19.641 -1.31 1 97.81 151 LYS B O 1
ATOM 4209 N N . THR B 1 152 ? -1.066 19.594 -0.79 1 98.5 152 THR B N 1
ATOM 4210 C CA . THR B 1 152 ? -1.226 18.469 0.126 1 98.5 152 THR B CA 1
ATOM 4211 C C . THR B 1 152 ? -0.679 18.812 1.508 1 98.5 152 THR B C 1
ATOM 4213 O O . THR B 1 152 ? 0.479 19.219 1.641 1 98.5 152 THR B O 1
ATOM 4216 N N . LEU B 1 153 ? -1.523 18.656 2.543 1 97.75 153 LEU B N 1
ATOM 4217 C CA . LEU B 1 153 ? -1.126 18.859 3.932 1 97.75 153 LEU B CA 1
ATOM 4218 C C . LEU B 1 153 ? -1.503 17.656 4.789 1 97.75 153 LEU B C 1
ATOM 4220 O O . LEU B 1 153 ? -2.686 17.344 4.941 1 97.75 153 LEU B O 1
ATOM 4224 N N . HIS B 1 154 ? -0.55 16.984 5.25 1 97.62 154 HIS B N 1
ATOM 4225 C CA . HIS B 1 154 ? -0.778 15.867 6.164 1 97.62 154 HIS B CA 1
ATOM 4226 C C . HIS B 1 154 ? -0.163 16.141 7.531 1 97.62 154 HIS B C 1
ATOM 4228 O O . HIS B 1 154 ? 1.055 16.297 7.648 1 97.62 154 HIS B O 1
ATOM 4234 N N . LEU B 1 155 ? -0.992 16.188 8.484 1 95.31 155 LEU B N 1
ATOM 4235 C CA . LEU B 1 155 ? -0.578 16.312 9.883 1 95.31 155 LEU B CA 1
ATOM 4236 C C . LEU B 1 155 ? -1.036 15.117 10.703 1 95.31 155 LEU B C 1
ATOM 4238 O O . LEU B 1 155 ? -2.213 15.016 11.055 1 95.31 155 LEU B O 1
ATOM 4242 N N . ASN B 1 156 ? -0.108 14.281 10.992 1 92.81 156 ASN B N 1
ATOM 4243 C CA . ASN B 1 156 ? -0.42 13.07 11.742 1 92.81 156 ASN B CA 1
ATOM 4244 C C . ASN B 1 156 ? 0.357 13.008 13.055 1 92.81 156 ASN B C 1
ATOM 4246 O O . ASN B 1 156 ? 1.584 12.891 13.055 1 92.81 156 ASN B O 1
ATOM 4250 N N . SER B 1 157 ? -0.351 13.055 14.219 1 90.44 157 SER B N 1
ATOM 4251 C CA . SER B 1 157 ? 0.263 13 15.539 1 90.44 157 SER B CA 1
ATOM 4252 C C . SER B 1 157 ? 1.272 14.125 15.734 1 90.44 157 SER B C 1
ATOM 4254 O O . SER B 1 157 ? 2.422 13.875 16.109 1 90.44 157 SER B O 1
ATOM 4256 N N . VAL B 1 158 ? 0.765 15.242 15.477 1 91.62 158 VAL B N 1
ATOM 4257 C CA . VAL B 1 158 ? 1.576 16.438 15.617 1 91.62 158 VAL B CA 1
ATOM 4258 C C . VAL B 1 158 ? 1.183 17.188 16.891 1 91.62 158 VAL B C 1
ATOM 4260 O O . VAL B 1 158 ? -0.005 17.328 17.188 1 91.62 158 VAL B O 1
ATOM 4263 N N . ILE B 1 159 ? 2.164 17.656 17.688 1 89.12 159 ILE B N 1
ATOM 4264 C CA . ILE B 1 159 ? 1.939 18.438 18.891 1 89.12 159 ILE B CA 1
ATOM 4265 C C . ILE B 1 159 ? 2.391 19.875 18.672 1 89.12 159 ILE B C 1
ATOM 4267 O O . ILE B 1 159 ? 3.537 20.125 18.281 1 89.12 159 ILE B O 1
ATOM 4271 N N . SER B 1 160 ? 1.509 20.734 18.812 1 90.31 160 SER B N 1
ATOM 4272 C CA . SER B 1 160 ? 1.844 22.156 18.734 1 90.31 160 SER B CA 1
ATOM 4273 C C . SER B 1 160 ? 2 22.766 20.125 1 90.31 160 SER B C 1
ATOM 4275 O O . SER B 1 160 ? 1.12 22.625 20.984 1 90.31 160 SER B O 1
ATOM 4277 N N . ILE B 1 161 ? 3.182 23.344 20.344 1 88.06 161 ILE B N 1
ATOM 4278 C CA . ILE B 1 161 ? 3.465 23.969 21.641 1 88.06 161 ILE B CA 1
ATOM 4279 C C . ILE B 1 161 ? 3.707 25.469 21.453 1 88.06 161 ILE B C 1
ATOM 4281 O O . ILE B 1 161 ? 4.574 25.859 20.672 1 88.06 161 ILE B O 1
ATOM 4285 N N . LYS B 1 162 ? 2.955 26.25 22.156 1 87.56 162 LYS B N 1
ATOM 4286 C CA . LYS B 1 162 ? 3.113 27.688 22.141 1 87.56 162 LYS B CA 1
ATOM 4287 C C . LYS B 1 162 ? 2.945 28.25 20.734 1 87.56 162 LYS B C 1
ATOM 4289 O O . LYS B 1 162 ? 3.74 29.094 20.297 1 87.56 162 LYS B O 1
ATOM 4294 N N . CYS B 1 163 ? 2.066 27.625 19.984 1 82.75 163 CYS B N 1
ATOM 4295 C CA . CYS B 1 163 ? 1.748 28.094 18.641 1 82.75 163 CYS B CA 1
ATOM 4296 C C . CYS B 1 163 ? 0.434 28.875 18.625 1 82.75 163 CYS B C 1
ATOM 4298 O O . CYS B 1 163 ? -0.42 28.656 19.5 1 82.75 163 CYS B O 1
ATOM 4300 N N . GLN B 1 164 ? 0.343 29.812 17.797 1 80.88 164 GLN B N 1
ATOM 4301 C CA . GLN B 1 164 ? -0.881 30.594 17.688 1 80.88 164 GLN B CA 1
ATOM 4302 C C . GLN B 1 164 ? -1.813 30.016 16.625 1 80.88 164 GLN B C 1
ATOM 4304 O O . GLN B 1 164 ? -1.616 30.219 15.43 1 80.88 164 GLN B O 1
ATOM 4309 N N . ASP B 1 165 ? -2.855 29.391 16.969 1 83.62 165 ASP B N 1
ATOM 4310 C CA . ASP B 1 165 ? -3.889 28.844 16.094 1 83.62 165 ASP B CA 1
ATOM 4311 C C . ASP B 1 165 ? -3.275 28.188 14.859 1 83.62 165 ASP B C 1
ATOM 4313 O O . ASP B 1 165 ? -3.682 28.484 13.734 1 83.62 165 ASP B O 1
ATOM 4317 N N . LEU B 1 166 ? -2.371 27.359 15.062 1 88.25 166 LEU B N 1
ATOM 4318 C CA . LEU B 1 166 ? -1.551 26.812 13.992 1 88.25 166 LEU B CA 1
ATOM 4319 C C . LEU B 1 166 ? -2.418 26.094 12.961 1 88.25 166 LEU B C 1
ATOM 4321 O O . LEU B 1 166 ? -2.26 26.312 11.758 1 88.25 166 LEU B O 1
ATOM 4325 N N . LEU B 1 167 ? -3.324 25.281 13.43 1 89.44 167 LEU B N 1
ATOM 4326 C CA . LEU B 1 167 ? -4.172 24.547 12.492 1 89.44 167 LEU B CA 1
ATOM 4327 C C . LEU B 1 167 ? -5.004 25.516 11.648 1 89.44 167 LEU B C 1
ATOM 4329 O O . LEU B 1 167 ? -5.117 25.344 10.438 1 89.44 167 LEU B O 1
ATOM 4333 N N . GLN B 1 168 ? -5.512 26.5 12.227 1 87 168 GLN B N 1
ATOM 4334 C CA . GLN B 1 168 ? -6.285 27.516 11.516 1 87 168 GLN B CA 1
ATOM 4335 C C . GLN B 1 168 ? -5.414 28.25 10.492 1 87 168 GLN B C 1
ATOM 4337 O O . GLN B 1 168 ? -5.867 28.547 9.391 1 87 168 GLN B O 1
ATOM 4342 N N . GLN B 1 169 ? -4.227 28.5 10.844 1 89.56 169 GLN B N 1
ATOM 4343 C CA . GLN B 1 169 ? -3.312 29.172 9.922 1 89.56 169 GLN B CA 1
ATOM 4344 C C . GLN B 1 169 ? -3.008 28.281 8.719 1 89.56 169 GLN B C 1
ATOM 4346 O O . GLN B 1 169 ? -3.016 28.75 7.578 1 89.56 169 GLN B O 1
ATOM 4351 N N . PHE B 1 170 ? -2.764 27.016 9 1 92.06 170 PHE B N 1
ATOM 4352 C CA . PHE B 1 170 ? -2.508 26.078 7.906 1 92.06 170 PHE B CA 1
ATOM 4353 C C . PHE B 1 170 ? -3.666 26.078 6.914 1 92.06 170 PHE B C 1
ATOM 4355 O O . PHE B 1 170 ? -3.449 26.125 5.699 1 92.06 170 PHE B O 1
ATOM 4362 N N . LEU B 1 171 ? -4.852 26.125 7.445 1 91 171 LEU B N 1
ATOM 4363 C CA . LEU B 1 171 ? -6.035 26 6.602 1 91 171 LEU B CA 1
ATOM 4364 C C . LEU B 1 171 ? -6.34 27.312 5.891 1 91 171 LEU B C 1
ATOM 4366 O O . LEU B 1 171 ? -6.742 27.312 4.723 1 91 171 LEU B O 1
ATOM 4370 N N . SER B 1 172 ? -6.078 28.406 6.523 1 88.62 172 SER B N 1
ATOM 4371 C CA . SER B 1 172 ? -6.441 29.703 5.953 1 88.62 172 SER B CA 1
ATOM 4372 C C . SER B 1 172 ? -5.371 30.203 4.992 1 88.62 172 SER B C 1
ATOM 4374 O O . SER B 1 172 ? -5.672 30.922 4.043 1 88.62 172 SER B O 1
ATOM 4376 N N . ARG B 1 173 ? -4.145 29.766 5.172 1 90.75 173 ARG B N 1
ATOM 4377 C CA . ARG B 1 173 ? -3.037 30.297 4.395 1 90.75 173 ARG B CA 1
ATOM 4378 C C . ARG B 1 173 ? -2.561 29.297 3.348 1 90.75 173 ARG B C 1
ATOM 4380 O O . ARG B 1 173 ? -1.442 29.406 2.84 1 90.75 173 ARG B O 1
ATOM 4387 N N . SER B 1 174 ? -3.396 28.328 3.098 1 93.31 174 SER B N 1
ATOM 4388 C CA . SER B 1 174 ? -3.166 27.375 2.021 1 93.31 174 SER B CA 1
ATOM 4389 C C . SER B 1 174 ? -4.387 27.25 1.112 1 93.31 174 SER B C 1
ATOM 4391 O O . SER B 1 174 ? -5.043 26.219 1.075 1 93.31 174 SER B O 1
ATOM 4393 N N . PRO B 1 175 ? -4.652 28.234 0.288 1 91.38 175 PRO B N 1
ATOM 4394 C CA . PRO B 1 175 ? -5.879 28.281 -0.514 1 91.38 175 PRO B CA 1
ATOM 4395 C C . PRO B 1 175 ? -5.922 27.203 -1.595 1 91.38 175 PRO B C 1
ATOM 4397 O O . PRO B 1 175 ? -7.004 26.859 -2.076 1 91.38 175 PRO B O 1
ATOM 4400 N N . ASN B 1 176 ? -4.801 26.641 -1.967 1 94.5 176 ASN B N 1
ATOM 4401 C CA . ASN B 1 176 ? -4.754 25.672 -3.051 1 94.5 176 ASN B CA 1
ATOM 4402 C C . ASN B 1 176 ? -4.793 24.234 -2.521 1 94.5 176 ASN B C 1
ATOM 4404 O O . ASN B 1 176 ? -4.586 23.281 -3.277 1 94.5 176 ASN B O 1
ATOM 4408 N N . LEU B 1 177 ? -5.148 24.031 -1.303 1 95.81 177 LEU B N 1
ATOM 4409 C CA . LEU B 1 177 ? -5.129 22.719 -0.66 1 95.81 177 LEU B CA 1
ATOM 4410 C C . LEU B 1 177 ? -6.129 21.766 -1.318 1 95.81 177 LEU B C 1
ATOM 4412 O O . LEU B 1 177 ? -7.297 22.125 -1.498 1 95.81 177 LEU B O 1
ATOM 4416 N N . GLU B 1 178 ? -5.676 20.609 -1.787 1 97.44 178 GLU B N 1
ATOM 4417 C CA . GLU B 1 178 ? -6.508 19.609 -2.43 1 97.44 178 GLU B CA 1
ATOM 4418 C C . GLU B 1 178 ? -6.617 18.344 -1.567 1 97.44 178 GLU B C 1
ATOM 4420 O O . GLU B 1 178 ? -7.582 17.594 -1.682 1 97.44 178 GLU B O 1
ATOM 4425 N N . ASP B 1 179 ? -5.672 18.172 -0.835 1 97.62 179 ASP B N 1
ATOM 4426 C CA . ASP B 1 179 ? -5.578 16.953 -0.025 1 97.62 179 ASP B CA 1
ATOM 4427 C C . ASP B 1 179 ? -5.191 17.281 1.414 1 97.62 179 ASP B C 1
ATOM 4429 O O . ASP B 1 179 ? -4.086 17.766 1.671 1 97.62 179 ASP B O 1
ATOM 4433 N N . LEU B 1 180 ? -6.113 16.906 2.393 1 96.38 180 LEU B N 1
ATOM 4434 C CA . LEU B 1 180 ? -5.914 17.281 3.787 1 96.38 180 LEU B CA 1
ATOM 4435 C C . LEU B 1 180 ? -6.016 16.062 4.699 1 96.38 180 LEU B C 1
ATOM 4437 O O . LEU B 1 180 ? -6.992 15.305 4.629 1 96.38 180 LEU B O 1
ATOM 4441 N N . VAL B 1 181 ? -5.02 15.859 5.461 1 96.19 181 VAL B N 1
ATOM 4442 C CA . VAL B 1 181 ? -5.062 14.859 6.516 1 96.19 181 VAL B CA 1
ATOM 4443 C C . VAL B 1 181 ? -4.711 15.5 7.855 1 96.19 181 VAL B C 1
ATOM 4445 O O . VAL B 1 181 ? -3.66 16.125 7.992 1 96.19 181 VAL B O 1
ATOM 4448 N N . VAL B 1 182 ? -5.57 15.398 8.781 1 94.19 182 VAL B N 1
ATOM 4449 C CA . VAL B 1 182 ? -5.324 15.852 10.148 1 94.19 182 VAL B CA 1
ATOM 4450 C C . VAL B 1 182 ? -5.766 14.781 11.141 1 94.19 182 VAL B C 1
ATOM 4452 O O . VAL B 1 182 ? -6.965 14.57 11.352 1 94.19 182 VAL B O 1
ATOM 4455 N N . GLN B 1 183 ? -4.805 14.156 11.688 1 90.44 183 GLN B N 1
ATOM 4456 C CA . GLN B 1 183 ? -5.078 13.109 12.672 1 90.44 183 GLN B CA 1
ATOM 4457 C C . GLN B 1 183 ? -4.23 13.297 13.922 1 90.44 183 GLN B C 1
ATOM 4459 O O . GLN B 1 183 ? -3.02 13.523 13.836 1 90.44 183 GLN B O 1
ATOM 4464 N N . ASN B 1 184 ? -4.879 13.258 15.117 1 89.25 184 ASN B N 1
ATOM 4465 C CA . ASN B 1 184 ? -4.176 13.328 16.391 1 89.25 184 ASN B CA 1
ATOM 4466 C C . ASN B 1 184 ? -3.336 14.594 16.5 1 89.25 184 ASN B C 1
ATOM 4468 O O . ASN B 1 184 ? -2.146 14.531 16.812 1 89.25 184 ASN B O 1
ATOM 4472 N N . PHE B 1 185 ? -4.004 15.648 16.219 1 90.19 185 PHE B N 1
ATOM 4473 C CA . PHE B 1 185 ? -3.377 16.953 16.391 1 90.19 185 PHE B CA 1
ATOM 4474 C C . PHE B 1 185 ? -3.621 17.5 17.781 1 90.19 185 PHE B C 1
ATOM 4476 O O . PHE B 1 185 ? -4.77 17.734 18.172 1 90.19 185 PHE B O 1
ATOM 4483 N N . ILE B 1 186 ? -2.566 17.719 18.562 1 88.88 186 ILE B N 1
ATOM 4484 C CA . ILE B 1 186 ? -2.691 18.141 19.953 1 88.88 186 ILE B CA 1
ATOM 4485 C C . ILE B 1 186 ? -2.148 19.562 20.109 1 88.88 186 ILE B C 1
ATOM 4487 O O . ILE B 1 186 ? -1.049 19.859 19.656 1 88.88 186 ILE B O 1
ATOM 4491 N N . VAL B 1 187 ? -2.932 20.344 20.719 1 88 187 VAL B N 1
ATOM 4492 C CA . VAL B 1 187 ? -2.525 21.719 20.984 1 88 187 VAL B CA 1
ATOM 4493 C C . VAL B 1 187 ? -2.227 21.891 22.469 1 88 187 VAL B C 1
ATOM 4495 O O . VAL B 1 187 ? -3.061 21.562 23.328 1 88 187 VAL B O 1
ATOM 4498 N N . LYS B 1 188 ? -0.982 22.219 22.703 1 85.81 188 LYS B N 1
ATOM 4499 C CA . LYS B 1 188 ? -0.588 22.5 24.078 1 85.81 188 LYS B CA 1
ATOM 4500 C C . LYS B 1 188 ? -0.208 23.953 24.25 1 85.81 188 LYS B C 1
ATOM 4502 O O . LYS B 1 188 ? 0.545 24.516 23.453 1 85.81 188 LYS B O 1
ATOM 4507 N N . ASN B 1 189 ? -0.726 24.641 25.391 1 80.12 189 ASN B N 1
ATOM 4508 C CA . ASN B 1 189 ? -0.406 26.016 25.766 1 80.12 189 ASN B CA 1
ATOM 4509 C C . ASN B 1 189 ? -0.672 26.984 24.609 1 80.12 189 ASN B C 1
ATOM 4511 O O . ASN B 1 189 ? 0.206 27.766 24.219 1 80.12 189 ASN B O 1
ATOM 4515 N N . SER B 1 190 ? -1.923 26.781 24.125 1 71.44 190 SER B N 1
ATOM 4516 C CA . SER B 1 190 ? -2.242 27.641 22.984 1 71.44 190 SER B CA 1
ATOM 4517 C C . SER B 1 190 ? -2.357 29.109 23.422 1 71.44 190 SER B C 1
ATOM 4519 O O . SER B 1 190 ? -2.814 29.391 24.531 1 71.44 190 SER B O 1
ATOM 4521 N N . VAL B 1 191 ? -1.58 30.047 22.875 1 62.97 191 VAL B N 1
ATOM 4522 C CA . VAL B 1 191 ? -1.764 31.484 23.078 1 62.97 191 VAL B CA 1
ATOM 4523 C C . VAL B 1 191 ? -3.035 31.953 22.359 1 62.97 191 VAL B C 1
ATOM 4525 O O . VAL B 1 191 ? -3.191 31.75 21.156 1 62.97 191 VAL B O 1
ATOM 4528 N N . ALA B 1 192 ? -4.195 31.875 23.109 1 54 192 ALA B N 1
ATOM 4529 C CA . ALA B 1 192 ? -5.523 32.188 22.594 1 54 192 ALA B CA 1
ATOM 4530 C C . ALA B 1 192 ? -5.508 33.469 21.781 1 54 192 ALA B C 1
ATOM 4532 O O . ALA B 1 192 ? -4.883 34.469 22.188 1 54 192 ALA B O 1
ATOM 4533 N N . ASN B 1 193 ? -5.492 33.625 20.578 1 52.5 193 ASN B N 1
ATOM 4534 C CA . ASN B 1 193 ? -5.848 34.906 19.969 1 52.5 193 ASN B CA 1
ATOM 4535 C C . ASN B 1 193 ? -7.324 35.219 20.172 1 52.5 193 ASN B C 1
ATOM 4537 O O . ASN B 1 193 ? -8.18 34.344 19.984 1 52.5 193 ASN B O 1
ATOM 4541 N N . THR B 1 194 ? -7.691 36.219 21.031 1 46.25 194 THR B N 1
ATOM 4542 C CA . THR B 1 194 ? -8.953 36.906 21.281 1 46.25 194 THR B CA 1
ATOM 4543 C C . THR B 1 194 ? -9.805 36.969 20.016 1 46.25 194 THR B C 1
ATOM 4545 O O . THR B 1 194 ? -11.031 36.938 20.078 1 46.25 194 THR B O 1
ATOM 4548 N N . ASN B 1 195 ? -9.461 37.719 18.953 1 43.59 195 ASN B N 1
ATOM 4549 C CA . ASN B 1 195 ? -10.266 38.344 17.906 1 43.59 195 ASN B CA 1
ATOM 4550 C C . ASN B 1 195 ? -10.609 37.344 16.812 1 43.59 195 ASN B C 1
ATOM 4552 O O . ASN B 1 195 ? -11.078 37.75 15.734 1 43.59 195 ASN B O 1
ATOM 4556 N N . THR B 1 196 ? -9.883 36.375 16.609 1 45.53 196 THR B N 1
ATOM 4557 C CA . THR B 1 196 ? -9.977 35.844 15.25 1 45.53 196 THR B CA 1
ATOM 4558 C C . THR B 1 196 ? -11.312 35.125 15.047 1 45.53 196 THR B C 1
ATOM 4560 O O . THR B 1 196 ? -11.531 34.031 15.586 1 45.53 196 THR B O 1
ATOM 4563 N N . ALA B 1 197 ? -12.414 35.844 15.344 1 44.03 197 ALA B N 1
ATOM 4564 C CA . ALA B 1 197 ? -13.648 35.5 14.648 1 44.03 197 ALA B CA 1
ATOM 4565 C C . ALA B 1 197 ? -13.359 34.656 13.398 1 44.03 197 ALA B C 1
ATOM 4567 O O . ALA B 1 197 ? -13.008 35.219 12.352 1 44.03 197 ALA B O 1
ATOM 4568 N N . GLU B 1 198 ? -12.664 33.688 13.391 1 48.81 198 GLU B N 1
ATOM 4569 C CA . GLU B 1 198 ? -11.961 32.844 12.43 1 48.81 198 GLU B CA 1
ATOM 4570 C C . GLU B 1 198 ? -12.906 32.344 11.344 1 48.81 198 GLU B C 1
ATOM 4572 O O . GLU B 1 198 ? -13.914 31.688 11.633 1 48.81 198 GLU B O 1
ATOM 4577 N N . LYS B 1 199 ? -13.156 33.281 10.445 1 48.88 199 LYS B N 1
ATOM 4578 C CA . LYS B 1 199 ? -13.789 32.969 9.164 1 48.88 199 LYS B CA 1
ATOM 4579 C C . LYS B 1 199 ? -13.484 31.531 8.742 1 48.88 199 LYS B C 1
ATOM 4581 O O . LYS B 1 199 ? -12.32 31.156 8.609 1 48.88 199 LYS B O 1
ATOM 4586 N N . LEU B 1 200 ? -14.125 30.75 9.211 1 53.53 200 LEU B N 1
ATOM 4587 C CA . LEU B 1 200 ? -14.086 29.359 8.766 1 53.53 200 LEU B CA 1
ATOM 4588 C C . LEU B 1 200 ? -13.812 29.266 7.27 1 53.53 200 LEU B C 1
ATOM 4590 O O . LEU B 1 200 ? -14.609 29.766 6.461 1 53.53 200 LEU B O 1
ATOM 4594 N N . TYR B 1 201 ? -12.469 29.438 6.859 1 60.19 201 TYR B N 1
ATOM 4595 C CA . TYR B 1 201 ? -11.898 29.422 5.516 1 60.19 201 TYR B CA 1
ATOM 4596 C C . TYR B 1 201 ? -12.438 28.234 4.715 1 60.19 201 TYR B C 1
ATOM 4598 O O . TYR B 1 201 ? -12.719 27.172 5.277 1 60.19 201 TYR B O 1
ATOM 4606 N N . ARG B 1 202 ? -13.062 28.656 3.586 1 69.81 202 ARG B N 1
ATOM 4607 C CA . ARG B 1 202 ? -13.555 27.719 2.586 1 69.81 202 ARG B CA 1
ATOM 4608 C C . ARG B 1 202 ? -12.422 27.188 1.717 1 69.81 202 ARG B C 1
ATOM 4610 O O . ARG B 1 202 ? -11.672 27.969 1.127 1 69.81 202 ARG B O 1
ATOM 4617 N N . LEU B 1 203 ? -11.953 26.062 1.996 1 86.56 203 LEU B N 1
ATOM 4618 C CA . LEU B 1 203 ? -11.039 25.344 1.12 1 86.56 203 LEU B CA 1
ATOM 4619 C C . LEU B 1 203 ? -11.773 24.797 -0.1 1 86.56 203 LEU B C 1
ATOM 4621 O O . LEU B 1 203 ? -12.156 23.625 -0.123 1 86.56 203 LEU B O 1
ATOM 4625 N N . PHE B 1 204 ? -11.867 25.656 -1.179 1 86.75 204 PHE B N 1
ATOM 4626 C CA . PHE B 1 204 ? -12.703 25.359 -2.34 1 86.75 204 PHE B CA 1
ATOM 4627 C C . PHE B 1 204 ? -12.062 24.281 -3.199 1 86.75 204 PHE B C 1
ATOM 4629 O O . PHE B 1 204 ? -12.75 23.594 -3.959 1 86.75 204 PHE B O 1
ATOM 4636 N N . LYS B 1 205 ? -10.805 24.156 -3.055 1 93.25 205 LYS B N 1
ATOM 4637 C CA . LYS B 1 205 ? -10.125 23.234 -3.955 1 93.25 205 LYS B CA 1
ATOM 4638 C C . LYS B 1 205 ? -9.914 21.875 -3.289 1 93.25 205 LYS B C 1
ATOM 4640 O O . LYS B 1 205 ? -9.359 20.969 -3.898 1 93.25 205 LYS B O 1
ATOM 4645 N N . LEU B 1 206 ? -10.414 21.766 -2.078 1 95.31 206 LEU B N 1
ATOM 4646 C CA . LEU B 1 206 ? -10.219 20.547 -1.322 1 95.31 206 LEU B CA 1
ATOM 4647 C C . LEU B 1 206 ? -10.961 19.375 -1.968 1 95.31 206 LEU B C 1
ATOM 4649 O O . LEU B 1 206 ? -12.156 19.484 -2.258 1 95.31 206 LEU B O 1
ATOM 4653 N N . VAL B 1 207 ? -10.242 18.328 -2.232 1 96.81 207 VAL B N 1
ATOM 4654 C CA . VAL B 1 207 ? -10.82 17.156 -2.902 1 96.81 207 VAL B CA 1
ATOM 4655 C C . VAL B 1 207 ? -10.906 15.992 -1.926 1 96.81 207 VAL B C 1
ATOM 4657 O O . VAL B 1 207 ? -11.93 15.305 -1.858 1 96.81 207 VAL B O 1
ATOM 4660 N N . THR B 1 208 ? -9.852 15.766 -1.231 1 97.06 208 THR B N 1
ATOM 4661 C CA . THR B 1 208 ? -9.781 14.664 -0.276 1 97.06 208 THR B CA 1
ATOM 4662 C C . THR B 1 208 ? -9.5 15.188 1.13 1 97.06 208 THR B C 1
ATOM 4664 O O . THR B 1 208 ? -8.703 16.109 1.306 1 97.06 208 THR B O 1
ATOM 4667 N N . ALA B 1 209 ? -10.188 14.586 2.127 1 94.56 209 ALA B N 1
ATOM 4668 C CA . ALA B 1 209 ? -9.977 14.984 3.516 1 94.56 209 ALA B CA 1
ATOM 4669 C C . ALA B 1 209 ? -10.031 13.773 4.449 1 94.56 209 ALA B C 1
ATOM 4671 O O . ALA B 1 209 ? -10.938 12.945 4.348 1 94.56 209 ALA B O 1
ATOM 4672 N N . ASN B 1 210 ? -9.062 13.586 5.172 1 93.44 210 ASN B N 1
ATOM 4673 C CA . ASN B 1 210 ? -9.008 12.688 6.316 1 93.44 210 ASN B CA 1
ATOM 4674 C C . ASN B 1 210 ? -8.836 13.453 7.625 1 93.44 210 ASN B C 1
ATOM 4676 O O . ASN B 1 210 ? -7.723 13.852 7.977 1 93.44 210 ASN B O 1
ATOM 4680 N N . VAL B 1 211 ? -9.945 13.664 8.234 1 90.56 211 VAL B N 1
ATOM 4681 C CA . VAL B 1 211 ? -9.875 14.633 9.32 1 90.56 211 VAL B CA 1
ATOM 4682 C C . VAL B 1 211 ? -10.68 14.133 10.516 1 90.56 211 VAL B C 1
ATOM 4684 O O . VAL B 1 211 ? -11.633 13.367 10.352 1 90.56 211 VAL B O 1
ATOM 4687 N N . ASP B 1 212 ? -10.156 14.555 11.664 1 82.69 212 ASP B N 1
ATOM 4688 C CA . ASP B 1 212 ? -10.938 14.484 12.898 1 82.69 212 ASP B CA 1
ATOM 4689 C C . ASP B 1 212 ? -11.906 15.656 13 1 82.69 212 ASP B C 1
ATOM 4691 O O . ASP B 1 212 ? -11.492 16.812 13.016 1 82.69 212 ASP B O 1
ATOM 4695 N N . LEU B 1 213 ? -13.18 15.305 13.094 1 77.88 213 LEU B N 1
ATOM 4696 C CA . LEU B 1 213 ? -14.195 16.359 13.031 1 77.88 213 LEU B CA 1
ATOM 4697 C C . LEU B 1 213 ? -14.195 17.188 14.305 1 77.88 213 LEU B C 1
ATOM 4699 O O . LEU B 1 213 ? -14.773 18.281 14.336 1 77.88 213 LEU B O 1
ATOM 4703 N N . HIS B 1 214 ? -13.445 16.734 15.336 1 79.31 214 HIS B N 1
ATOM 4704 C CA . HIS B 1 214 ? -13.266 17.562 16.531 1 79.31 214 HIS B CA 1
ATOM 4705 C C . HIS B 1 214 ? -12.242 18.672 16.281 1 79.31 214 HIS B C 1
ATOM 4707 O O . HIS B 1 214 ? -12.234 19.688 16.984 1 79.31 214 HIS B O 1
ATOM 4713 N N . LEU B 1 215 ? -11.5 18.438 15.25 1 82.31 215 LEU B N 1
ATOM 4714 C CA . LEU B 1 215 ? -10.414 19.375 14.969 1 82.31 215 LEU B CA 1
ATOM 4715 C C . LEU B 1 215 ? -10.758 20.266 13.773 1 82.31 215 LEU B C 1
ATOM 4717 O O . LEU B 1 215 ? -10.406 21.438 13.758 1 82.31 215 LEU B O 1
ATOM 4721 N N . VAL B 1 216 ? -11.391 19.656 12.805 1 84.25 216 VAL B N 1
ATOM 4722 C CA . VAL B 1 216 ? -11.734 20.359 11.578 1 84.25 216 VAL B CA 1
ATOM 4723 C C . VAL B 1 216 ? -13.258 20.375 11.398 1 84.25 216 VAL B C 1
ATOM 4725 O O . VAL B 1 216 ? -13.875 19.328 11.234 1 84.25 216 VAL B O 1
ATOM 4728 N N . PRO B 1 217 ? -13.828 21.562 11.406 1 81.31 217 PRO B N 1
ATOM 4729 C CA . PRO B 1 217 ? -15.281 21.641 11.234 1 81.31 217 PRO B CA 1
ATOM 4730 C C . PRO B 1 217 ? -15.75 21.016 9.914 1 81.31 217 PRO B C 1
ATOM 4732 O O . PRO B 1 217 ? -15.062 21.125 8.898 1 81.31 217 PRO B O 1
ATOM 4735 N N . LEU B 1 218 ? -16.906 20.5 9.906 1 81.88 218 LEU B N 1
ATOM 4736 C CA . LEU B 1 218 ? -17.484 19.781 8.781 1 81.88 218 LEU B CA 1
ATOM 4737 C C . LEU B 1 218 ? -17.719 20.719 7.602 1 81.88 218 LEU B C 1
ATOM 4739 O O . LEU B 1 218 ? -17.672 20.297 6.445 1 81.88 218 LEU B O 1
ATOM 4743 N N . GLU B 1 219 ? -17.844 22 7.852 1 82.62 219 GLU B N 1
ATOM 4744 C CA . GLU B 1 219 ? -18.078 22.984 6.805 1 82.62 219 GLU B CA 1
ATOM 4745 C C . GLU B 1 219 ? -16.891 23.094 5.859 1 82.62 219 GLU B C 1
ATOM 4747 O O . GLU B 1 219 ? -17.062 23.422 4.68 1 82.62 219 GLU B O 1
ATOM 4752 N N . ILE B 1 220 ? -15.805 22.734 6.371 1 84.5 220 ILE B N 1
ATOM 4753 C CA . ILE B 1 220 ? -14.578 22.844 5.586 1 84.5 220 ILE B CA 1
ATOM 4754 C C . ILE B 1 220 ? -14.508 21.703 4.578 1 84.5 220 ILE B C 1
ATOM 4756 O O . ILE B 1 220 ? -13.969 21.859 3.48 1 84.5 220 ILE B O 1
ATOM 4760 N N . VAL B 1 221 ? -15.156 20.609 4.922 1 88 221 VAL B N 1
ATOM 4761 C CA . VAL B 1 221 ? -15.016 19.422 4.078 1 88 221 VAL B CA 1
ATOM 4762 C C . VAL B 1 221 ? -16.328 19.156 3.332 1 88 221 VAL B C 1
ATOM 4764 O O . VAL B 1 221 ? -16.547 18.062 2.824 1 88 221 VAL B O 1
ATOM 4767 N N . LYS B 1 222 ? -17.203 20.094 3.227 1 86.25 222 LYS B N 1
ATOM 4768 C CA . LYS B 1 222 ? -18.531 19.906 2.656 1 86.25 222 LYS B CA 1
ATOM 4769 C C . LYS B 1 222 ? -18.453 19.562 1.172 1 86.25 222 LYS B C 1
ATOM 4771 O O . LYS B 1 222 ? -19.297 18.828 0.653 1 86.25 222 LYS B O 1
ATOM 4776 N N . ASN B 1 223 ? -17.375 20.031 0.518 1 89.38 223 ASN B N 1
ATOM 4777 C CA . ASN B 1 223 ? -17.328 19.891 -0.933 1 89.38 223 ASN B CA 1
ATOM 4778 C C . ASN B 1 223 ? -16.312 18.828 -1.353 1 89.38 223 ASN B C 1
ATOM 4780 O O . ASN B 1 223 ? -15.938 18.75 -2.523 1 89.38 223 ASN B O 1
ATOM 4784 N N . VAL B 1 224 ? -15.953 17.984 -0.516 1 94.44 224 VAL B N 1
ATOM 4785 C CA . VAL B 1 224 ? -14.906 17.016 -0.834 1 94.44 224 VAL B CA 1
ATOM 4786 C C . VAL B 1 224 ? -15.5 15.828 -1.579 1 94.44 224 VAL B C 1
ATOM 4788 O O . VAL B 1 224 ? -16.703 15.562 -1.484 1 94.44 224 VAL B O 1
ATOM 4791 N N . LYS B 1 225 ? -14.695 15.219 -2.322 1 96.75 225 LYS B N 1
ATOM 4792 C CA . LYS B 1 225 ? -15.078 14 -3.029 1 96.75 225 LYS B CA 1
ATOM 4793 C C . LYS B 1 225 ? -14.805 12.758 -2.188 1 96.75 225 LYS B C 1
ATOM 4795 O O . LYS B 1 225 ? -15.516 11.758 -2.289 1 96.75 225 LYS B O 1
ATOM 4800 N N . VAL B 1 226 ? -13.773 12.844 -1.49 1 96.38 226 VAL B N 1
ATOM 4801 C CA . VAL B 1 226 ? -13.3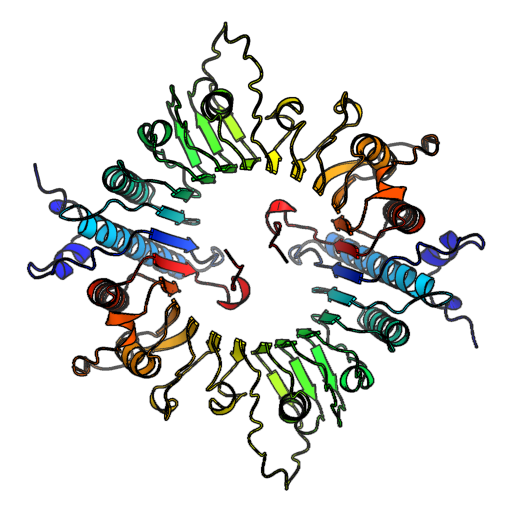75 11.742 -0.622 1 96.38 226 VAL B CA 1
ATOM 4802 C C . VAL B 1 226 ? -13.25 12.234 0.819 1 96.38 226 VAL B C 1
ATOM 4804 O O . VAL B 1 226 ? -12.523 13.188 1.097 1 96.38 226 VAL B O 1
ATOM 4807 N N . LEU B 1 227 ? -13.977 11.578 1.718 1 93.12 227 LEU B N 1
ATOM 4808 C CA . LEU B 1 227 ? -13.953 11.984 3.119 1 93.12 227 LEU B CA 1
ATOM 4809 C C . LEU B 1 227 ? -13.695 10.789 4.027 1 93.12 227 LEU B C 1
ATOM 4811 O O . LEU B 1 227 ? -14.344 9.75 3.889 1 93.12 227 LEU B O 1
ATOM 4815 N N . MET B 1 228 ? -12.703 10.906 4.801 1 91.31 228 MET B N 1
ATOM 4816 C CA . MET B 1 228 ? -12.438 9.953 5.871 1 91.31 228 MET B CA 1
ATOM 4817 C C . MET B 1 228 ? -12.539 10.625 7.234 1 91.31 228 MET B C 1
ATOM 4819 O O . MET B 1 228 ? -11.875 11.633 7.488 1 91.31 228 MET B O 1
ATOM 4823 N N . THR B 1 229 ? -13.336 10.109 7.973 1 86.31 229 THR B N 1
ATOM 4824 C CA . THR B 1 229 ? -13.508 10.758 9.266 1 86.31 229 THR B CA 1
ATOM 4825 C C . THR B 1 229 ? -13.961 9.758 10.32 1 86.31 229 THR B C 1
ATOM 4827 O O . THR B 1 229 ? -14.398 8.656 9.992 1 86.31 229 THR B O 1
ATOM 4830 N N . ASP B 1 230 ? -13.641 10.164 11.453 1 74.44 230 ASP B N 1
ATOM 4831 C CA . ASP B 1 230 ? -14.164 9.406 12.586 1 74.44 230 ASP B CA 1
ATOM 4832 C C . ASP B 1 230 ? -15.547 9.914 13 1 74.44 230 ASP B C 1
ATOM 4834 O O . ASP B 1 230 ? -16.203 10.609 12.234 1 74.44 230 ASP B O 1
ATOM 4838 N N . THR B 1 231 ? -16.016 9.93 14.227 1 63.22 231 THR B N 1
ATOM 4839 C CA . THR B 1 231 ? -17.297 10.078 14.898 1 63.22 231 THR B CA 1
ATOM 4840 C C . THR B 1 231 ? -18.156 11.133 14.195 1 63.22 231 THR B C 1
ATOM 4842 O O . THR B 1 231 ? -17.844 12.328 14.266 1 63.22 231 THR B O 1
ATOM 4845 N N . VAL B 1 232 ? -18.719 10.844 12.961 1 60.5 232 VAL B N 1
ATOM 4846 C CA . VAL B 1 232 ? -19.75 11.734 12.445 1 60.5 232 VAL B CA 1
ATOM 4847 C C . VAL B 1 232 ? -21.109 11.305 12.984 1 60.5 232 VAL B C 1
ATOM 4849 O O . VAL B 1 232 ? -21.484 10.133 12.898 1 60.5 232 VAL B O 1
ATOM 4852 N N . CYS B 1 233 ? -21.625 12.188 13.852 1 59.59 233 CYS B N 1
ATOM 4853 C CA . CYS B 1 233 ? -23 11.906 14.258 1 59.59 233 CYS B CA 1
ATOM 4854 C C . CYS B 1 233 ? -23.984 12.672 13.383 1 59.59 233 CYS B C 1
ATOM 4856 O O . CYS B 1 233 ? -23.609 13.617 12.688 1 59.59 233 CYS B O 1
ATOM 4858 N N . GLN B 1 234 ? -25.188 12.023 13.18 1 57.62 234 GLN B N 1
ATOM 4859 C CA . GLN B 1 234 ? -26.297 12.609 12.43 1 57.62 234 GLN B CA 1
ATOM 4860 C C . GLN B 1 234 ? -26.484 14.078 12.766 1 57.62 234 GLN B C 1
ATOM 4862 O O . GLN B 1 234 ? -26.766 14.898 11.891 1 57.62 234 GLN B O 1
ATOM 4867 N N . GLN B 1 235 ? -26.219 14.32 14.008 1 59.34 235 GLN B N 1
ATOM 4868 C CA . GLN B 1 235 ? -26.5 15.68 14.461 1 59.34 235 GLN B CA 1
ATOM 4869 C C . GLN B 1 235 ? -25.516 16.672 13.844 1 59.34 235 GLN B C 1
ATOM 4871 O O . GLN B 1 235 ? -25.828 17.875 13.734 1 59.34 235 GLN B O 1
ATOM 4876 N N . ASP B 1 236 ? -24.469 16 13.219 1 61.41 236 ASP B N 1
ATOM 4877 C CA . ASP B 1 236 ? -23.406 16.875 12.719 1 61.41 236 ASP B CA 1
ATOM 4878 C C . ASP B 1 236 ? -23.641 17.234 11.25 1 61.41 236 ASP B C 1
ATOM 4880 O O . ASP B 1 236 ? -23.109 18.234 10.758 1 61.41 236 ASP B O 1
ATOM 4884 N N . LEU B 1 237 ? -24.625 16.438 10.711 1 71.19 237 LEU B N 1
ATOM 4885 C CA . LEU B 1 237 ? -24.766 16.625 9.266 1 71.19 237 LEU B CA 1
ATOM 4886 C C . LEU B 1 237 ? -25.984 17.484 8.945 1 71.19 237 LEU B C 1
ATOM 4888 O O . LEU B 1 237 ? -27.078 16.953 8.719 1 71.19 237 LEU B O 1
ATOM 4892 N N . VAL B 1 238 ? -25.812 18.859 9 1 75.12 238 VAL B N 1
ATOM 4893 C CA . VAL B 1 238 ? -26.859 19.828 8.711 1 75.12 238 VAL B CA 1
ATOM 4894 C C . VAL B 1 238 ? -26.906 20.109 7.211 1 75.12 238 VAL B C 1
ATOM 4896 O O . VAL B 1 238 ? -27.797 20.828 6.738 1 75.12 238 VAL B O 1
ATOM 4899 N N . PHE B 1 239 ? -26.047 19.578 6.449 1 84.12 239 PHE B N 1
ATOM 4900 C CA . PHE B 1 239 ? -26.016 19.734 5 1 84.12 239 PHE B CA 1
ATOM 4901 C C . PHE B 1 239 ? -25.688 18.422 4.32 1 84.12 239 PHE B C 1
ATOM 4903 O O . PHE B 1 239 ? -25.234 17.469 4.969 1 84.12 239 PHE B O 1
ATOM 4910 N N . ASP B 1 240 ? -26 18.484 3.061 1 89.25 240 ASP B N 1
ATOM 4911 C CA . ASP B 1 240 ? -25.703 17.297 2.264 1 89.25 240 ASP B CA 1
ATOM 4912 C C . ASP B 1 240 ? -24.281 17.359 1.7 1 89.25 240 ASP B C 1
ATOM 4914 O O . ASP B 1 240 ? -23.812 18.422 1.29 1 89.25 240 ASP B O 1
ATOM 4918 N N . LEU B 1 241 ? -23.656 16.312 1.696 1 91.25 241 LEU B N 1
ATOM 4919 C CA . LEU B 1 241 ? -22.359 16.141 1.025 1 91.25 241 LEU B CA 1
ATOM 4920 C C . LEU B 1 241 ? -22.562 15.766 -0.438 1 91.25 241 LEU B C 1
ATOM 4922 O O . LEU B 1 241 ? -22.375 14.602 -0.811 1 91.25 241 LEU B O 1
ATOM 4926 N N . GLN B 1 242 ? -22.75 16.781 -1.22 1 91 242 GLN B N 1
ATOM 4927 C CA . GLN B 1 242 ? -23.25 16.594 -2.578 1 91 242 GLN B CA 1
ATOM 4928 C C . GLN B 1 242 ? -22.172 16.016 -3.486 1 91 242 GLN B C 1
ATOM 4930 O O . GLN B 1 242 ? -22.484 15.336 -4.469 1 91 242 GLN B O 1
ATOM 4935 N N . ASN B 1 243 ? -20.938 16.234 -3.119 1 93.75 243 ASN B N 1
ATOM 4936 C CA . ASN B 1 243 ? -19.875 15.812 -4.02 1 93.75 243 ASN B CA 1
ATOM 4937 C C . ASN B 1 243 ? -19.203 14.531 -3.537 1 93.75 243 ASN B C 1
ATOM 4939 O O . ASN B 1 243 ? -18.344 13.969 -4.227 1 93.75 243 ASN B O 1
ATOM 4943 N N . LEU B 1 244 ? -19.625 14.016 -2.459 1 95.06 244 LEU B N 1
ATOM 4944 C CA . LEU B 1 244 ? -18.938 12.898 -1.823 1 95.06 244 LEU B CA 1
ATOM 4945 C C . LEU B 1 244 ? -19.172 11.609 -2.604 1 95.06 244 LEU B C 1
ATOM 4947 O O . LEU B 1 244 ? -20.312 11.18 -2.795 1 95.06 244 LEU B O 1
ATOM 4951 N N . VAL B 1 245 ? -18.094 11.086 -3.039 1 96.81 245 VAL B N 1
ATOM 4952 C CA . VAL B 1 245 ? -18.156 9.852 -3.814 1 96.81 245 VAL B CA 1
ATOM 4953 C C . VAL B 1 245 ? -17.625 8.688 -2.977 1 96.81 245 VAL B C 1
ATOM 4955 O O . VAL B 1 245 ? -18.109 7.555 -3.107 1 96.81 245 VAL B O 1
ATOM 4958 N N . GLN B 1 246 ? -16.672 9 -2.213 1 96.56 246 GLN B N 1
ATOM 4959 C CA . GLN B 1 246 ? -16.094 7.992 -1.337 1 96.56 246 GLN B CA 1
ATOM 4960 C C . GLN B 1 246 ? -16.141 8.438 0.122 1 96.56 246 GLN B C 1
ATOM 4962 O O . GLN B 1 246 ? -15.688 9.539 0.453 1 96.56 246 GLN B O 1
ATOM 4967 N N . PHE B 1 247 ? -16.656 7.547 0.958 1 91.5 247 PHE B N 1
ATOM 4968 C CA . PHE B 1 247 ? -16.812 7.855 2.375 1 91.5 247 PHE B CA 1
ATOM 4969 C C . PHE B 1 247 ? -16.25 6.734 3.238 1 91.5 247 PHE B C 1
ATOM 4971 O O . PHE B 1 247 ? -16.656 5.578 3.107 1 91.5 247 PHE B O 1
ATOM 4978 N N . VAL B 1 248 ? -15.188 7.027 3.936 1 88.5 248 VAL B N 1
ATOM 4979 C CA . VAL B 1 248 ? -14.664 6.109 4.941 1 88.5 248 VAL B CA 1
ATOM 4980 C C . VAL B 1 248 ? -15.047 6.598 6.336 1 88.5 248 VAL B C 1
ATOM 4982 O O . VAL B 1 248 ? -14.625 7.676 6.758 1 88.5 248 VAL B O 1
ATOM 4985 N N . TRP B 1 249 ? -15.734 5.797 7.004 1 82.69 249 TRP B N 1
ATOM 4986 C CA . TRP B 1 249 ? -16.344 6.234 8.25 1 82.69 249 TRP B CA 1
ATOM 4987 C C . TRP B 1 249 ? -16.031 5.266 9.383 1 82.69 249 TRP B C 1
ATOM 4989 O O . TRP B 1 249 ? -16.266 4.062 9.266 1 82.69 249 TRP B O 1
ATOM 4999 N N . THR B 1 250 ? -15.336 5.82 10.422 1 73.44 250 THR B N 1
ATOM 5000 C CA . THR B 1 250 ? -15.055 5.016 11.609 1 73.44 250 THR B CA 1
ATOM 5001 C C . THR B 1 250 ? -16 5.379 12.75 1 73.44 250 THR B C 1
ATOM 5003 O O . THR B 1 250 ? -16.094 6.543 13.141 1 73.44 250 THR B O 1
ATOM 5006 N N . GLN B 1 251 ? -16.844 4.527 13.07 1 65.94 251 GLN B N 1
ATOM 5007 C CA . GLN B 1 251 ? -17.812 4.875 14.109 1 65.94 251 GLN B CA 1
ATOM 5008 C C . GLN B 1 251 ? -17.797 3.844 15.234 1 65.94 251 GLN B C 1
ATOM 5010 O O . GLN B 1 251 ? -17.641 2.646 14.984 1 65.94 251 GLN B O 1
ATOM 5015 N N . LEU B 1 252 ? -17.719 4.535 16.406 1 60.81 252 LEU B N 1
ATOM 5016 C CA . LEU B 1 252 ? -18.047 3.725 17.578 1 60.81 252 LEU B CA 1
ATOM 5017 C C . LEU B 1 252 ? -19.562 3.715 17.812 1 60.81 252 LEU B C 1
ATOM 5019 O O . LEU B 1 252 ? -20.156 4.762 18.062 1 60.81 252 LEU B O 1
ATOM 5023 N N . LEU B 1 253 ? -20.234 2.822 17.266 1 61 253 LEU B N 1
ATOM 5024 C CA . LEU B 1 253 ? -21.672 2.822 17.453 1 61 253 LEU B CA 1
ATOM 5025 C C . LEU B 1 253 ? -22.109 1.669 18.359 1 61 253 LEU B C 1
ATOM 5027 O O . LEU B 1 253 ? -21.5 0.592 18.328 1 61 253 LEU B O 1
ATOM 5031 N N . PRO B 1 254 ? -22.891 2.164 19.312 1 58.59 254 PRO B N 1
ATOM 5032 C CA . PRO B 1 254 ? -23.547 1.026 19.969 1 58.59 254 PRO B CA 1
ATOM 5033 C C . PRO B 1 254 ? -24.156 0.039 18.969 1 58.59 254 PRO B C 1
ATOM 5035 O O . PRO B 1 254 ? -24.625 0.442 17.906 1 58.59 254 PRO B O 1
ATOM 5038 N N . ILE B 1 255 ? -23.891 -1.236 19.109 1 55.34 255 ILE B N 1
ATOM 5039 C CA . ILE B 1 255 ? -24.203 -2.369 18.25 1 55.34 255 ILE B CA 1
ATOM 5040 C C . ILE B 1 255 ? -25.594 -2.197 17.656 1 55.34 255 ILE B C 1
ATOM 5042 O O . ILE B 1 255 ? -25.828 -2.5 16.484 1 55.34 255 ILE B O 1
ATOM 5046 N N . HIS B 1 256 ? -26.609 -1.5 18.469 1 56.5 256 HIS B N 1
ATOM 5047 C CA . HIS B 1 256 ? -28 -1.499 18.047 1 56.5 256 HIS B CA 1
ATOM 5048 C C . HIS B 1 256 ? -28.297 -0.304 17.141 1 56.5 256 HIS B C 1
ATOM 5050 O O . HIS B 1 256 ? -29.406 -0.185 16.625 1 56.5 256 HIS B O 1
ATOM 5056 N N . GLN B 1 257 ? -27.25 0.379 16.906 1 64.75 257 GLN B N 1
ATOM 5057 C CA . GLN B 1 257 ? -27.609 1.622 16.234 1 64.75 257 GLN B CA 1
ATOM 5058 C C . GLN B 1 257 ? -27.016 1.677 14.828 1 64.75 257 GLN B C 1
ATOM 5060 O O . GLN B 1 257 ? -26.5 2.717 14.398 1 64.75 257 GLN B O 1
ATOM 5065 N N . TRP B 1 258 ? -27.125 0.555 14.008 1 68.38 258 TRP B N 1
ATOM 5066 C CA . TRP B 1 258 ? -26.672 0.606 12.633 1 68.38 258 TRP B CA 1
ATOM 5067 C C . TRP B 1 258 ? -27.531 1.549 11.797 1 68.38 258 TRP B C 1
ATOM 5069 O O . TRP B 1 258 ? -27.078 2.061 10.766 1 68.38 258 TRP B O 1
ATOM 5079 N N . LEU B 1 259 ? -28.672 1.898 12.305 1 71.5 259 LEU B N 1
ATOM 5080 C CA . LEU B 1 259 ? -29.594 2.809 11.625 1 71.5 259 LEU B CA 1
ATOM 5081 C C . LEU B 1 259 ? -29 4.215 11.555 1 71.5 259 LEU B C 1
ATOM 5083 O O . LEU B 1 259 ? -29.328 4.98 10.641 1 71.5 259 LEU B O 1
ATOM 5087 N N . LEU B 1 260 ? -28.094 4.363 12.477 1 74.31 260 LEU B N 1
ATOM 5088 C CA . LEU B 1 260 ? -27.453 5.676 12.477 1 74.31 260 LEU B CA 1
ATOM 5089 C C . LEU B 1 260 ? -26.578 5.852 11.25 1 74.31 260 LEU B C 1
ATOM 5091 O O . LEU B 1 260 ? -26.422 6.965 10.734 1 74.31 260 LEU B O 1
ATOM 5095 N N . VAL B 1 261 ? -26.156 4.73 10.711 1 78.31 261 VAL B N 1
ATOM 5096 C CA . VAL B 1 261 ? -25.344 4.766 9.5 1 78.31 261 VAL B CA 1
ATOM 5097 C C . VAL B 1 261 ? -26.203 5.18 8.312 1 78.31 261 VAL B C 1
ATOM 5099 O O . VAL B 1 261 ? -25.781 5.984 7.477 1 78.31 261 VAL B O 1
ATOM 5102 N N . LEU B 1 262 ? -27.453 4.738 8.344 1 80.81 262 LEU B N 1
ATOM 5103 C CA . LEU B 1 262 ? -28.359 5.051 7.246 1 80.81 262 LEU B CA 1
ATOM 5104 C C . LEU B 1 262 ? -28.75 6.527 7.262 1 80.81 262 LEU B C 1
ATOM 5106 O O . LEU B 1 262 ? -28.938 7.137 6.207 1 80.81 262 LEU B O 1
ATOM 5110 N N . GLU B 1 263 ? -28.719 7.066 8.445 1 80.88 263 GLU B N 1
ATOM 5111 C CA . GLU B 1 263 ? -29.031 8.484 8.562 1 80.88 263 GLU B CA 1
ATOM 5112 C C . GLU B 1 263 ? -27.922 9.352 7.965 1 80.88 263 GLU B C 1
ATOM 5114 O O . GLU B 1 263 ? -28.203 10.367 7.328 1 80.88 263 GLU B O 1
ATOM 5119 N N . VAL B 1 264 ? -26.766 8.883 8.148 1 83.31 264 VAL B N 1
ATOM 5120 C CA . VAL B 1 264 ? -25.625 9.617 7.605 1 83.31 264 VAL B CA 1
ATOM 5121 C C . VAL B 1 264 ? -25.609 9.477 6.086 1 83.31 264 VAL B C 1
ATOM 5123 O O . VAL B 1 264 ? -25.344 10.445 5.371 1 83.31 264 VAL B O 1
ATOM 5126 N N . LEU B 1 265 ? -26.016 8.297 5.629 1 87.38 265 LEU B N 1
ATOM 5127 C CA . LEU B 1 265 ? -25.953 8.016 4.199 1 87.38 265 LEU B CA 1
ATOM 5128 C C . LEU B 1 265 ? -27.016 8.828 3.449 1 87.38 265 LEU B C 1
ATOM 5130 O O . LEU B 1 265 ? -26.875 9.078 2.25 1 87.38 265 LEU B O 1
ATOM 5134 N N . ARG B 1 266 ? -27.984 9.32 4.145 1 87.19 266 ARG B N 1
ATOM 5135 C CA . ARG B 1 266 ? -29.016 10.148 3.527 1 87.19 266 ARG B CA 1
ATOM 5136 C C . ARG B 1 266 ? -28.438 11.484 3.061 1 87.19 266 ARG B C 1
ATOM 5138 O O . ARG B 1 266 ? -28.938 12.086 2.107 1 87.19 266 ARG B O 1
ATOM 5145 N N . HIS B 1 267 ? -27.344 11.781 3.693 1 88.75 267 HIS B N 1
ATOM 5146 C CA . HIS B 1 267 ? -26.719 13.062 3.371 1 88.75 267 HIS B CA 1
ATOM 5147 C C . HIS B 1 267 ? -25.625 12.891 2.326 1 88.75 267 HIS B C 1
ATOM 5149 O O . HIS B 1 267 ? -24.906 13.844 2.023 1 88.75 267 HIS B O 1
ATOM 5155 N N . CYS B 1 268 ? -25.531 11.758 1.731 1 91.44 268 CYS B N 1
ATOM 5156 C CA . CYS B 1 268 ? -24.516 11.469 0.723 1 91.44 268 CYS B CA 1
ATOM 5157 C C . CYS B 1 268 ? -25.156 10.914 -0.547 1 91.44 268 CYS B C 1
ATOM 5159 O O . CYS B 1 268 ? -24.969 9.742 -0.879 1 91.44 268 CYS B O 1
ATOM 5161 N N . PRO B 1 269 ? -25.812 11.695 -1.349 1 92 269 PRO B N 1
ATOM 5162 C CA . PRO B 1 269 ? -26.609 11.203 -2.475 1 92 269 PRO B CA 1
ATOM 5163 C C . PRO B 1 269 ? -25.75 10.602 -3.588 1 92 269 PRO B C 1
ATOM 5165 O O . PRO B 1 269 ? -26.203 9.719 -4.32 1 92 269 PRO B O 1
ATOM 5168 N N . LYS B 1 270 ? -24.516 10.961 -3.729 1 94.94 270 LYS B N 1
ATOM 5169 C CA . LYS B 1 270 ? -23.703 10.5 -4.852 1 94.94 270 LYS B CA 1
ATOM 5170 C C . LYS B 1 270 ? -22.656 9.477 -4.391 1 94.94 270 LYS B C 1
ATOM 5172 O O . LYS B 1 270 ? -21.75 9.133 -5.145 1 94.94 270 LYS B O 1
ATOM 5177 N N . LEU B 1 271 ? -22.781 8.984 -3.236 1 95.69 271 LEU B N 1
ATOM 5178 C CA . LEU B 1 271 ? -21.797 8.078 -2.65 1 95.69 271 LEU B CA 1
ATOM 5179 C C . LEU B 1 271 ? -21.688 6.793 -3.467 1 95.69 271 LEU B C 1
ATOM 5181 O O . LEU B 1 271 ? -22.703 6.16 -3.779 1 95.69 271 LEU B O 1
ATOM 5185 N N . GLN B 1 272 ? -20.484 6.488 -3.859 1 96.12 272 GLN B N 1
ATOM 5186 C CA . GLN B 1 272 ? -20.25 5.289 -4.66 1 96.12 272 GLN B CA 1
ATOM 5187 C C . GLN B 1 272 ? -19.516 4.227 -3.855 1 96.12 272 GLN B C 1
ATOM 5189 O O . GLN B 1 272 ? -19.672 3.029 -4.102 1 96.12 272 GLN B O 1
ATOM 5194 N N . THR B 1 273 ? -18.703 4.684 -3.016 1 95.44 273 THR B N 1
ATOM 5195 C CA . THR B 1 273 ? -17.922 3.754 -2.207 1 95.44 273 THR B CA 1
ATOM 5196 C C . THR B 1 273 ? -18.062 4.078 -0.722 1 95.44 273 THR B C 1
ATOM 5198 O O . THR B 1 273 ? -17.844 5.219 -0.306 1 95.44 273 THR B O 1
ATOM 5201 N N . LEU B 1 274 ? -18.422 3.055 0.044 1 91.88 274 LEU B N 1
ATOM 5202 C CA . LEU B 1 274 ? -18.578 3.203 1.487 1 91.88 274 LEU B CA 1
ATOM 5203 C C . LEU B 1 274 ? -17.688 2.205 2.23 1 91.88 274 LEU B C 1
ATOM 5205 O O . LEU B 1 274 ? -17.719 1.006 1.939 1 91.88 274 LEU B O 1
ATOM 5209 N N . ALA B 1 275 ? -16.844 2.732 3.01 1 86.94 275 ALA B N 1
ATOM 5210 C CA . ALA B 1 275 ? -16.078 1.892 3.928 1 86.94 275 ALA B CA 1
ATOM 5211 C C . ALA B 1 275 ? -16.406 2.23 5.379 1 86.94 275 ALA B C 1
ATOM 5213 O O . ALA B 1 275 ? -16.219 3.369 5.816 1 86.94 275 ALA B O 1
ATOM 5214 N N . ASN B 1 276 ? -16.891 1.26 6.051 1 80.19 276 ASN B N 1
ATOM 5215 C CA . ASN B 1 276 ? -17.328 1.493 7.426 1 80.19 276 ASN B CA 1
ATOM 5216 C C . ASN B 1 276 ? -16.5 0.689 8.422 1 80.19 276 ASN B C 1
ATOM 5218 O O . ASN B 1 276 ? -16.234 -0.498 8.211 1 80.19 276 ASN B O 1
ATOM 5222 N N . PHE B 1 277 ? -15.984 1.437 9.383 1 69.88 277 PHE B N 1
ATOM 5223 C CA . PHE B 1 277 ? -15.352 0.799 10.531 1 69.88 277 PHE B CA 1
ATOM 5224 C C . PHE B 1 277 ? -16.266 0.864 11.75 1 69.88 277 PHE B C 1
ATOM 5226 O O . PHE B 1 277 ? -16.469 1.938 12.32 1 69.88 277 PHE B O 1
ATOM 5233 N N . ILE B 1 278 ? -16.969 -0.172 11.898 1 61.12 278 ILE B N 1
ATOM 5234 C CA . ILE B 1 278 ? -17.938 -0.169 12.992 1 61.12 278 ILE B CA 1
ATOM 5235 C C . ILE B 1 278 ? -17.328 -0.865 14.211 1 61.12 278 ILE B C 1
ATOM 5237 O O . ILE B 1 278 ? -16.859 -2.002 14.117 1 61.12 278 ILE B O 1
ATOM 5241 N N . GLN B 1 279 ? -16.938 -0.131 15.227 1 60.44 279 GLN B N 1
ATOM 5242 C CA . GLN B 1 279 ? -16.594 -0.749 16.5 1 60.44 279 GLN B CA 1
ATOM 5243 C C . GLN B 1 279 ? -17.812 -0.834 17.422 1 60.44 279 GLN B C 1
ATOM 5245 O O . GLN B 1 279 ? -18.453 0.18 17.703 1 60.44 279 GLN B O 1
ATOM 5250 N N . PHE B 1 280 ? -18.328 -2.051 17.5 1 54.12 280 PHE B N 1
ATOM 5251 C CA . PHE B 1 280 ? -19.531 -2.201 18.312 1 54.12 280 PHE B CA 1
ATOM 5252 C C . PHE B 1 280 ? -19.172 -2.26 19.797 1 54.12 280 PHE B C 1
ATOM 5254 O O . PHE B 1 280 ? -18.281 -3 20.188 1 54.12 280 PHE B O 1
ATOM 5261 N N . LEU B 1 281 ? -19.406 -1.196 20.484 1 52.41 281 LEU B N 1
ATOM 5262 C CA . LEU B 1 281 ? -19.312 -1.214 21.938 1 52.41 281 LEU B CA 1
ATOM 5263 C C . LEU B 1 281 ? -20.422 -2.072 22.547 1 52.41 281 LEU B C 1
ATOM 5265 O O . LEU B 1 281 ? -21.5 -2.197 21.969 1 52.41 281 LEU B O 1
ATOM 5269 N N . LYS B 1 282 ? -19.984 -2.947 23.578 1 51.19 282 LYS B N 1
ATOM 5270 C CA . LYS B 1 282 ? -20.906 -3.744 24.375 1 51.19 282 LYS B CA 1
ATOM 5271 C C . LYS B 1 282 ? -22.266 -3.057 24.5 1 51.19 282 LYS B C 1
ATOM 5273 O O . LYS B 1 282 ? -22.328 -1.83 24.578 1 51.19 282 LYS B O 1
ATOM 5278 N N . PRO B 1 283 ? -23.25 -3.939 24.141 1 47.91 283 PRO B N 1
ATOM 5279 C CA . PRO B 1 283 ? -24.625 -3.436 24.25 1 47.91 283 PRO B CA 1
ATOM 5280 C C . PRO B 1 283 ? -24.844 -2.566 25.484 1 47.91 283 PRO B C 1
ATOM 5282 O O . PRO B 1 283 ? -24.5 -2.965 26.594 1 47.91 283 PRO B O 1
ATOM 5285 N N . MET B 1 284 ? -24.578 -1.294 25.516 1 44.25 284 MET B N 1
ATOM 5286 C CA . MET B 1 284 ? -25.203 -0.756 26.719 1 44.25 284 MET B CA 1
ATOM 5287 C C . MET B 1 284 ? -26.609 -1.331 26.906 1 44.25 284 MET B C 1
ATOM 5289 O O . MET B 1 284 ? -27.109 -2.057 26.047 1 44.25 284 MET B O 1
ATOM 5293 N N . LYS B 1 285 ? -27.656 -0.324 27.672 1 42.34 285 LYS B N 1
ATOM 5294 C CA . LYS B 1 285 ? -29.031 -0.691 28.016 1 42.34 285 LYS B CA 1
ATOM 5295 C C . LYS B 1 285 ? -29.766 -1.229 26.781 1 42.34 285 LYS B C 1
ATOM 5297 O O . LYS B 1 285 ? -29.344 -1.002 25.656 1 42.34 285 LYS B O 1
ATOM 5302 N N . LYS B 1 286 ? -31.234 -1.499 27.109 1 39.06 286 LYS B N 1
ATOM 5303 C CA . LYS B 1 286 ? -32.344 -2.211 26.469 1 39.06 286 LYS B CA 1
ATOM 5304 C C . LYS B 1 286 ? -32.406 -1.893 24.984 1 39.06 286 LYS B C 1
ATOM 5306 O O . LYS B 1 286 ? -31.781 -0.94 24.516 1 39.06 286 LYS B O 1
ATOM 5311 N N . ASN B 1 287 ? -33.719 -2.146 24.359 1 40.28 287 ASN B N 1
ATOM 5312 C CA . ASN B 1 287 ? -34.656 -2.592 23.328 1 40.28 287 ASN B CA 1
ATOM 5313 C C . ASN B 1 287 ? -34.688 -1.604 22.156 1 40.28 287 ASN B C 1
ATOM 5315 O O . ASN B 1 287 ? -35.594 -1.68 21.312 1 40.28 287 ASN B O 1
ATOM 5319 N N . GLN B 1 288 ? -34.469 -0.288 22.344 1 40.25 288 GLN B N 1
ATOM 5320 C CA . GLN B 1 288 ? -35.344 0.417 21.406 1 40.25 288 GLN B CA 1
ATOM 5321 C C . GLN B 1 288 ? -34.844 0.268 19.969 1 40.25 288 GLN B C 1
ATOM 5323 O O . GLN B 1 288 ? -33.781 0.784 19.625 1 40.25 288 GLN B O 1
ATOM 5328 N N . PHE B 1 289 ? -34.969 -0.907 19.5 1 42.41 289 PHE B N 1
ATOM 5329 C CA . PHE B 1 289 ? -34.938 -0.961 18.031 1 42.41 289 PHE B CA 1
ATOM 5330 C C . PHE B 1 289 ? -35.5 0.326 17.438 1 42.41 289 PHE B C 1
ATOM 5332 O O . PHE B 1 289 ? -36.688 0.643 17.609 1 42.41 289 PHE B O 1
ATOM 5339 N N . CYS B 1 290 ? -34.938 1.355 17.672 1 39.34 290 CYS B N 1
ATOM 5340 C CA . CYS B 1 290 ? -35.531 2.488 16.969 1 39.34 290 CYS B CA 1
ATOM 5341 C C . CYS B 1 290 ? -36.062 2.057 15.602 1 39.34 290 CYS B C 1
ATOM 5343 O O . CYS B 1 290 ? -35.344 1.431 14.82 1 39.34 290 CYS B O 1
ATOM 5345 N N . HIS B 1 291 ? -37.312 1.638 15.617 1 40.25 291 HIS B N 1
ATOM 5346 C CA . HIS B 1 291 ? -38.125 1.602 14.398 1 40.25 291 HIS B CA 1
ATOM 5347 C C . HIS B 1 291 ? -37.656 2.674 13.414 1 40.25 291 HIS B C 1
ATOM 5349 O O . HIS B 1 291 ? -38.219 3.779 13.391 1 40.25 291 HIS B O 1
ATOM 5355 N N . ALA B 1 292 ? -36.562 3.166 13.523 1 41.25 292 ALA B N 1
ATOM 5356 C CA . ALA B 1 292 ? -36.281 4.219 12.547 1 41.25 292 ALA B CA 1
ATOM 5357 C C . ALA B 1 292 ? -36.938 3.902 11.195 1 41.25 292 ALA B C 1
ATOM 5359 O O . ALA B 1 292 ? -36.906 2.758 10.742 1 41.25 292 ALA B O 1
ATOM 5360 N N . TYR B 1 293 ? -38 4.531 10.906 1 41.94 293 TYR B N 1
ATOM 5361 C CA . TYR B 1 293 ? -38.594 4.773 9.594 1 41.94 293 TYR B CA 1
ATOM 5362 C C . TYR B 1 293 ? -37.562 4.523 8.484 1 41.94 293 TYR B C 1
ATOM 5364 O O . TYR B 1 293 ? -36.375 4.738 8.672 1 41.94 293 TYR B O 1
ATOM 5372 N N . PHE B 1 294 ? -37.875 3.592 7.535 1 49.78 294 PHE B N 1
ATOM 5373 C CA . PHE B 1 294 ? -37.25 3.145 6.281 1 49.78 294 PHE B CA 1
ATOM 5374 C C . PHE B 1 294 ? -36.5 4.277 5.613 1 49.78 294 PHE B C 1
ATOM 5376 O O . PHE B 1 294 ? -37.062 5.059 4.852 1 49.78 294 PHE B O 1
ATOM 5383 N N . LEU B 1 295 ? -35.688 5.039 6.281 1 58.84 295 LEU B N 1
ATOM 5384 C CA . LEU B 1 295 ? -34.906 6.039 5.57 1 58.84 295 LEU B CA 1
ATOM 5385 C C . LEU B 1 295 ? -34.062 5.387 4.492 1 58.84 295 LEU B C 1
ATOM 5387 O O . LEU B 1 295 ? -33.344 4.422 4.766 1 58.84 295 LEU B O 1
ATOM 5391 N N . PHE B 1 296 ? -34.594 5.473 3.33 1 78.12 296 PHE B N 1
ATOM 5392 C CA . PHE B 1 296 ? -33.938 4.895 2.158 1 78.12 296 PHE B CA 1
ATOM 5393 C C . PHE B 1 296 ? -32.938 5.879 1.546 1 78.12 296 PHE B C 1
ATOM 5395 O O . PHE B 1 296 ? -33.344 6.812 0.847 1 78.12 296 PHE B O 1
ATOM 5402 N N . PRO B 1 297 ? -31.703 5.758 1.941 1 87.06 297 PRO B N 1
ATOM 5403 C CA . PRO B 1 297 ? -30.719 6.629 1.302 1 87.06 297 PRO B CA 1
ATOM 5404 C C . PRO B 1 297 ? -30.688 6.477 -0.218 1 87.06 297 PRO B C 1
ATOM 5406 O O . PRO B 1 297 ? -30.703 5.352 -0.729 1 87.06 297 PRO B O 1
ATOM 5409 N N . THR B 1 298 ? -30.766 7.559 -0.886 1 86.88 298 THR B N 1
ATOM 5410 C CA . THR B 1 298 ? -30.812 7.582 -2.344 1 86.88 298 THR B CA 1
ATOM 5411 C C . THR B 1 298 ? -29.562 6.938 -2.939 1 86.88 298 THR B C 1
ATOM 5413 O O . THR B 1 298 ? -29.625 6.316 -4.004 1 86.88 298 THR B O 1
ATOM 5416 N N . CYS B 1 299 ? -28.5 7.012 -2.268 1 90.75 299 CYS B N 1
ATOM 5417 C CA . CYS B 1 299 ? -27.25 6.496 -2.809 1 90.75 299 CYS B CA 1
ATOM 5418 C C . CYS B 1 299 ? -27.297 4.98 -2.959 1 90.75 299 CYS B C 1
ATOM 5420 O O . CYS B 1 299 ? -26.625 4.414 -3.828 1 90.75 299 CYS B O 1
ATOM 5422 N N . LEU B 1 300 ? -28.125 4.316 -2.166 1 88.38 300 LEU B N 1
ATOM 5423 C CA . LEU B 1 300 ? -28.219 2.863 -2.23 1 88.38 300 LEU B CA 1
ATOM 5424 C C . LEU B 1 300 ? -28.906 2.426 -3.523 1 88.38 300 LEU B C 1
ATOM 5426 O O . LEU B 1 300 ? -28.469 1.468 -4.164 1 88.38 300 LEU B O 1
ATOM 5430 N N . SER B 1 301 ? -29.828 3.236 -3.939 1 85.19 301 SER B N 1
ATOM 5431 C CA . SER B 1 301 ? -30.594 2.834 -5.109 1 85.19 301 SER B CA 1
ATOM 5432 C C . SER B 1 301 ? -29.938 3.301 -6.398 1 85.19 301 SER B C 1
ATOM 5434 O O . SER B 1 301 ? -30.188 2.748 -7.473 1 85.19 301 SER B O 1
ATOM 5436 N N . SER B 1 302 ? -28.953 4.219 -6.215 1 88.19 302 SER B N 1
ATOM 5437 C CA . SER B 1 302 ? -28.578 4.82 -7.492 1 88.19 302 SER B CA 1
ATOM 5438 C C . SER B 1 302 ? -27.062 4.809 -7.691 1 88.19 302 SER B C 1
ATOM 5440 O O . SER B 1 302 ? -26.594 4.801 -8.828 1 88.19 302 SER B O 1
ATOM 5442 N N . HIS B 1 303 ? -26.312 4.777 -6.617 1 92.56 303 HIS B N 1
ATOM 5443 C CA . HIS B 1 303 ? -24.922 5.129 -6.887 1 92.56 303 HIS B CA 1
ATOM 5444 C C . HIS B 1 303 ? -23.969 4.184 -6.172 1 92.56 303 HIS B C 1
ATOM 5446 O O . HIS B 1 303 ? -22.828 3.99 -6.617 1 92.56 303 HIS B O 1
ATOM 5452 N N . LEU B 1 304 ? -24.281 3.518 -5.156 1 93.31 304 LEU B N 1
ATOM 5453 C CA . LEU B 1 304 ? -23.344 2.756 -4.34 1 93.31 304 LEU B CA 1
ATOM 5454 C C . LEU B 1 304 ? -22.859 1.52 -5.082 1 93.31 304 LEU B C 1
ATOM 5456 O O . LEU B 1 304 ? -23.656 0.633 -5.414 1 93.31 304 LEU B O 1
ATOM 5460 N N . LYS B 1 305 ? -21.609 1.529 -5.281 1 92.88 305 LYS B N 1
ATOM 5461 C CA . LYS B 1 305 ? -21.016 0.45 -6.074 1 92.88 305 LYS B CA 1
ATOM 5462 C C . LYS B 1 305 ? -20.188 -0.483 -5.199 1 92.88 305 LYS B C 1
ATOM 5464 O O . LYS B 1 305 ? -20.016 -1.658 -5.531 1 92.88 305 LYS B O 1
ATOM 5469 N N . SER B 1 306 ? -19.625 0.075 -4.219 1 94.25 306 SER B N 1
ATOM 5470 C CA . SER B 1 306 ? -18.766 -0.727 -3.363 1 94.25 306 SER B CA 1
ATOM 5471 C C . SER B 1 306 ? -19 -0.426 -1.889 1 94.25 306 SER B C 1
ATOM 5473 O O . SER B 1 306 ? -19.188 0.731 -1.509 1 94.25 306 SER B O 1
ATOM 5475 N N . CYS B 1 307 ? -19.031 -1.493 -1.049 1 91.62 307 CYS B N 1
ATOM 5476 C CA . CYS B 1 307 ? -19.188 -1.366 0.395 1 91.62 307 CYS B CA 1
ATOM 5477 C C . CYS B 1 307 ? -18.234 -2.289 1.136 1 91.62 307 CYS B C 1
ATOM 5479 O O . CYS B 1 307 ? -18.125 -3.469 0.8 1 91.62 307 CYS B O 1
ATOM 5481 N N . CYS B 1 308 ? -17.547 -1.681 2.049 1 90.75 308 CYS B N 1
ATOM 5482 C CA . CYS B 1 308 ? -16.609 -2.438 2.865 1 90.75 308 CYS B CA 1
ATOM 5483 C C . CYS B 1 308 ? -16.953 -2.316 4.344 1 90.75 308 CYS B C 1
ATOM 5485 O O . CYS B 1 308 ? -17.062 -1.209 4.871 1 90.75 308 CYS B O 1
ATOM 5487 N N . LEU B 1 309 ? -17.141 -3.443 4.945 1 87.81 309 LEU B N 1
ATOM 5488 C CA . LEU B 1 309 ? -17.375 -3.467 6.387 1 87.81 309 LEU B CA 1
ATOM 5489 C C . LEU B 1 309 ? -16.125 -3.896 7.141 1 87.81 309 LEU B C 1
ATOM 5491 O O . LEU B 1 309 ? -15.703 -5.055 7.047 1 87.81 309 LEU B O 1
ATOM 5495 N N . HIS B 1 310 ? -15.656 -2.912 7.832 1 83.38 310 HIS B N 1
ATOM 5496 C CA . HIS B 1 310 ? -14.469 -3.18 8.633 1 83.38 310 HIS B CA 1
ATOM 5497 C C . HIS B 1 310 ? -14.844 -3.633 10.039 1 83.38 310 HIS B C 1
ATOM 5499 O O . HIS B 1 310 ? -15.891 -3.244 10.562 1 83.38 310 HIS B O 1
ATOM 5505 N N . ASN B 1 311 ? -13.992 -4.391 10.625 1 79.75 311 ASN B N 1
ATOM 5506 C CA . ASN B 1 311 ? -14.203 -4.973 11.945 1 79.75 311 ASN B CA 1
ATOM 5507 C C . ASN B 1 311 ? -15.516 -5.742 12.008 1 79.75 311 ASN B C 1
ATOM 5509 O O . ASN B 1 311 ? -16.281 -5.582 12.961 1 79.75 311 ASN B O 1
ATOM 5513 N N . TYR B 1 312 ? -15.773 -6.461 10.977 1 82.62 312 TYR B N 1
ATOM 5514 C CA . TYR B 1 312 ? -16.969 -7.281 10.906 1 82.62 312 TYR B CA 1
ATOM 5515 C C . TYR B 1 312 ? -16.828 -8.531 11.758 1 82.62 312 TYR B C 1
ATOM 5517 O O . TYR B 1 312 ? -16.031 -9.422 11.445 1 82.62 312 TYR B O 1
ATOM 5525 N N . ARG B 1 313 ? -17.625 -8.602 12.742 1 76.25 313 ARG B N 1
ATOM 5526 C CA . ARG B 1 313 ? -17.531 -9.719 13.68 1 76.25 313 ARG B CA 1
ATOM 5527 C C . ARG B 1 313 ? -18.656 -10.719 13.43 1 76.25 313 ARG B C 1
ATOM 5529 O O . ARG B 1 313 ? -18.703 -11.781 14.062 1 76.25 313 ARG B O 1
ATOM 5536 N N . GLY B 1 314 ? -19.531 -10.344 12.547 1 76.56 314 GLY B N 1
ATOM 5537 C CA . GLY B 1 314 ? -20.625 -11.25 12.227 1 76.56 314 GLY B CA 1
ATOM 5538 C C . GLY B 1 314 ? -21.766 -11.172 13.227 1 76.56 314 GLY B C 1
ATOM 5539 O O . GLY B 1 314 ? -22.516 -12.141 13.406 1 76.56 314 GLY B O 1
ATOM 5540 N N . SER B 1 315 ? -21.812 -10.07 13.984 1 76.25 315 SER B N 1
ATOM 5541 C CA . SER B 1 315 ? -22.969 -9.891 14.875 1 76.25 315 SER B CA 1
ATOM 5542 C C . SER B 1 315 ? -24.266 -9.781 14.086 1 76.25 315 SER B C 1
ATOM 5544 O O . SER B 1 315 ? -24.25 -9.523 12.875 1 76.25 315 SER B O 1
ATOM 5546 N N . VAL B 1 316 ? -25.344 -9.992 14.82 1 74.69 316 VAL B N 1
ATOM 5547 C CA . VAL B 1 316 ? -26.656 -9.977 14.188 1 74.69 316 VAL B CA 1
ATOM 5548 C C . VAL B 1 316 ? -26.906 -8.617 13.547 1 74.69 316 VAL B C 1
ATOM 5550 O O . VAL B 1 316 ? -27.484 -8.539 12.453 1 74.69 316 VAL B O 1
ATOM 5553 N N . PHE B 1 317 ? -26.391 -7.691 14.125 1 75.31 317 PHE B N 1
ATOM 5554 C CA . PHE B 1 317 ? -26.641 -6.352 13.609 1 75.31 317 PHE B CA 1
ATOM 5555 C C . PHE B 1 317 ? -25.781 -6.059 12.391 1 75.31 317 PHE B C 1
ATOM 5557 O O . PHE B 1 317 ? -26.25 -5.445 11.43 1 75.31 317 PHE B O 1
ATOM 5564 N N . GLU B 1 318 ? -24.578 -6.434 12.461 1 80 318 GLU B N 1
ATOM 5565 C CA . GLU B 1 318 ? -23.703 -6.281 11.297 1 80 318 GLU B CA 1
ATOM 5566 C C . GLU B 1 318 ? -24.25 -7.059 10.102 1 80 318 GLU B C 1
ATOM 5568 O O . GLU B 1 318 ? -24.203 -6.57 8.969 1 80 318 GLU B O 1
ATOM 5573 N N . PHE B 1 319 ? -24.688 -8.109 10.539 1 80.88 319 PHE B N 1
ATOM 5574 C CA . PHE B 1 319 ? -25.25 -8.961 9.508 1 80.88 319 PHE B CA 1
ATOM 5575 C C . PHE B 1 319 ? -26.469 -8.297 8.875 1 80.88 319 PHE B C 1
ATOM 5577 O O . PHE B 1 319 ? -26.625 -8.289 7.652 1 80.88 319 PHE B O 1
ATOM 5584 N N . LYS B 1 320 ? -27.312 -7.773 9.695 1 78.38 320 LYS B N 1
ATOM 5585 C CA . LYS B 1 320 ? -28.531 -7.109 9.211 1 78.38 320 LYS B CA 1
ATOM 5586 C C . LYS B 1 320 ? -28.188 -5.887 8.367 1 78.38 320 LYS B C 1
ATOM 5588 O O . LYS B 1 320 ? -28.844 -5.602 7.371 1 78.38 320 LYS B O 1
ATOM 5593 N N . PHE B 1 321 ? -27.234 -5.281 8.719 1 82.38 321 PHE B N 1
ATOM 5594 C CA . PHE B 1 321 ? -26.781 -4.129 7.953 1 82.38 321 PHE B CA 1
ATOM 5595 C C . PHE B 1 321 ? -26.281 -4.555 6.578 1 82.38 321 PHE B C 1
ATOM 5597 O O . PHE B 1 321 ? -26.672 -3.979 5.562 1 82.38 321 PHE B O 1
ATOM 5604 N N . ALA B 1 322 ? -25.375 -5.527 6.625 1 84.06 322 ALA B N 1
ATOM 5605 C CA . ALA B 1 322 ? -24.844 -6.039 5.363 1 84.06 322 ALA B CA 1
ATOM 5606 C C . ALA B 1 322 ? -25.969 -6.523 4.457 1 84.06 322 ALA B C 1
ATOM 5608 O O . ALA B 1 322 ? -25.969 -6.25 3.252 1 84.06 322 ALA B O 1
ATOM 5609 N N . GLU B 1 323 ? -26.906 -7.16 5.051 1 80.75 323 GLU B N 1
ATOM 5610 C CA . GLU B 1 323 ? -28.062 -7.656 4.309 1 80.75 323 GLU B CA 1
ATOM 5611 C C . GLU B 1 323 ? -28.859 -6.504 3.705 1 80.75 323 GLU B C 1
ATOM 5613 O O . GLU B 1 323 ? -29.25 -6.562 2.539 1 80.75 323 GLU B O 1
ATOM 5618 N N . TYR B 1 324 ? -29.016 -5.539 4.488 1 81.62 324 TYR B N 1
ATOM 5619 C CA . TYR B 1 324 ? -29.781 -4.375 4.039 1 81.62 324 TYR B CA 1
ATOM 5620 C C . TYR B 1 324 ? -29.094 -3.709 2.848 1 81.62 324 TYR B C 1
ATOM 5622 O O . TYR B 1 324 ? -29.75 -3.367 1.862 1 81.62 324 TYR B O 1
ATOM 5630 N N . ILE B 1 325 ? -27.844 -3.549 2.928 1 85 325 ILE B N 1
ATOM 5631 C CA . ILE B 1 325 ? -27.078 -2.904 1.859 1 85 325 ILE B CA 1
ATOM 5632 C C . ILE B 1 325 ? -27.156 -3.752 0.591 1 85 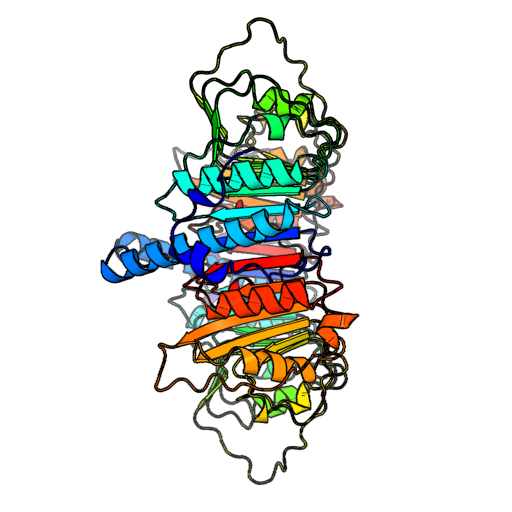325 ILE B C 1
ATOM 5634 O O . ILE B 1 325 ? -27.438 -3.234 -0.494 1 85 325 ILE B O 1
ATOM 5638 N N . MET B 1 326 ? -26.953 -4.977 0.75 1 83.19 326 MET B N 1
ATOM 5639 C CA . MET B 1 326 ? -26.906 -5.863 -0.409 1 83.19 326 MET B CA 1
ATOM 5640 C C . MET B 1 326 ? -28.281 -5.973 -1.059 1 83.19 326 MET B C 1
ATOM 5642 O O . MET B 1 326 ? -28.391 -6.16 -2.271 1 83.19 326 MET B O 1
ATOM 5646 N N . GLN B 1 327 ? -29.312 -5.691 -0.261 1 79.56 327 GLN B N 1
ATOM 5647 C CA . GLN B 1 327 ? -30.688 -5.785 -0.775 1 79.56 327 GLN B CA 1
ATOM 5648 C C . GLN B 1 327 ? -31.094 -4.5 -1.49 1 79.56 327 GLN B C 1
ATOM 5650 O O . GLN B 1 327 ? -31.859 -4.535 -2.447 1 79.56 327 GLN B O 1
ATOM 5655 N N . ASN B 1 328 ? -30.484 -3.496 -1.001 1 82.12 328 ASN B N 1
ATOM 5656 C CA . ASN B 1 328 ? -31.031 -2.223 -1.458 1 82.12 328 ASN B CA 1
ATOM 5657 C C . ASN B 1 328 ? -30.062 -1.503 -2.395 1 82.12 328 ASN B C 1
ATOM 5659 O O . ASN B 1 328 ? -30.453 -0.571 -3.1 1 82.12 328 ASN B O 1
ATOM 5663 N N . ALA B 1 329 ? -28.844 -1.886 -2.389 1 87.12 329 ALA B N 1
ATOM 5664 C CA . ALA B 1 329 ? -27.891 -1.27 -3.301 1 87.12 329 ALA B CA 1
ATOM 5665 C C . ALA B 1 329 ? -27.938 -1.924 -4.68 1 87.12 329 ALA B C 1
ATOM 5667 O O . ALA B 1 329 ? -27.266 -2.928 -4.926 1 87.12 329 ALA B O 1
ATOM 5668 N N . LYS B 1 330 ? -28.609 -1.324 -5.555 1 83.5 330 LYS B N 1
ATOM 5669 C CA . LYS B 1 330 ? -28.891 -1.904 -6.859 1 83.5 330 LYS B CA 1
ATOM 5670 C C . LYS B 1 330 ? -27.641 -1.987 -7.719 1 83.5 330 LYS B C 1
ATOM 5672 O O . LYS B 1 330 ? -27.516 -2.873 -8.57 1 83.5 330 LYS B O 1
ATOM 5677 N N . TYR B 1 331 ? -26.75 -1.13 -7.488 1 88.38 331 TYR B N 1
ATOM 5678 C CA . TYR B 1 331 ? -25.578 -1.061 -8.344 1 88.38 331 TYR B CA 1
ATOM 5679 C C . TYR B 1 331 ? -24.344 -1.603 -7.617 1 88.38 331 TYR B C 1
ATOM 5681 O O . TYR B 1 331 ? -23.219 -1.427 -8.078 1 88.38 331 TYR B O 1
ATOM 5689 N N . LEU B 1 332 ? -24.531 -2.266 -6.547 1 88.62 332 LEU B N 1
ATOM 5690 C CA . LEU B 1 332 ? -23.422 -2.783 -5.754 1 88.62 332 LEU B CA 1
ATOM 5691 C C . LEU B 1 332 ? -22.656 -3.857 -6.523 1 88.62 332 LEU B C 1
ATOM 5693 O O . LEU B 1 332 ? -23.25 -4.832 -6.988 1 88.62 332 LEU B O 1
ATOM 5697 N N . ARG B 1 333 ? -21.438 -3.666 -6.621 1 87.94 333 ARG B N 1
ATOM 5698 C CA . ARG B 1 333 ? -20.609 -4.617 -7.344 1 87.94 333 ARG B CA 1
ATOM 5699 C C . ARG B 1 333 ? -19.672 -5.352 -6.395 1 87.94 333 ARG B C 1
ATOM 5701 O O . ARG B 1 333 ? -19.375 -6.531 -6.594 1 87.94 333 ARG B O 1
ATOM 5708 N N . THR B 1 334 ? -19.312 -4.609 -5.414 1 89.19 334 THR B N 1
ATOM 5709 C CA . THR B 1 334 ? -18.312 -5.199 -4.531 1 89.19 334 THR B CA 1
ATOM 5710 C C . THR B 1 334 ? -18.75 -5.105 -3.074 1 89.19 334 THR B C 1
ATOM 5712 O O . THR B 1 334 ? -19.109 -4.027 -2.6 1 89.19 334 THR B O 1
ATOM 5715 N N . MET B 1 335 ? -18.766 -6.227 -2.412 1 88.62 335 MET B N 1
ATOM 5716 C CA . MET B 1 335 ? -18.969 -6.281 -0.966 1 88.62 335 MET B CA 1
ATOM 5717 C C . MET B 1 335 ? -17.75 -6.891 -0.279 1 88.62 335 MET B C 1
ATOM 5719 O O . MET B 1 335 ? -17.312 -7.988 -0.628 1 88.62 335 MET B O 1
ATOM 5723 N N . LYS B 1 336 ? -17.219 -6.117 0.628 1 89.56 336 LYS B N 1
ATOM 5724 C CA . LYS B 1 336 ? -16.031 -6.57 1.337 1 89.56 336 LYS B CA 1
ATOM 5725 C C . LYS B 1 336 ? -16.281 -6.656 2.84 1 89.56 336 LYS B C 1
ATOM 5727 O O . LYS B 1 336 ? -16.875 -5.746 3.428 1 89.56 336 LYS B O 1
ATOM 5732 N N . PHE B 1 337 ? -15.859 -7.754 3.404 1 88.62 337 PHE B N 1
ATOM 5733 C CA . PHE B 1 337 ? -15.93 -7.961 4.848 1 88.62 337 PHE B CA 1
ATOM 5734 C C . PHE B 1 337 ? -14.531 -8.125 5.434 1 88.62 337 PHE B C 1
ATOM 5736 O O . PHE B 1 337 ? -13.766 -8.984 4.996 1 88.62 337 PHE B O 1
ATOM 5743 N N . CYS B 1 338 ? -14.258 -7.281 6.387 1 84.69 338 CYS B N 1
ATOM 5744 C CA . CYS B 1 338 ? -12.938 -7.348 7 1 84.69 338 CYS B CA 1
ATOM 5745 C C . CYS B 1 338 ? -13.047 -7.457 8.516 1 84.69 338 CYS B C 1
ATOM 5747 O O . CYS B 1 338 ? -13.891 -6.805 9.133 1 84.69 338 CYS B O 1
ATOM 5749 N N . PHE B 1 339 ? -12.305 -8.406 9.031 1 78.62 339 PHE B N 1
ATOM 5750 C CA . PHE B 1 339 ? -12.125 -8.461 10.477 1 78.62 339 PHE B CA 1
ATOM 5751 C C . PHE B 1 339 ? -10.68 -8.172 10.859 1 78.62 339 PHE B C 1
ATOM 5753 O O . PHE B 1 339 ? -9.797 -9 10.633 1 78.62 339 PHE B O 1
ATOM 5760 N N . ASP B 1 340 ? -10.352 -6.938 11.188 1 64.5 340 ASP B N 1
ATOM 5761 C CA . ASP B 1 340 ? -9.023 -6.539 11.633 1 64.5 340 ASP B CA 1
ATOM 5762 C C . ASP B 1 340 ? -9.07 -5.91 13.023 1 64.5 340 ASP B C 1
ATOM 5764 O O . ASP B 1 340 ? -9.898 -5.031 13.281 1 64.5 340 ASP B O 1
ATOM 5768 N N . ILE B 1 341 ? -8.734 -6.723 14.133 1 51.25 341 ILE B N 1
ATOM 5769 C CA . ILE B 1 341 ? -8.75 -6.117 15.453 1 51.25 341 ILE B CA 1
ATOM 5770 C C . ILE B 1 341 ? -7.902 -4.848 15.453 1 51.25 341 ILE B C 1
ATOM 5772 O O . ILE B 1 341 ? -8.242 -3.869 16.125 1 51.25 341 ILE B O 1
ATOM 5776 N N . SER B 1 342 ? -6.609 -5.047 15.258 1 49.12 342 SER B N 1
ATOM 5777 C CA . SER B 1 342 ? -5.707 -4 15.727 1 49.12 342 SER B CA 1
ATOM 5778 C C . SER B 1 342 ? -5.926 -2.701 14.961 1 49.12 342 SER B C 1
ATOM 5780 O O . SER B 1 342 ? -5.668 -1.614 15.484 1 49.12 342 SER B O 1
ATOM 5782 N N . THR B 1 343 ? -5.582 -2.721 13.625 1 48.44 343 THR B N 1
ATOM 5783 C CA . THR B 1 343 ? -4.922 -1.554 13.047 1 48.44 343 THR B CA 1
ATOM 5784 C C . THR B 1 343 ? -5.949 -0.538 12.555 1 48.44 343 THR B C 1
ATOM 5786 O O . THR B 1 343 ? -7.035 -0.913 12.109 1 48.44 343 THR B O 1
ATOM 5789 N N . HIS B 1 344 ? -5.828 0.625 13.094 1 46.94 344 HIS B N 1
ATOM 5790 C CA . HIS B 1 344 ? -6.492 1.818 12.586 1 46.94 344 HIS B CA 1
ATOM 5791 C C . HIS B 1 344 ? -6.637 1.763 11.062 1 46.94 344 HIS B C 1
ATOM 5793 O O . HIS B 1 344 ? -5.699 1.379 10.367 1 46.94 344 HIS B O 1
ATOM 5799 N N . PRO B 1 345 ? -7.91 1.737 10.664 1 45.72 345 PRO B N 1
ATOM 5800 C CA . PRO B 1 345 ? -8.242 1.71 9.242 1 45.72 345 PRO B CA 1
ATOM 5801 C C . PRO B 1 345 ? -7.199 2.408 8.375 1 45.72 345 PRO B C 1
ATOM 5803 O O . PRO B 1 345 ? -7.098 2.127 7.176 1 45.72 345 PRO B O 1
ATOM 5806 N N . TYR B 1 346 ? -6.594 3.496 8.992 1 42.53 346 TYR B N 1
ATOM 5807 C CA . TYR B 1 346 ? -5.773 4.406 8.203 1 42.53 346 TYR B CA 1
ATOM 5808 C C . TYR B 1 346 ? -4.477 3.734 7.766 1 42.53 346 TYR B C 1
ATOM 5810 O O . TYR B 1 346 ? -3.83 4.176 6.812 1 42.53 346 TYR B O 1
ATOM 5818 N N . ASP B 1 347 ? -3.996 2.84 8.586 1 44.03 347 ASP B N 1
ATOM 5819 C CA . ASP B 1 347 ? -2.691 2.287 8.234 1 44.03 347 ASP B CA 1
ATOM 5820 C C . ASP B 1 347 ? -2.777 1.455 6.957 1 44.03 347 ASP B C 1
ATOM 5822 O O . ASP B 1 347 ? -1.783 1.295 6.246 1 44.03 347 ASP B O 1
ATOM 5826 N N . ASN B 1 348 ? -3.799 0.741 6.824 1 39.62 348 ASN B N 1
ATOM 5827 C CA . ASN B 1 348 ? -4.031 -0.045 5.617 1 39.62 348 ASN B CA 1
ATOM 5828 C C . ASN B 1 348 ? -4.543 0.826 4.469 1 39.62 348 ASN B C 1
ATOM 5830 O O . ASN B 1 348 ? -5.746 0.867 4.203 1 39.62 348 ASN B O 1
ATOM 5834 N N . SER B 1 349 ? -4.414 2.133 4.527 1 35.47 349 SER B N 1
ATOM 5835 C CA . SER B 1 349 ? -4.941 3.104 3.572 1 35.47 349 SER B CA 1
ATOM 5836 C C . SER B 1 349 ? -5.203 2.459 2.217 1 35.47 349 SER B C 1
ATOM 5838 O O . SER B 1 349 ? -4.68 1.383 1.923 1 35.47 349 SER B O 1
ATOM 5840 N N . LEU B 1 350 ? -5.953 3.365 1.246 1 33.59 350 LEU B N 1
ATOM 5841 C CA . LEU B 1 350 ? -6.348 3.463 -0.155 1 33.59 350 LEU B CA 1
ATOM 5842 C C . LEU B 1 350 ? -5.234 2.961 -1.068 1 33.59 350 LEU B C 1
ATOM 5844 O O . LEU B 1 350 ? -4.406 3.746 -1.537 1 33.59 350 LEU B O 1
ATOM 5848 N N . ARG B 1 351 ? -4.555 2.186 -0.765 1 31.41 351 ARG B N 1
ATOM 5849 C CA . ARG B 1 351 ? -3.74 1.661 -1.856 1 31.41 351 ARG B CA 1
ATOM 5850 C C . ARG B 1 351 ? -4.559 1.532 -3.137 1 31.41 351 ARG B C 1
ATOM 5852 O O . ARG B 1 351 ? -5.57 0.83 -3.166 1 31.41 351 ARG B O 1
ATOM 5859 N N . ARG B 1 352 ? -4.609 2.535 -3.848 1 31.05 352 ARG B N 1
ATOM 5860 C CA . ARG B 1 352 ? -5.168 2.584 -5.195 1 31.05 352 ARG B CA 1
ATOM 5861 C C . ARG B 1 352 ? -5.102 1.216 -5.863 1 31.05 352 ARG B C 1
ATOM 5863 O O . ARG B 1 352 ? -4.016 0.709 -6.148 1 31.05 352 ARG B O 1
ATOM 5870 N N . GLU B 1 353 ? -5.84 0.207 -5.445 1 25.56 353 GLU B N 1
ATOM 5871 C CA . GLU B 1 353 ? -6.129 -0.901 -6.352 1 25.56 353 GLU B CA 1
ATOM 5872 C C . GLU B 1 353 ? -6.512 -0.396 -7.738 1 25.56 353 GLU B C 1
ATOM 5874 O O . GLU B 1 353 ? -7.281 0.558 -7.867 1 25.56 353 GLU B O 1
#

Solvent-accessible surface area (backbone atoms only — not comparable to full-atom values): 36636 Å² total; per-residue (Å²): 142,77,69,70,74,69,75,51,64,66,80,62,57,67,75,57,56,89,77,70,63,84,56,41,76,39,50,32,29,43,37,40,36,35,41,54,57,79,61,67,84,74,56,68,68,57,50,55,54,46,49,53,30,44,51,29,33,51,51,47,52,45,47,61,53,57,68,40,62,75,79,59,72,42,29,34,30,46,34,43,32,34,61,64,67,92,55,59,66,59,51,47,51,44,51,54,49,52,47,64,54,14,61,84,40,31,24,32,42,37,40,36,31,65,41,91,43,70,64,66,66,63,68,40,53,29,59,53,25,29,34,43,32,42,25,33,33,31,42,58,67,41,77,67,55,41,27,63,48,20,28,32,42,33,37,35,43,29,36,33,37,52,20,45,58,50,69,59,33,54,54,60,33,19,62,47,26,28,34,41,32,40,38,67,70,43,80,39,71,61,53,77,74,86,74,67,78,67,69,77,51,75,40,81,51,29,35,36,37,36,37,38,56,90,77,44,60,65,77,45,57,39,67,17,32,31,42,32,33,43,71,78,51,62,88,68,58,87,59,61,27,69,49,20,29,34,41,37,40,39,32,79,33,53,50,81,44,62,64,55,55,44,56,48,37,52,31,23,53,47,24,26,34,41,35,36,34,47,45,63,44,73,76,65,85,87,80,71,63,69,74,68,72,88,70,71,32,56,9,31,60,68,35,22,28,33,41,33,38,31,46,44,46,45,43,73,50,57,45,50,49,53,50,48,47,44,50,46,16,59,50,21,32,34,46,31,41,26,23,50,64,74,72,61,72,68,78,72,50,85,64,83,121,141,79,68,68,76,70,75,50,64,68,79,62,53,68,74,59,54,88,76,67,63,85,55,40,72,38,49,33,29,43,36,40,35,37,41,56,56,78,60,67,85,74,56,68,68,57,51,56,54,46,50,53,30,44,52,29,34,50,50,47,53,45,46,61,52,56,68,40,61,77,80,56,68,44,30,32,29,45,33,42,33,35,61,66,64,91,56,58,64,59,53,44,51,42,52,54,50,53,47,63,54,15,59,85,40,30,25,33,41,38,39,34,31,65,39,92,40,70,66,66,65,63,67,40,52,30,62,53,25,28,33,42,34,42,26,33,34,31,42,60,67,42,77,69,56,41,26,64,49,19,26,32,43,33,36,36,43,29,36,34,37,52,20,45,57,51,69,58,35,54,56,60,31,19,62,47,26,28,35,41,32,40,39,68,70,43,80,39,71,60,51,76,73,88,74,67,78,65,70,78,54,75,42,81,50,29,36,36,37,36,38,38,57,92,77,44,60,64,78,46,56,40,68,17,32,31,43,32,31,43,76,74,51,62,88,70,58,87,60,60,26,69,49,21,31,33,42,37,41,39,33,80,33,52,50,82,44,62,64,54,54,44,55,48,38,52,32,23,53,47,23,27,33,40,36,37,34,48,44,62,44,74,74,64,84,89,76,73,64,69,75,65,73,85,67,73,32,56,9,31,61,68,35,20,29,34,38,32,36,31,45,43,47,48,44,73,52,56,45,49,48,54,50,49,47,42,50,45,15,59,50,21,30,34,46,33,42,26,24,49,67,75,68,60,73,68,79,69,50,86,65,82,122

InterPro domains:
  IPR006566 FBD domain [PF08387] (297-337)
  IPR013101 Phosphate response ubiquitin E3 ligase 1-like, LRR [PF07723] (150-175)
  IPR050232 F-box/LRR-repeat protein 13/AtMIF1-like [PTHR31900] (1-340)